Protein AF-0000000066309360 (afdb_homodimer)

InterPro domains:
  IPR001920 Asp/Glu racemase [SSF53681] (161-222)
  IPR015942 Asp/Glu/hydantoin racemase [PF01177] (4-215)
  IPR052186 Hydantoin racemase-like [PTHR28047] (1-234)
  IPR053714 Isomerization and Racemization Enzyme Superfamily [G3DSA:3.40.50.12500] (2-237)

Structure (mmCIF, N/CA/C/O backbone):
data_AF-0000000066309360-model_v1
#
loop_
_entity.id
_entity.type
_entity.pdbx_description
1 polymer 'Uncharacterized protein C1F7.10'
#
loop_
_atom_site.group_PDB
_atom_site.id
_atom_site.type_symbol
_atom_site.label_atom_id
_atom_site.label_alt_id
_atom_site.label_comp_id
_atom_site.label_asym_id
_atom_site.label_entity_id
_atom_site.label_seq_id
_atom_site.pdbx_PDB_ins_code
_atom_site.Cartn_x
_atom_site.Cartn_y
_atom_site.Cartn_z
_atom_site.occupancy
_atom_site.B_iso_or_equiv
_atom_site.auth_seq_id
_atom_site.auth_comp_id
_atom_site.auth_asym_id
_atom_site.auth_atom_id
_atom_site.pdbx_PDB_model_num
ATOM 1 N N . MET A 1 1 ? 11.336 -5.992 18.688 1 93.94 1 MET A N 1
ATOM 2 C CA . MET A 1 1 ? 10.383 -4.883 18.656 1 93.94 1 MET A CA 1
ATOM 3 C C . MET A 1 1 ? 10.742 -3.877 17.578 1 93.94 1 MET A C 1
ATOM 5 O O . MET A 1 1 ? 11.898 -3.473 17.453 1 93.94 1 MET A O 1
ATOM 9 N N . ILE A 1 2 ? 9.828 -3.574 16.734 1 97.81 2 ILE A N 1
ATOM 10 C CA . ILE A 1 2 ? 10.039 -2.641 15.633 1 97.81 2 ILE A CA 1
ATOM 11 C C . ILE A 1 2 ? 9.906 -1.206 16.141 1 97.81 2 ILE A C 1
ATOM 13 O O . ILE A 1 2 ? 8.93 -0.858 16.797 1 97.81 2 ILE A O 1
ATOM 17 N N . ARG A 1 3 ? 10.883 -0.362 15.938 1 98.56 3 ARG A N 1
ATOM 18 C CA . ARG A 1 3 ? 10.883 1.033 16.375 1 98.56 3 ARG A CA 1
ATOM 19 C C . ARG A 1 3 ? 10.664 1.97 15.18 1 98.56 3 ARG A C 1
ATOM 21 O O . ARG A 1 3 ? 11.453 1.968 14.234 1 98.56 3 ARG A O 1
ATOM 28 N N . ILE A 1 4 ? 9.609 2.75 15.188 1 98.81 4 ILE A N 1
ATOM 29 C CA . ILE A 1 4 ? 9.289 3.703 14.125 1 98.81 4 ILE A CA 1
ATOM 30 C C . ILE A 1 4 ? 9.383 5.129 14.672 1 98.81 4 ILE A C 1
ATOM 32 O O . ILE A 1 4 ? 8.812 5.438 15.719 1 98.81 4 ILE A O 1
ATOM 36 N N . LEU A 1 5 ? 10.141 5.957 14.023 1 98.81 5 LEU A N 1
ATOM 37 C CA . LEU A 1 5 ? 10.203 7.375 14.359 1 98.81 5 LEU A CA 1
ATOM 38 C C . LEU A 1 5 ? 9.156 8.164 13.586 1 98.81 5 LEU A C 1
ATOM 40 O O . LEU A 1 5 ? 9.219 8.25 12.352 1 98.81 5 LEU A O 1
ATOM 44 N N . VAL A 1 6 ? 8.195 8.648 14.289 1 98.69 6 VAL A N 1
ATOM 45 C CA . VAL A 1 6 ? 7.172 9.523 13.727 1 98.69 6 VAL A CA 1
ATOM 46 C C . VAL A 1 6 ? 7.633 10.977 13.812 1 98.69 6 VAL A C 1
ATOM 48 O O . VAL A 1 6 ? 7.801 11.516 14.906 1 98.69 6 VAL A O 1
ATOM 51 N N . ILE A 1 7 ? 7.781 11.602 12.664 1 98.81 7 ILE A N 1
ATOM 52 C CA . ILE A 1 7 ? 8.391 12.93 12.602 1 98.81 7 ILE A CA 1
ATOM 53 C C . ILE A 1 7 ? 7.324 13.969 12.25 1 98.81 7 ILE A C 1
ATOM 55 O O . ILE A 1 7 ? 6.723 13.914 11.18 1 98.81 7 ILE A O 1
ATOM 59 N N . ASN A 1 8 ? 7.059 14.828 13.133 1 98.44 8 ASN A N 1
ATOM 60 C CA . ASN A 1 8 ? 6.359 16.078 12.844 1 98.44 8 ASN A CA 1
ATOM 61 C C . ASN A 1 8 ? 7.297 17.125 12.25 1 98.44 8 ASN A C 1
ATOM 63 O O . ASN A 1 8 ? 8.117 17.703 12.961 1 98.44 8 ASN A O 1
ATOM 67 N N . PRO A 1 9 ? 7.133 17.344 10.922 1 98.25 9 PRO A N 1
ATOM 68 C CA . PRO A 1 9 ? 8.094 18.281 10.312 1 98.25 9 PRO A CA 1
ATOM 69 C C . PRO A 1 9 ? 7.773 19.734 10.617 1 98.25 9 PRO A C 1
ATOM 71 O O . PRO A 1 9 ? 8.484 20.641 10.164 1 98.25 9 PRO A O 1
ATOM 74 N N . ASN A 1 10 ? 6.637 20 11.258 1 96.44 10 ASN A N 1
ATOM 75 C CA . ASN A 1 10 ? 6.359 21.312 11.836 1 96.44 10 ASN A CA 1
ATOM 76 C C . ASN A 1 10 ? 7.078 21.5 13.172 1 96.44 10 ASN A C 1
ATOM 78 O O . ASN A 1 10 ? 7.273 20.547 13.914 1 96.44 10 ASN A O 1
ATOM 82 N N . SER A 1 11 ? 7.352 22.719 13.539 1 97.25 11 SER A N 1
ATOM 83 C CA . SER A 1 11 ? 8.008 22.953 14.82 1 97.25 11 SER A CA 1
ATOM 84 C C . SER A 1 11 ? 6.988 23.125 15.945 1 97.25 11 SER A C 1
ATOM 86 O O . SER A 1 11 ? 7.355 23.422 17.078 1 97.25 11 SER A O 1
ATOM 88 N N . THR A 1 12 ? 5.738 22.953 15.664 1 94.19 12 THR A N 1
ATOM 89 C CA . THR A 1 12 ? 4.688 23.047 16.672 1 94.19 12 THR A CA 1
ATOM 90 C C . THR A 1 12 ? 4.492 21.703 17.375 1 94.19 12 THR A C 1
ATOM 92 O O . THR A 1 12 ? 4.133 20.703 16.75 1 94.19 12 THR A O 1
ATOM 95 N N . VAL A 1 13 ? 4.57 21.703 18.672 1 95.25 13 VAL A N 1
ATOM 96 C CA . VAL A 1 13 ? 4.492 20.5 19.5 1 95.25 13 VAL A CA 1
ATOM 97 C C . VAL A 1 13 ? 3.062 19.969 19.5 1 95.25 13 VAL A C 1
ATOM 99 O O . VAL A 1 13 ? 2.848 18.75 19.547 1 95.25 13 VAL A O 1
ATOM 102 N N . GLN A 1 14 ? 2.107 20.875 19.344 1 91.19 14 GLN A N 1
ATOM 103 C CA . GLN A 1 14 ? 0.694 20.516 19.375 1 91.19 14 GLN A CA 1
ATOM 104 C C . GLN A 1 14 ? 0.37 19.484 18.281 1 91.19 14 GLN A C 1
ATOM 106 O O . GLN A 1 14 ? -0.448 18.594 18.5 1 91.19 14 GLN A O 1
ATOM 111 N N . MET A 1 15 ? 1.02 19.641 17.172 1 91.25 15 MET A N 1
ATOM 112 C CA . MET A 1 15 ? 0.802 18.703 16.078 1 91.25 15 MET A CA 1
ATOM 113 C C . MET A 1 15 ? 1.301 17.312 16.453 1 91.25 15 MET A C 1
ATOM 115 O O . MET A 1 15 ? 0.65 16.297 16.156 1 91.25 15 MET A O 1
ATOM 119 N N . THR A 1 16 ? 2.447 17.234 17.094 1 95.44 16 THR A N 1
ATOM 120 C CA . THR A 1 16 ? 2.994 15.961 17.562 1 95.44 16 THR A CA 1
ATOM 121 C C . THR A 1 16 ? 2.055 15.305 18.578 1 95.44 16 THR A C 1
ATOM 123 O O . THR A 1 16 ? 1.784 14.109 18.484 1 95.44 16 THR A O 1
ATOM 126 N N . GLU A 1 17 ? 1.562 16.078 19.453 1 93.44 17 GLU A N 1
ATOM 127 C CA . GLU A 1 17 ? 0.674 15.57 20.484 1 93.44 17 GLU A CA 1
ATOM 128 C C . GLU A 1 17 ? -0.626 15.039 19.891 1 93.44 17 GLU A C 1
ATOM 130 O O . GLU A 1 17 ? -1.164 14.031 20.359 1 93.44 17 GLU A O 1
ATOM 135 N N . SER A 1 18 ? -1.121 15.75 18.875 1 89.81 18 SER A N 1
ATOM 136 C CA . SER A 1 18 ? -2.334 15.305 18.188 1 89.81 18 SER A CA 1
ATOM 137 C C . SER A 1 18 ? -2.131 13.945 17.531 1 89.81 18 SER A C 1
ATOM 139 O O . SER A 1 18 ? -2.979 13.062 17.656 1 89.81 18 SER A O 1
ATOM 141 N N . VAL A 1 19 ? -1.02 13.758 16.875 1 94.19 19 VAL A N 1
ATOM 142 C CA . VAL A 1 19 ? -0.699 12.516 16.188 1 94.19 19 VAL A CA 1
ATOM 143 C C . VAL A 1 19 ? -0.478 11.406 17.219 1 94.19 19 VAL A C 1
ATOM 145 O O . VAL A 1 19 ? -0.997 10.297 17.062 1 94.19 19 VAL A O 1
ATOM 148 N N . LYS A 1 20 ? 0.21 11.742 18.281 1 95.75 20 LYS A N 1
ATOM 149 C CA . LYS A 1 20 ? 0.511 10.789 19.344 1 95.75 20 LYS A CA 1
ATOM 150 C C . LYS A 1 20 ? -0.767 10.273 20 1 95.75 20 LYS A C 1
ATOM 152 O O . LYS A 1 20 ? -0.889 9.078 20.281 1 95.75 20 LYS A O 1
ATOM 157 N N . SER A 1 21 ? -1.676 11.125 20.203 1 92.12 21 SER A N 1
ATOM 158 C CA . SER A 1 21 ? -2.912 10.758 20.891 1 92.12 21 SER A CA 1
ATOM 159 C C . SER A 1 21 ? -3.699 9.727 20.094 1 92.12 21 SER A C 1
ATOM 161 O O . SER A 1 21 ? -4.379 8.867 20.656 1 92.12 21 SER A O 1
ATOM 163 N N . VAL A 1 22 ? -3.596 9.805 18.812 1 91.12 22 VAL A N 1
ATOM 164 C CA . VAL A 1 22 ? -4.32 8.883 17.938 1 91.12 22 VAL A CA 1
ATOM 165 C C . VAL A 1 22 ? -3.545 7.578 17.797 1 91.12 22 VAL A C 1
ATOM 167 O O . VAL A 1 22 ? -4.117 6.492 17.922 1 91.12 22 VAL A O 1
ATOM 170 N N . LEU A 1 23 ? -2.246 7.648 17.625 1 94.88 23 LEU A N 1
ATOM 171 C CA . LEU A 1 23 ? -1.42 6.488 17.312 1 94.88 23 LEU A CA 1
ATOM 172 C C . LEU A 1 23 ? -1.196 5.625 18.547 1 94.88 23 LEU A C 1
ATOM 174 O O . LEU A 1 23 ? -1.003 4.414 18.438 1 94.88 23 LEU A O 1
ATOM 178 N N . ASP A 1 24 ? -1.259 6.215 19.719 1 88.44 24 ASP A N 1
ATOM 179 C CA . ASP A 1 24 ? -1.014 5.457 20.938 1 88.44 24 ASP A CA 1
ATOM 180 C C . ASP A 1 24 ? -2.057 4.359 21.125 1 88.44 24 ASP A C 1
ATOM 182 O O . ASP A 1 24 ? -1.745 3.281 21.641 1 88.44 24 ASP A O 1
ATOM 186 N N . ASP A 1 25 ? -3.232 4.57 20.609 1 86.56 25 ASP A N 1
ATOM 187 C CA . ASP A 1 25 ? -4.316 3.609 20.797 1 86.56 25 ASP A CA 1
ATOM 188 C C . ASP A 1 25 ? -4.383 2.633 19.625 1 86.56 25 ASP A C 1
ATOM 190 O O . ASP A 1 25 ? -5.141 1.66 19.656 1 86.56 25 ASP A O 1
ATOM 194 N N . CYS A 1 26 ? -3.559 2.809 18.672 1 90 26 CYS A N 1
ATOM 195 C CA . CYS A 1 26 ? -3.738 1.982 17.484 1 90 26 CYS A CA 1
ATOM 196 C C . CYS A 1 26 ? -2.402 1.454 16.969 1 90 26 CYS A C 1
ATOM 198 O O . CYS A 1 26 ? -2.281 1.068 15.812 1 90 26 CYS A O 1
ATOM 200 N N . THR A 1 27 ? -1.439 1.504 17.844 1 94.25 27 THR A N 1
ATOM 201 C CA . THR A 1 27 ? -0.132 0.981 17.453 1 94.25 27 THR A CA 1
ATOM 202 C C . THR A 1 27 ? -0.182 -0.535 17.297 1 94.25 27 THR A C 1
ATOM 204 O O . THR A 1 27 ? -0.716 -1.241 18.156 1 94.25 27 THR A O 1
ATOM 207 N N . PRO A 1 28 ? 0.277 -1.042 16.125 1 95.5 28 PRO A N 1
ATOM 208 C CA . PRO A 1 28 ? 0.243 -2.49 15.906 1 95.5 28 PRO A CA 1
ATOM 209 C C . PRO A 1 28 ? 1.08 -3.264 16.922 1 95.5 28 PRO A C 1
ATOM 211 O O . PRO A 1 28 ? 1.951 -2.686 17.578 1 95.5 28 PRO A O 1
ATOM 214 N N . PRO A 1 29 ? 0.832 -4.578 17.062 1 95 29 PRO A N 1
ATOM 215 C CA . PRO A 1 29 ? 1.588 -5.402 18.016 1 95 29 PRO A CA 1
ATOM 216 C C . PRO A 1 29 ? 3.088 -5.395 17.734 1 95 29 PRO A C 1
ATOM 218 O O . PRO A 1 29 ? 3.504 -5.406 16.578 1 95 29 PRO A O 1
ATOM 221 N N . ASN A 1 30 ? 3.926 -5.309 18.797 1 96.44 30 ASN A N 1
ATOM 222 C CA . ASN A 1 30 ? 5.383 -5.402 18.75 1 96.44 30 ASN A CA 1
ATOM 223 C C . ASN A 1 30 ? 5.992 -4.203 18.016 1 96.44 30 ASN A C 1
ATOM 225 O O . ASN A 1 30 ? 7.012 -4.336 17.344 1 96.44 30 ASN A O 1
ATOM 229 N N . VAL A 1 31 ? 5.297 -3.07 18.062 1 97.81 31 VAL A N 1
ATOM 230 C CA . VAL A 1 31 ? 5.789 -1.828 17.469 1 97.81 31 VAL A CA 1
ATOM 231 C C . VAL A 1 31 ? 5.883 -0.749 18.547 1 97.81 31 VAL A C 1
ATOM 233 O O . VAL A 1 31 ? 4.988 -0.622 19.391 1 97.81 31 VAL A O 1
ATOM 236 N N . GLN A 1 32 ? 6.93 -0.058 18.594 1 97.94 32 GLN A N 1
ATOM 237 C CA . GLN A 1 32 ? 7.129 1.114 19.438 1 97.94 32 GLN A CA 1
ATOM 238 C C . GLN A 1 32 ? 7.305 2.375 18.594 1 97.94 32 GLN A C 1
ATOM 240 O O . GLN A 1 32 ? 8.062 2.381 17.625 1 97.94 32 GLN A O 1
ATOM 245 N N . LEU A 1 33 ? 6.59 3.359 18.984 1 98.19 33 LEU A N 1
ATOM 246 C CA . LEU A 1 33 ? 6.664 4.625 18.266 1 98.19 33 LEU A CA 1
ATOM 247 C C . LEU A 1 33 ? 7.492 5.645 19.031 1 98.19 33 LEU A C 1
ATOM 249 O O . LEU A 1 33 ? 7.383 5.738 20.266 1 98.19 33 LEU A O 1
ATOM 253 N N . GLU A 1 34 ? 8.344 6.281 18.391 1 98 34 GLU A N 1
ATOM 254 C CA . GLU A 1 34 ? 9.039 7.473 18.875 1 98 34 GLU A CA 1
ATOM 255 C C . GLU A 1 34 ? 8.594 8.719 18.109 1 98 34 GLU A C 1
ATOM 257 O O . GLU A 1 34 ? 8.328 8.648 16.906 1 98 34 GLU A O 1
ATOM 262 N N . TYR A 1 35 ? 8.531 9.789 18.859 1 98.12 35 TYR A N 1
ATOM 263 C CA . TYR A 1 35 ? 8.031 11.008 18.234 1 98.12 35 TYR A CA 1
ATOM 264 C C . TYR A 1 35 ? 9.094 12.102 18.266 1 98.12 35 TYR A C 1
ATOM 266 O O . TYR A 1 35 ? 9.82 12.258 19.25 1 98.12 35 TYR A O 1
ATOM 274 N N . LEU A 1 36 ? 9.18 12.812 17.156 1 98.62 36 LEU A N 1
ATOM 275 C CA . LEU A 1 36 ? 10.086 13.945 17.047 1 98.62 36 LEU A CA 1
ATOM 276 C C . LEU A 1 36 ? 9.375 15.156 16.438 1 98.62 36 LEU A C 1
ATOM 278 O O . LEU A 1 36 ? 8.75 15.047 15.383 1 98.62 36 LEU A O 1
ATOM 282 N N . THR A 1 37 ? 9.445 16.25 17.125 1 98.44 37 THR A N 1
ATOM 283 C CA . THR A 1 37 ? 9.016 17.531 16.578 1 98.44 37 THR A CA 1
ATOM 284 C C . THR A 1 37 ? 10.188 18.281 15.969 1 98.44 37 THR A C 1
ATOM 286 O O . THR A 1 37 ? 11.266 18.344 16.562 1 98.44 37 THR A O 1
ATOM 289 N N . CYS A 1 38 ? 9.945 18.781 14.789 1 98.56 38 CYS A N 1
ATOM 290 C CA . CYS A 1 38 ? 10.984 19.594 14.156 1 98.56 38 CYS A CA 1
ATOM 291 C C . CYS A 1 38 ? 11.516 20.656 15.117 1 98.56 38 CYS A C 1
ATOM 293 O O . CYS A 1 38 ? 10.742 21.281 15.836 1 98.56 38 CYS A O 1
ATOM 295 N N . PRO A 1 39 ? 12.797 20.859 15.195 1 97.94 39 PRO A N 1
ATOM 296 C CA . PRO A 1 39 ? 13.375 21.891 16.047 1 97.94 39 PRO A CA 1
ATOM 297 C C . PRO A 1 39 ? 12.797 23.281 15.781 1 97.94 39 PRO A C 1
ATOM 299 O O . PRO A 1 39 ? 12.258 23.516 14.703 1 97.94 39 PRO A O 1
ATOM 302 N N . PRO A 1 40 ? 12.898 24.188 16.734 1 97.19 40 PRO A N 1
ATOM 303 C CA . PRO A 1 40 ? 12.25 25.5 16.656 1 97.19 40 PRO A CA 1
ATOM 304 C C . PRO A 1 40 ? 12.734 26.328 15.461 1 97.19 40 PRO A C 1
ATOM 306 O O . PRO A 1 40 ? 12.07 27.281 15.055 1 97.19 40 PRO A O 1
ATOM 309 N N . GLU A 1 41 ? 13.883 25.969 14.898 1 97 41 GLU A N 1
ATOM 310 C CA . GLU A 1 41 ? 14.406 26.656 13.727 1 97 41 GLU A CA 1
ATOM 311 C C . GLU A 1 41 ? 13.547 26.391 12.492 1 97 41 GLU A C 1
ATOM 313 O O . GLU A 1 41 ? 13.641 27.109 11.5 1 97 41 GLU A O 1
ATOM 318 N N . GLY A 1 42 ? 12.812 25.266 12.539 1 97.5 42 GLY A N 1
ATOM 319 C CA . GLY A 1 42 ? 11.914 24.938 11.438 1 97.5 42 GLY A CA 1
ATOM 320 C C . GLY A 1 42 ? 10.625 25.734 11.469 1 97.5 42 GLY A C 1
ATOM 321 O O . GLY A 1 42 ? 10.367 26.484 12.406 1 97.5 42 GLY A O 1
ATOM 322 N N . PRO A 1 43 ? 9.891 25.656 10.422 1 96.81 43 PRO A N 1
ATOM 323 C CA . PRO A 1 43 ? 8.625 26.391 10.367 1 96.81 43 PRO A CA 1
ATOM 324 C C . PRO A 1 43 ? 7.582 25.844 11.352 1 96.81 43 PRO A C 1
ATOM 326 O O . PRO A 1 43 ? 7.543 24.641 11.617 1 96.81 43 PRO A O 1
ATOM 329 N N . LYS A 1 44 ? 6.738 26.734 11.844 1 94.19 44 LYS A N 1
ATOM 330 C CA . LYS A 1 44 ? 5.668 26.344 12.75 1 94.19 44 LYS A CA 1
ATOM 331 C C . LYS A 1 44 ? 4.691 25.391 12.062 1 94.19 44 LYS A C 1
ATOM 333 O O . LYS A 1 44 ? 4.188 24.453 12.672 1 94.19 44 LYS A O 1
ATOM 338 N N . ALA A 1 45 ? 4.422 25.656 10.82 1 91.75 45 ALA A N 1
ATOM 339 C CA . ALA A 1 45 ? 3.57 24.859 9.961 1 91.75 45 ALA A CA 1
ATOM 340 C C . ALA A 1 45 ? 4.059 24.891 8.516 1 91.75 45 ALA A C 1
ATOM 342 O O . ALA A 1 45 ? 4.559 25.922 8.047 1 91.75 45 ALA A O 1
ATOM 343 N N . ILE A 1 46 ? 3.98 23.797 7.832 1 93.06 46 ILE A N 1
ATOM 344 C CA . ILE A 1 46 ? 4.32 23.734 6.414 1 93.06 46 ILE A CA 1
ATOM 345 C C . ILE A 1 46 ? 3.148 24.25 5.582 1 93.06 46 ILE A C 1
ATOM 347 O O . ILE A 1 46 ? 2.098 23.609 5.52 1 93.06 46 ILE A O 1
ATOM 351 N N . GLU A 1 47 ? 3.346 25.359 4.91 1 88.12 47 GLU A N 1
ATOM 352 C CA . GLU A 1 47 ? 2.24 25.938 4.156 1 88.12 47 GLU A CA 1
ATOM 353 C C . GLU A 1 47 ? 2.65 26.25 2.717 1 88.12 47 GLU A C 1
ATOM 355 O O . GLU A 1 47 ? 1.832 26.703 1.916 1 88.12 47 GLU A O 1
ATOM 360 N N . CYS A 1 48 ? 3.887 26.031 2.463 1 89.56 48 CYS A N 1
ATOM 361 C CA . CYS A 1 48 ? 4.391 26.203 1.106 1 89.56 48 CYS A CA 1
ATOM 362 C C . CYS A 1 48 ? 5.652 25.391 0.881 1 89.56 48 CYS A C 1
ATOM 364 O O . CYS A 1 48 ? 6.141 24.719 1.799 1 89.56 48 CYS A O 1
ATOM 366 N N . VAL A 1 49 ? 6.121 25.406 -0.321 1 92.56 49 VAL A N 1
ATOM 367 C CA . VAL A 1 49 ? 7.281 24.609 -0.719 1 92.56 49 VAL A CA 1
ATOM 368 C C . VAL A 1 49 ? 8.5 25.031 0.089 1 92.56 49 VAL A C 1
ATOM 370 O O . VAL A 1 49 ? 9.266 24.188 0.566 1 92.56 49 VAL A O 1
ATOM 373 N N . SER A 1 50 ? 8.648 26.344 0.254 1 95.5 50 SER A N 1
ATOM 374 C CA . SER A 1 50 ? 9.781 26.875 1.006 1 95.5 50 SER A CA 1
ATOM 375 C C . SER A 1 50 ? 9.773 26.375 2.445 1 95.5 50 SER A C 1
ATOM 377 O O . SER A 1 50 ? 10.828 26.078 3.01 1 95.5 50 SER A O 1
ATOM 379 N N . ASP A 1 51 ? 8.633 26.25 3.041 1 95.5 51 ASP A N 1
ATOM 380 C CA . ASP A 1 51 ? 8.508 25.703 4.391 1 95.5 51 ASP A CA 1
ATOM 381 C C . ASP A 1 51 ? 9.008 24.266 4.445 1 95.5 51 ASP A C 1
ATOM 383 O O . ASP A 1 51 ? 9.727 23.891 5.375 1 95.5 51 ASP A O 1
ATOM 387 N N . GLY A 1 52 ? 8.656 23.484 3.434 1 96.75 52 GLY A N 1
ATOM 388 C CA . GLY A 1 52 ? 9.094 22.094 3.375 1 96.75 52 GLY A CA 1
ATOM 389 C C . GLY A 1 52 ? 10.594 21.938 3.266 1 96.75 52 GLY A C 1
ATOM 390 O O . GLY A 1 52 ? 11.195 21.109 3.941 1 96.75 52 GLY A O 1
ATOM 391 N N . VAL A 1 53 ? 11.141 22.781 2.453 1 97.56 53 VAL A N 1
ATOM 392 C CA . VAL A 1 53 ? 12.586 22.734 2.234 1 97.56 53 VAL A CA 1
ATOM 393 C C . VAL A 1 53 ? 13.312 23.109 3.523 1 97.56 53 VAL A C 1
ATOM 395 O O . VAL A 1 53 ? 14.242 22.422 3.939 1 97.56 53 VAL A O 1
ATOM 398 N N . ARG A 1 54 ? 12.836 24.156 4.156 1 97.81 54 ARG A N 1
ATOM 399 C CA . ARG A 1 54 ? 13.438 24.594 5.406 1 97.81 54 ARG A CA 1
ATOM 400 C C . ARG A 1 54 ? 13.305 23.516 6.484 1 97.81 54 ARG A C 1
ATOM 402 O O . ARG A 1 54 ? 14.273 23.219 7.188 1 97.81 54 ARG A O 1
ATOM 409 N N . SER A 1 55 ? 12.164 22.984 6.582 1 98.31 55 SER A N 1
ATOM 410 C CA . SER A 1 55 ? 11.891 21.922 7.551 1 98.31 55 SER A CA 1
ATOM 411 C C . SER A 1 55 ? 12.82 20.734 7.348 1 98.31 55 SER A C 1
ATOM 413 O O . SER A 1 55 ? 13.445 20.266 8.297 1 98.31 55 SER A O 1
ATOM 415 N N . ALA A 1 56 ? 12.961 20.266 6.109 1 98.5 56 ALA A N 1
ATOM 416 C CA . ALA A 1 56 ? 13.812 19.125 5.785 1 98.5 56 ALA A CA 1
ATOM 417 C C . ALA A 1 56 ? 15.266 19.406 6.145 1 98.5 56 ALA A C 1
ATOM 419 O O . ALA A 1 56 ? 15.945 18.547 6.711 1 98.5 56 ALA A O 1
ATOM 420 N N . ALA A 1 57 ? 15.695 20.609 5.824 1 98.19 57 ALA A N 1
ATOM 421 C CA . ALA A 1 57 ? 17.078 20.984 6.098 1 98.19 57 ALA A CA 1
ATOM 422 C C . ALA A 1 57 ? 17.375 20.969 7.598 1 98.19 57 ALA A C 1
ATOM 424 O O . ALA A 1 57 ? 18.391 20.453 8.031 1 98.19 57 ALA A O 1
ATOM 425 N N . VAL A 1 58 ? 16.484 21.5 8.352 1 98.56 58 VAL A N 1
ATOM 426 C CA . VAL A 1 58 ? 16.641 21.594 9.797 1 98.56 58 VAL A CA 1
ATOM 427 C C . VAL A 1 58 ? 16.672 20.188 10.398 1 98.56 58 VAL A C 1
ATOM 429 O O . VAL A 1 58 ? 17.531 19.875 11.234 1 98.56 58 VAL A O 1
ATOM 432 N N . LEU A 1 59 ? 15.812 19.328 9.953 1 98.69 59 LEU A N 1
ATOM 433 C CA . LEU A 1 59 ? 15.703 17.984 10.492 1 98.69 59 LEU A CA 1
ATOM 434 C C . LEU A 1 59 ? 16.906 17.141 10.094 1 98.69 59 LEU A C 1
ATOM 436 O O . LEU A 1 59 ? 17.422 16.359 10.906 1 98.69 59 LEU A O 1
ATOM 440 N N . MET A 1 60 ? 17.391 17.266 8.859 1 98 60 MET A N 1
ATOM 441 C CA . MET A 1 60 ? 18.547 16.484 8.43 1 98 60 MET A CA 1
ATOM 442 C C . MET A 1 60 ? 19.797 16.922 9.195 1 98 60 MET A C 1
ATOM 444 O O . MET A 1 60 ? 20.625 16.078 9.547 1 98 60 MET A O 1
ATOM 448 N N . LYS A 1 61 ? 19.906 18.234 9.453 1 97.81 61 LYS A N 1
ATOM 449 C CA . LYS A 1 61 ? 21 18.703 10.297 1 97.81 61 LYS A CA 1
ATOM 450 C C . LYS A 1 61 ? 20.906 18.125 11.703 1 97.81 61 LYS A C 1
ATOM 452 O O . LYS A 1 61 ? 21.906 17.703 12.281 1 97.81 61 LYS A O 1
ATOM 457 N N . TYR A 1 62 ? 19.719 18.125 12.266 1 98.31 62 TYR A N 1
ATOM 458 C CA . TYR A 1 62 ? 19.469 17.547 13.578 1 98.31 62 TYR A CA 1
ATOM 459 C C . TYR A 1 62 ? 19.922 16.094 13.617 1 98.31 62 TYR A C 1
ATOM 461 O O . TYR A 1 62 ? 20.531 15.648 14.594 1 98.31 62 TYR A O 1
ATOM 469 N N . PHE A 1 63 ? 19.656 15.281 12.555 1 97.75 63 PHE A N 1
ATOM 470 C CA . PHE A 1 63 ? 19.953 13.859 12.508 1 97.75 63 PHE A CA 1
ATOM 471 C C . PHE A 1 63 ? 21.453 13.625 12.383 1 97.75 63 PHE A C 1
ATOM 473 O O . PHE A 1 63 ? 21.969 12.578 12.781 1 97.75 63 PHE A O 1
ATOM 480 N N . GLU A 1 64 ? 22.188 14.562 11.797 1 96.44 64 GLU A N 1
ATOM 481 C CA . GLU A 1 64 ? 23.641 14.469 11.781 1 96.44 64 GLU A CA 1
ATOM 482 C C . GLU A 1 64 ? 24.203 14.43 13.203 1 96.44 64 GLU A C 1
ATOM 484 O O . GLU A 1 64 ? 25.125 13.656 13.484 1 96.44 64 GLU A O 1
ATOM 489 N N . ASP A 1 65 ? 23.609 15.266 14.031 1 96.19 65 ASP A N 1
ATOM 490 C CA . ASP A 1 65 ? 24.062 15.383 15.406 1 96.19 65 ASP A CA 1
ATOM 491 C C . ASP A 1 65 ? 23.422 14.32 16.297 1 96.19 65 ASP A C 1
ATOM 493 O O . ASP A 1 65 ? 23.969 13.977 17.344 1 96.19 65 ASP A O 1
ATOM 497 N N . HIS A 1 66 ? 22.25 13.859 15.906 1 97.38 66 HIS A N 1
ATOM 498 C CA . HIS A 1 66 ? 21.484 12.867 16.656 1 97.38 66 HIS A CA 1
ATOM 499 C C . HIS A 1 66 ? 21.047 11.719 15.742 1 97.38 66 HIS A C 1
ATOM 501 O O . HIS A 1 66 ? 19.875 11.578 15.422 1 97.38 66 HIS A O 1
ATOM 507 N N . PRO A 1 67 ? 21.922 10.852 15.367 1 96.25 67 PRO A N 1
ATOM 508 C CA . PRO A 1 67 ? 21.578 9.766 14.445 1 96.25 67 PRO A CA 1
ATOM 509 C C . PRO A 1 67 ? 20.453 8.883 14.977 1 96.25 67 PRO A C 1
ATOM 511 O O . PRO A 1 67 ? 20.531 8.383 16.094 1 96.25 67 PRO A O 1
ATOM 514 N N . PRO A 1 68 ? 19.453 8.766 14.156 1 95.88 68 PRO A N 1
ATOM 515 C CA . PRO A 1 68 ? 18.312 7.992 14.656 1 95.88 68 PRO A CA 1
ATOM 516 C C . PRO A 1 68 ? 18.609 6.496 14.758 1 95.88 68 PRO A C 1
ATOM 518 O O . PRO A 1 68 ? 19.234 5.926 13.859 1 95.88 68 PRO A O 1
ATOM 521 N N . GLN A 1 69 ? 18.219 5.875 15.789 1 96.88 69 GLN A N 1
ATOM 522 C CA . GLN A 1 69 ? 18.328 4.434 15.992 1 96.88 69 GLN A CA 1
ATOM 523 C C . GLN A 1 69 ? 16.953 3.766 15.922 1 96.88 69 GLN A C 1
ATOM 525 O O . GLN A 1 69 ? 16.453 3.262 16.938 1 96.88 69 GLN A O 1
ATOM 530 N N . VAL A 1 70 ? 16.391 3.768 14.797 1 98.44 70 VAL A N 1
ATOM 531 C CA . VAL A 1 70 ? 15.047 3.248 14.586 1 98.44 70 VAL A CA 1
ATOM 532 C C . VAL A 1 70 ? 15.031 2.324 13.367 1 98.44 70 VAL A C 1
ATOM 534 O O . VAL A 1 70 ? 16.047 2.199 12.664 1 98.44 70 VAL A O 1
ATOM 537 N N . ASP A 1 71 ? 13.938 1.649 13.203 1 98.81 71 ASP A N 1
ATOM 538 C CA . ASP A 1 71 ? 13.82 0.679 12.117 1 98.81 71 ASP A CA 1
ATOM 539 C C . ASP A 1 71 ? 13.125 1.291 10.906 1 98.81 71 ASP A C 1
ATOM 541 O O . ASP A 1 71 ? 13.164 0.731 9.805 1 98.81 71 ASP A O 1
ATOM 545 N N . ALA A 1 72 ? 12.438 2.418 11.062 1 98.88 72 ALA A N 1
ATOM 546 C CA . ALA A 1 72 ? 11.695 3.059 9.984 1 98.88 72 ALA A CA 1
ATOM 547 C C . ALA A 1 72 ? 11.336 4.5 10.336 1 98.88 72 ALA A C 1
ATOM 549 O O . ALA A 1 72 ? 11.391 4.891 11.508 1 98.88 72 ALA A O 1
ATOM 550 N N . PHE A 1 73 ? 10.977 5.32 9.289 1 98.88 73 PHE A N 1
ATOM 551 C CA . PHE A 1 73 ? 10.641 6.73 9.453 1 98.88 73 PHE A CA 1
ATOM 552 C C . PHE A 1 73 ? 9.258 7.031 8.891 1 98.88 73 PHE A C 1
ATOM 554 O O . PHE A 1 73 ? 8.938 6.625 7.773 1 98.88 73 PHE A O 1
ATOM 561 N N . LEU A 1 74 ? 8.492 7.703 9.633 1 98.88 74 LEU A N 1
ATOM 562 C CA . LEU A 1 74 ? 7.227 8.25 9.156 1 98.88 74 LEU A CA 1
ATOM 563 C C . LEU A 1 74 ? 7.246 9.773 9.195 1 98.88 74 LEU A C 1
ATOM 565 O O . LEU A 1 74 ? 7.406 10.367 10.258 1 98.88 74 LEU A O 1
ATOM 569 N N . VAL A 1 75 ? 7.125 10.398 8.07 1 98.81 75 VAL A N 1
ATOM 570 C CA . VAL A 1 75 ? 7.012 11.859 8.016 1 98.81 75 VAL A CA 1
ATOM 571 C C . VAL A 1 75 ? 5.543 12.266 8.07 1 98.81 75 VAL A C 1
ATOM 573 O O . VAL A 1 75 ? 4.777 11.977 7.145 1 98.81 75 VAL A O 1
ATOM 576 N N . SER A 1 76 ? 5.16 12.969 9.109 1 97.88 76 SER A N 1
ATOM 577 C CA . SER A 1 76 ? 3.76 13.25 9.398 1 97.88 76 SER A CA 1
ATOM 578 C C . SER A 1 76 ? 3.342 14.609 8.844 1 97.88 76 SER A C 1
ATOM 580 O O . SER A 1 76 ? 2.896 15.484 9.594 1 97.88 76 SER A O 1
ATOM 582 N N . CYS A 1 77 ? 3.506 14.844 7.637 1 96.5 77 CYS A N 1
ATOM 583 C CA . CYS A 1 77 ? 3.004 15.961 6.836 1 96.5 77 CYS A CA 1
ATOM 584 C C . CYS A 1 77 ? 2.277 15.453 5.594 1 96.5 77 CYS A C 1
ATOM 586 O O . CYS A 1 77 ? 2.805 14.617 4.859 1 96.5 77 CYS A O 1
ATOM 588 N N . TYR A 1 78 ? 1.113 15.93 5.438 1 96.5 78 TYR A N 1
ATOM 589 C CA . TYR A 1 78 ? 0.38 15.469 4.266 1 96.5 78 TYR A CA 1
ATOM 590 C C . TYR A 1 78 ? 0.795 16.25 3.021 1 96.5 78 TYR A C 1
ATOM 592 O O . TYR A 1 78 ? 0.114 17.188 2.617 1 96.5 78 TYR A O 1
ATOM 600 N N . SER A 1 79 ? 1.831 15.883 2.416 1 95.94 79 SER A N 1
ATOM 601 C CA . SER A 1 79 ? 2.422 16.469 1.217 1 95.94 79 SER A CA 1
ATOM 602 C C . SER A 1 79 ? 3.527 15.586 0.655 1 95.94 79 SER A C 1
ATOM 604 O O . SER A 1 79 ? 3.887 14.57 1.263 1 95.94 79 SER A O 1
ATOM 606 N N . ASP A 1 80 ? 3.914 15.875 -0.552 1 96.06 80 ASP A N 1
ATOM 607 C CA . ASP A 1 80 ? 5.18 15.328 -1.037 1 96.06 80 ASP A CA 1
ATOM 608 C C . ASP A 1 80 ? 6.367 16.047 -0.393 1 96.06 80 ASP A C 1
ATOM 610 O O . ASP A 1 80 ? 7.105 16.766 -1.067 1 96.06 80 ASP A O 1
ATOM 614 N N . HIS A 1 81 ? 6.512 15.859 0.858 1 97.38 81 HIS A N 1
ATOM 615 C CA . HIS A 1 81 ? 7.508 16.562 1.663 1 97.38 81 HIS A CA 1
ATOM 616 C C . HIS A 1 81 ? 8.922 16.125 1.294 1 97.38 81 HIS A C 1
ATOM 618 O O . HIS A 1 81 ? 9.211 14.93 1.223 1 97.38 81 HIS A O 1
ATOM 624 N N . PRO A 1 82 ? 9.812 17.016 1.111 1 97.62 82 PRO A N 1
ATOM 625 C CA . PRO A 1 82 ? 11.164 16.656 0.676 1 97.62 82 PRO A CA 1
ATOM 626 C C . PRO A 1 82 ? 11.898 15.797 1.696 1 97.62 82 PRO A C 1
ATOM 628 O O . PRO A 1 82 ? 12.836 15.07 1.338 1 97.62 82 PRO A O 1
ATOM 631 N N . LEU A 1 83 ? 11.484 15.812 2.961 1 98.44 83 LEU A N 1
ATOM 632 C CA . LEU A 1 83 ? 12.125 15.008 3.992 1 98.44 83 LEU A CA 1
ATOM 633 C C . LEU A 1 83 ? 12.008 13.523 3.666 1 98.44 83 LEU A C 1
ATOM 635 O O . LEU A 1 83 ? 12.914 12.742 3.967 1 98.44 83 LEU A O 1
ATOM 639 N N . VAL A 1 84 ? 10.938 13.094 3.049 1 98.19 84 VAL A N 1
ATOM 640 C CA . VAL A 1 84 ? 10.734 11.688 2.721 1 98.19 84 VAL A CA 1
ATOM 641 C C . VAL A 1 84 ? 11.828 11.219 1.763 1 98.19 84 VAL A C 1
ATOM 643 O O . VAL A 1 84 ? 12.531 10.242 2.043 1 98.19 84 VAL A O 1
ATOM 646 N N . THR A 1 85 ? 11.984 11.984 0.674 1 96.62 85 THR A N 1
ATOM 647 C CA . THR A 1 85 ? 12.984 11.633 -0.324 1 96.62 85 THR A CA 1
ATOM 648 C C . THR A 1 85 ? 14.391 11.695 0.271 1 96.62 85 THR A C 1
ATOM 650 O O . THR A 1 85 ? 15.211 10.812 0.029 1 96.62 85 THR A O 1
ATOM 653 N N . THR A 1 86 ? 14.625 12.688 1.099 1 96.94 86 THR A N 1
ATOM 654 C CA . THR A 1 86 ? 15.945 12.867 1.692 1 96.94 86 THR A CA 1
ATOM 655 C C . THR A 1 86 ? 16.281 11.711 2.629 1 96.94 86 THR A C 1
ATOM 657 O O . THR A 1 86 ? 17.391 11.172 2.594 1 96.94 86 THR A O 1
ATOM 660 N N . LEU A 1 87 ? 15.336 11.305 3.438 1 97.81 87 LEU A N 1
ATOM 661 C CA . LEU A 1 87 ? 15.547 10.18 4.348 1 97.81 87 LEU A CA 1
ATOM 662 C C . LEU A 1 87 ? 15.758 8.883 3.57 1 97.81 87 LEU A C 1
ATOM 664 O O . LEU A 1 87 ? 16.609 8.07 3.932 1 97.81 87 LEU A O 1
ATOM 668 N N . ARG A 1 88 ? 15 8.672 2.49 1 97.56 88 ARG A N 1
ATOM 669 C CA . ARG A 1 88 ? 15.133 7.477 1.658 1 97.56 88 ARG A CA 1
ATOM 670 C C . ARG A 1 88 ? 16.5 7.43 0.979 1 97.56 88 ARG A C 1
ATOM 672 O O . ARG A 1 88 ? 17.062 6.352 0.775 1 97.56 88 ARG A O 1
ATOM 679 N N . GLU A 1 89 ? 17.016 8.594 0.639 1 96 89 GLU A N 1
ATOM 680 C CA . GLU A 1 89 ? 18.359 8.664 0.066 1 96 89 GLU A CA 1
ATOM 681 C C . GLU A 1 89 ? 19.422 8.328 1.108 1 96 89 GLU A C 1
ATOM 683 O O . GLU A 1 89 ? 20.406 7.652 0.804 1 96 89 GLU A O 1
ATOM 688 N N . THR A 1 90 ? 19.172 8.773 2.314 1 95.88 90 THR A N 1
ATOM 689 C CA . THR A 1 90 ? 20.188 8.75 3.363 1 95.88 90 THR A CA 1
ATOM 690 C C . THR A 1 90 ? 20.219 7.391 4.062 1 95.88 90 THR A C 1
ATOM 692 O O . THR A 1 90 ? 21.281 6.891 4.422 1 95.88 90 THR A O 1
ATOM 695 N N . TYR A 1 91 ? 19.047 6.84 4.273 1 96.12 91 TYR A N 1
ATOM 696 C CA . TYR A 1 91 ? 18.953 5.625 5.074 1 96.12 91 TYR A CA 1
ATOM 697 C C . TYR A 1 91 ? 18.375 4.477 4.262 1 96.12 91 TYR A C 1
ATOM 699 O O . TYR A 1 91 ? 17.5 4.688 3.408 1 96.12 91 TYR A O 1
ATOM 707 N N . ARG A 1 92 ? 18.812 3.262 4.559 1 96.75 92 ARG A N 1
ATOM 708 C CA . ARG A 1 92 ? 18.297 2.037 3.953 1 96.75 92 ARG A CA 1
ATOM 709 C C . ARG A 1 92 ? 16.953 1.639 4.57 1 96.75 92 ARG A C 1
ATOM 711 O O . ARG A 1 92 ? 16.172 0.911 3.955 1 96.75 92 ARG A O 1
ATOM 718 N N . LYS A 1 93 ? 16.688 2.146 5.727 1 97.81 93 LYS A N 1
ATOM 719 C CA . LYS A 1 93 ? 15.453 1.852 6.461 1 97.81 93 LYS A CA 1
ATOM 720 C C . LYS A 1 93 ? 14.227 2.352 5.707 1 97.81 93 LYS A C 1
ATOM 722 O O . LYS A 1 93 ? 14.273 3.398 5.055 1 97.81 93 LYS A O 1
ATOM 727 N N . PRO A 1 94 ? 13.078 1.606 5.812 1 98.81 94 PRO A N 1
ATOM 728 C CA . PRO A 1 94 ? 11.852 2.094 5.176 1 98.81 94 PRO A CA 1
ATOM 729 C C . PRO A 1 94 ? 11.445 3.479 5.668 1 98.81 94 PRO A C 1
ATOM 731 O O . PRO A 1 94 ? 11.586 3.783 6.855 1 98.81 94 PRO A O 1
ATOM 734 N N . CYS A 1 95 ? 10.992 4.301 4.738 1 98.75 95 CYS A N 1
ATOM 735 C CA . CYS A 1 95 ? 10.508 5.648 5.027 1 98.75 95 CYS A CA 1
ATOM 736 C C . CYS A 1 95 ? 9.32 5.996 4.145 1 98.75 95 CYS A C 1
ATOM 738 O O . CYS A 1 95 ? 9.336 5.73 2.939 1 98.75 95 CYS A O 1
ATOM 740 N N . THR A 1 96 ? 8.266 6.496 4.727 1 98.69 96 THR A N 1
ATOM 741 C CA . THR A 1 96 ? 7.133 6.98 3.941 1 98.69 96 THR A CA 1
ATOM 742 C C . THR A 1 96 ? 6.523 8.227 4.578 1 98.69 96 THR A C 1
ATOM 744 O O . THR A 1 96 ? 6.773 8.516 5.75 1 98.69 96 THR A O 1
ATOM 747 N N . GLY A 1 97 ? 5.898 9.031 3.814 1 98.62 97 GLY A N 1
ATOM 748 C CA . GLY A 1 97 ? 5.023 10.086 4.312 1 98.62 97 GLY A CA 1
ATOM 749 C C . GLY A 1 97 ? 3.594 9.617 4.523 1 98.62 97 GLY A C 1
ATOM 750 O O . GLY A 1 97 ? 3.186 8.586 3.986 1 98.62 97 GLY A O 1
ATOM 751 N N . ILE A 1 98 ? 2.848 10.406 5.273 1 98.44 98 ILE A N 1
ATOM 752 C CA . ILE A 1 98 ? 1.478 10.008 5.574 1 98.44 98 ILE A CA 1
ATOM 753 C C . ILE A 1 98 ? 0.61 10.156 4.328 1 98.44 98 ILE A C 1
ATOM 755 O O . ILE A 1 98 ? -0.371 9.43 4.152 1 98.44 98 ILE A O 1
ATOM 759 N N . MET A 1 99 ? 0.943 11.078 3.406 1 98.25 99 MET A N 1
ATOM 760 C CA . MET A 1 99 ? 0.213 11.172 2.145 1 98.25 99 MET A CA 1
ATOM 761 C C . MET A 1 99 ? 0.365 9.883 1.335 1 98.25 99 MET A C 1
ATOM 763 O O . MET A 1 99 ? -0.63 9.273 0.946 1 98.25 99 MET A O 1
ATOM 767 N N . GLN A 1 100 ? 1.643 9.461 1.133 1 98.56 100 GLN A N 1
ATOM 768 C CA . GLN A 1 100 ? 1.921 8.258 0.358 1 98.56 100 GLN A CA 1
ATOM 769 C C . GLN A 1 100 ? 1.236 7.035 0.971 1 98.56 100 GLN A C 1
ATOM 771 O O . GLN A 1 100 ? 0.584 6.266 0.265 1 98.56 100 GLN A O 1
ATOM 776 N N . ALA A 1 101 ? 1.364 6.918 2.281 1 98.69 101 ALA A N 1
ATOM 777 C CA . ALA A 1 101 ? 0.793 5.77 2.979 1 98.69 101 ALA A CA 1
ATOM 778 C C . ALA A 1 101 ? -0.725 5.738 2.828 1 98.69 101 ALA A C 1
ATOM 780 O O . ALA A 1 101 ? -1.31 4.676 2.602 1 98.69 101 ALA A O 1
ATOM 781 N N . SER A 1 102 ? -1.358 6.906 3.016 1 98.56 102 SER A N 1
ATOM 782 C CA . SER A 1 102 ? -2.814 6.969 2.934 1 98.56 102 SER A CA 1
ATOM 783 C C . SER A 1 102 ? -3.305 6.602 1.537 1 98.56 102 SER A C 1
ATOM 785 O O . SER A 1 102 ? -4.277 5.859 1.392 1 98.56 102 SER A O 1
ATOM 787 N N . ILE A 1 103 ? -2.643 7.102 0.497 1 98.69 103 ILE A N 1
ATOM 788 C CA . ILE A 1 103 ? -3.053 6.867 -0.883 1 98.69 103 ILE A CA 1
ATOM 789 C C . ILE A 1 103 ? -2.9 5.387 -1.222 1 98.69 103 ILE A C 1
ATOM 791 O O . ILE A 1 103 ? -3.814 4.773 -1.78 1 98.69 103 ILE A O 1
ATOM 795 N N . LEU A 1 104 ? -1.771 4.809 -0.884 1 98.5 104 LEU A N 1
ATOM 796 C CA . LEU A 1 104 ? -1.535 3.396 -1.166 1 98.5 104 LEU A CA 1
ATOM 797 C C . LEU A 1 104 ? -2.547 2.52 -0.436 1 98.5 104 LEU A C 1
ATOM 799 O O . LEU A 1 104 ? -3.021 1.523 -0.985 1 98.5 104 LEU A O 1
ATOM 803 N N . THR A 1 105 ? -2.855 2.896 0.792 1 98.56 105 THR A N 1
ATOM 804 C CA . THR A 1 105 ? -3.877 2.182 1.547 1 98.56 105 THR A CA 1
ATOM 805 C C . THR A 1 105 ? -5.242 2.324 0.879 1 98.56 105 THR A C 1
ATOM 807 O O . THR A 1 105 ? -5.965 1.339 0.716 1 98.56 105 THR A O 1
ATOM 810 N N . ALA A 1 106 ? -5.566 3.516 0.46 1 98.62 106 ALA A N 1
ATOM 811 C CA . ALA A 1 106 ? -6.867 3.809 -0.133 1 98.62 106 ALA A CA 1
ATOM 812 C C . ALA A 1 106 ? -7.09 2.988 -1.399 1 98.62 106 ALA A C 1
ATOM 814 O O . ALA A 1 106 ? -8.203 2.512 -1.65 1 98.62 106 ALA A O 1
ATOM 815 N N . LEU A 1 107 ? -6.031 2.783 -2.174 1 97.69 107 LEU A N 1
ATOM 816 C CA . LEU A 1 107 ? -6.117 2.062 -3.438 1 97.69 107 LEU A CA 1
ATOM 817 C C . LEU A 1 107 ? -6.465 0.596 -3.207 1 97.69 107 LEU A C 1
ATOM 819 O O . LEU A 1 107 ? -6.867 -0.106 -4.137 1 97.69 107 LEU A O 1
ATOM 823 N N . SER A 1 108 ? -6.359 0.139 -2.021 1 97.62 108 SER A N 1
ATOM 824 C CA . SER A 1 108 ? -6.664 -1.252 -1.698 1 97.62 108 SER A CA 1
ATOM 825 C C . SER A 1 108 ? -8.133 -1.424 -1.317 1 97.62 108 SER A C 1
ATOM 827 O O . SER A 1 108 ? -8.594 -2.545 -1.104 1 97.62 108 SER A O 1
ATOM 829 N N . LEU A 1 109 ? -8.898 -0.328 -1.222 1 98.12 109 LEU A N 1
ATOM 830 C CA . LEU A 1 109 ? -10.219 -0.407 -0.603 1 98.12 109 LEU A CA 1
ATOM 831 C C . LEU A 1 109 ? -11.305 -0.004 -1.59 1 98.12 109 LEU A C 1
ATOM 833 O O . LEU A 1 109 ? -12.461 -0.396 -1.437 1 98.12 109 LEU A O 1
ATOM 837 N N . GLY A 1 110 ? -11 0.794 -2.506 1 96.5 110 GLY A N 1
ATOM 838 C CA . GLY A 1 110 ? -11.938 1.305 -3.488 1 96.5 110 GLY A CA 1
ATOM 839 C C . GLY A 1 110 ? -11.289 1.65 -4.816 1 96.5 110 GLY A C 1
ATOM 840 O O . GLY A 1 110 ? -10.219 1.138 -5.141 1 96.5 110 GLY A O 1
ATOM 841 N N . ARG A 1 111 ? -11.969 2.416 -5.629 1 94.88 111 ARG A N 1
ATOM 842 C CA . ARG A 1 111 ? -11.477 2.695 -6.977 1 94.88 111 ARG A CA 1
ATOM 843 C C . ARG A 1 111 ? -11.109 4.168 -7.129 1 94.88 111 ARG A C 1
ATOM 845 O O . ARG A 1 111 ? -10.07 4.496 -7.711 1 94.88 111 ARG A O 1
ATOM 852 N N . LYS A 1 112 ? -11.883 5.051 -6.578 1 97.62 112 LYS A N 1
ATOM 853 C CA . LYS A 1 112 ? -11.672 6.484 -6.738 1 97.62 112 LYS A CA 1
ATOM 854 C C . LYS A 1 112 ? -11.352 7.148 -5.406 1 97.62 112 LYS A C 1
ATOM 856 O O . LYS A 1 112 ? -12.258 7.484 -4.637 1 97.62 112 LYS A O 1
ATOM 861 N N . VAL A 1 113 ? -10.156 7.559 -5.258 1 98.44 113 VAL A N 1
ATOM 862 C CA . VAL A 1 113 ? -9.664 8.109 -4 1 98.44 113 VAL A CA 1
ATOM 863 C C . VAL A 1 113 ? -9.711 9.633 -4.055 1 98.44 113 VAL A C 1
ATOM 865 O O . VAL A 1 113 ? -9.32 10.242 -5.059 1 98.44 113 VAL A O 1
ATOM 868 N N . SER A 1 114 ? -10.211 10.273 -3.049 1 98.69 114 SER A N 1
ATOM 869 C CA . SER A 1 114 ? -10.102 11.719 -2.877 1 98.69 114 SER A CA 1
ATOM 870 C C . SER A 1 114 ? -9.414 12.07 -1.561 1 98.69 114 SER A C 1
ATOM 872 O O . SER A 1 114 ? -9.383 11.258 -0.636 1 98.69 114 SER A O 1
ATOM 874 N N . VAL A 1 115 ? -8.875 13.211 -1.521 1 98.5 115 VAL A N 1
ATOM 875 C CA . VAL A 1 115 ? -8.273 13.773 -0.314 1 98.5 115 VAL A CA 1
ATOM 876 C C . VAL A 1 115 ? -9.094 14.961 0.169 1 98.5 115 VAL A C 1
ATOM 878 O O . VAL A 1 115 ? -9.422 15.859 -0.613 1 98.5 115 VAL A O 1
ATOM 881 N N . VAL A 1 116 ? -9.508 14.914 1.388 1 97.94 116 VAL A N 1
ATOM 882 C CA . VAL A 1 116 ? -10.117 16.078 2.033 1 97.94 116 VAL A CA 1
ATOM 883 C C . VAL A 1 116 ? -9.086 16.781 2.904 1 97.94 116 VAL A C 1
ATOM 885 O O . VAL A 1 116 ? -8.547 16.203 3.848 1 97.94 116 VAL A O 1
ATOM 888 N N . THR A 1 117 ? -8.852 17.984 2.574 1 95.31 117 THR A N 1
ATOM 889 C CA . THR A 1 117 ? -7.734 18.656 3.227 1 95.31 117 THR A CA 1
ATOM 890 C C . THR A 1 117 ? -8.148 20.047 3.711 1 95.31 117 THR A C 1
ATOM 892 O O . THR A 1 117 ? -9.328 20.406 3.672 1 95.31 117 THR A O 1
ATOM 895 N N . THR A 1 118 ? -7.184 20.781 4.324 1 90.56 118 THR A N 1
ATOM 896 C CA . THR A 1 118 ? -7.414 22.094 4.922 1 90.56 118 THR A CA 1
ATOM 897 C C . THR A 1 118 ? -7.289 23.188 3.875 1 90.56 118 THR A C 1
ATOM 899 O O . THR A 1 118 ? -8.289 23.625 3.299 1 90.56 118 THR A O 1
ATOM 902 N N . THR A 1 119 ? -6.09 23.531 3.42 1 87.12 119 THR A N 1
ATOM 903 C CA . THR A 1 119 ? -5.789 24.734 2.648 1 87.12 119 THR A CA 1
ATOM 904 C C . THR A 1 119 ? -5.992 24.484 1.157 1 87.12 119 THR A C 1
ATOM 906 O O . THR A 1 119 ? -5.43 23.547 0.598 1 87.12 119 THR A O 1
ATOM 909 N N . LYS A 1 120 ? -6.699 25.406 0.496 1 87.94 120 LYS A N 1
ATOM 910 C CA . LYS A 1 120 ? -6.996 25.297 -0.929 1 87.94 120 LYS A CA 1
ATOM 911 C C . LYS A 1 120 ? -5.738 25.5 -1.771 1 87.94 120 LYS A C 1
ATOM 913 O O . LYS A 1 120 ? -5.555 24.828 -2.789 1 87.94 120 LYS A O 1
ATOM 918 N N . ARG A 1 121 ? -4.953 26.359 -1.363 1 86.12 121 ARG A N 1
ATOM 919 C CA . ARG A 1 121 ? -3.773 26.719 -2.141 1 86.12 121 ARG A CA 1
ATOM 920 C C . ARG A 1 121 ? -2.885 25.516 -2.391 1 86.12 121 ARG A C 1
ATOM 922 O O . ARG A 1 121 ? -2.098 25.5 -3.338 1 86.12 121 ARG A O 1
ATOM 929 N N . TYR A 1 122 ? -3.074 24.391 -1.615 1 87.38 122 TYR A N 1
ATOM 930 C CA . TYR A 1 122 ? -2.184 23.25 -1.667 1 87.38 122 TYR A CA 1
ATOM 931 C C . TYR A 1 122 ? -2.703 22.203 -2.645 1 87.38 122 TYR A C 1
ATOM 933 O O . TYR A 1 122 ? -2.021 21.203 -2.928 1 87.38 122 TYR A O 1
ATOM 941 N N . GLU A 1 123 ? -3.842 22.391 -3.193 1 93.31 123 GLU A N 1
ATOM 942 C CA . GLU A 1 123 ? -4.48 21.375 -4.016 1 93.31 123 GLU A CA 1
ATOM 943 C C . GLU A 1 123 ? -3.598 20.984 -5.195 1 93.31 123 GLU A C 1
ATOM 945 O O . GLU A 1 123 ? -3.367 19.797 -5.438 1 93.31 123 GLU A O 1
ATOM 950 N N . PRO A 1 124 ? -3.023 22.016 -5.918 1 93.75 124 PRO A N 1
ATOM 951 C CA . PRO A 1 124 ? -2.195 21.609 -7.055 1 93.75 124 PRO A CA 1
ATOM 952 C C . PRO A 1 124 ? -0.944 20.844 -6.637 1 93.75 124 PRO A C 1
ATOM 954 O O . PRO A 1 124 ? -0.542 19.891 -7.312 1 93.75 124 PRO A O 1
ATOM 957 N N . LEU A 1 125 ? -0.372 21.234 -5.559 1 93.19 125 LEU A N 1
ATOM 958 C CA . LEU A 1 125 ? 0.842 20.578 -5.082 1 93.19 125 LEU A CA 1
ATOM 959 C C . LEU A 1 125 ? 0.549 19.141 -4.637 1 93.19 125 LEU A C 1
ATOM 961 O O . LEU A 1 125 ? 1.344 18.234 -4.887 1 93.19 125 LEU A O 1
ATOM 965 N N . LEU A 1 126 ? -0.562 18.969 -3.961 1 95.94 126 LEU A N 1
ATOM 966 C CA . LEU A 1 126 ? -0.958 17.625 -3.551 1 95.94 126 LEU A CA 1
ATOM 967 C C . LEU A 1 126 ? -1.229 16.75 -4.766 1 95.94 126 LEU A C 1
ATOM 969 O O . LEU A 1 126 ? -0.811 15.594 -4.801 1 95.94 126 LEU A O 1
ATOM 973 N N . THR A 1 127 ? -1.889 17.328 -5.762 1 97.38 127 THR A N 1
ATOM 974 C CA . THR A 1 127 ? -2.164 16.594 -6.992 1 97.38 127 THR A CA 1
ATOM 975 C C . THR A 1 127 ? -0.867 16.172 -7.672 1 97.38 127 THR A C 1
ATOM 977 O O . THR A 1 127 ? -0.714 15 -8.055 1 97.38 127 THR A O 1
ATOM 980 N N . ASP A 1 128 ? 0.056 17.094 -7.758 1 96.44 128 ASP A N 1
ATOM 981 C CA . ASP A 1 128 ? 1.351 16.797 -8.359 1 96.44 128 ASP A CA 1
ATOM 982 C C . ASP A 1 128 ? 2.059 15.68 -7.594 1 96.44 128 ASP A C 1
ATOM 984 O O . ASP A 1 128 ? 2.652 14.781 -8.195 1 96.44 128 ASP A O 1
ATOM 988 N N . GLY A 1 129 ? 2.016 15.742 -6.285 1 96.88 129 GLY A N 1
ATOM 989 C CA . GLY A 1 129 ? 2.641 14.727 -5.457 1 96.88 129 GLY A CA 1
ATOM 990 C C . GLY A 1 129 ? 2.051 13.344 -5.664 1 96.88 129 GLY A C 1
ATOM 991 O O . GLY A 1 129 ? 2.785 12.352 -5.75 1 96.88 129 GLY A O 1
ATOM 992 N N . ILE A 1 130 ? 0.757 13.258 -5.758 1 98.06 130 ILE A N 1
ATOM 993 C CA . ILE A 1 130 ? 0.069 11.984 -5.938 1 98.06 130 ILE A CA 1
ATOM 994 C C . ILE A 1 130 ? 0.362 11.438 -7.332 1 98.06 130 ILE A C 1
ATOM 996 O O . ILE A 1 130 ? 0.607 10.242 -7.496 1 98.06 130 ILE A O 1
ATOM 1000 N N . HIS A 1 131 ? 0.417 12.32 -8.328 1 98 131 HIS A N 1
ATOM 1001 C CA . HIS A 1 131 ? 0.799 11.898 -9.672 1 98 131 HIS A CA 1
ATOM 1002 C C . HIS A 1 131 ? 2.236 11.391 -9.703 1 98 131 HIS A C 1
ATOM 1004 O O . HIS A 1 131 ? 2.551 10.438 -10.422 1 98 131 HIS A O 1
ATOM 1010 N N . ALA A 1 132 ? 3.076 11.992 -8.922 1 96.81 132 ALA A N 1
ATOM 1011 C CA . ALA A 1 132 ? 4.48 11.602 -8.875 1 96.81 132 ALA A CA 1
ATOM 1012 C C . ALA A 1 132 ? 4.637 10.203 -8.273 1 96.81 132 ALA A C 1
ATOM 1014 O O . ALA A 1 132 ? 5.637 9.523 -8.516 1 96.81 132 ALA A O 1
ATOM 1015 N N . MET A 1 133 ? 3.658 9.766 -7.512 1 97.5 133 MET A N 1
ATOM 1016 C CA . MET A 1 133 ? 3.641 8.406 -6.984 1 97.5 133 MET A CA 1
ATOM 1017 C C . MET A 1 133 ? 3.299 7.402 -8.086 1 97.5 133 MET A C 1
ATOM 1019 O O . MET A 1 133 ? 3.34 6.191 -7.859 1 97.5 133 MET A O 1
ATOM 1023 N N . GLY A 1 134 ? 2.941 7.93 -9.25 1 98 134 GLY A N 1
ATOM 1024 C CA . GLY A 1 134 ? 2.541 7.074 -10.359 1 98 134 GLY A CA 1
ATOM 1025 C C . GLY A 1 134 ? 1.05 6.797 -10.391 1 98 134 GLY A C 1
ATOM 1026 O O . GLY A 1 134 ? 0.594 5.898 -11.094 1 98 134 GLY A O 1
ATOM 1027 N N . ILE A 1 135 ? 0.271 7.504 -9.602 1 98.5 135 ILE A N 1
ATOM 1028 C CA . ILE A 1 135 ? -1.168 7.285 -9.508 1 98.5 135 ILE A CA 1
ATOM 1029 C C . ILE A 1 135 ? -1.887 8.117 -10.57 1 98.5 135 ILE A C 1
ATOM 1031 O O . ILE A 1 135 ? -1.75 9.344 -10.602 1 98.5 135 ILE A O 1
ATOM 1035 N N . SER A 1 136 ? -2.637 7.504 -11.398 1 98 136 SER A N 1
ATOM 1036 C CA . SER A 1 136 ? -3.293 8.188 -12.508 1 98 136 SER A CA 1
ATOM 1037 C C . SER A 1 136 ? -4.66 8.719 -12.094 1 98 136 SER A C 1
ATOM 1039 O O . SER A 1 136 ? -5.195 8.336 -11.055 1 98 136 SER A O 1
ATOM 1041 N N . ASP A 1 137 ? -5.215 9.531 -12.969 1 97.44 137 ASP A N 1
ATOM 1042 C CA . ASP A 1 137 ? -6.523 10.125 -12.727 1 97.44 137 ASP A CA 1
ATOM 1043 C C . ASP A 1 137 ? -7.633 9.086 -12.836 1 97.44 137 ASP A C 1
ATOM 1045 O O . ASP A 1 137 ? -8.773 9.336 -12.438 1 97.44 137 ASP A O 1
ATOM 1049 N N . SER A 1 138 ? -7.277 7.957 -13.352 1 97.06 138 SER A N 1
ATOM 1050 C CA . SER A 1 138 ? -8.281 6.906 -13.453 1 97.06 138 SER A CA 1
ATOM 1051 C C . SER A 1 138 ? -8.719 6.426 -12.07 1 97.06 138 SER A C 1
ATOM 1053 O O . SER A 1 138 ? -9.82 5.898 -11.906 1 97.06 138 SER A O 1
ATOM 1055 N N . VAL A 1 139 ? -7.828 6.68 -11.078 1 98.06 139 VAL A N 1
ATOM 1056 C CA . VAL A 1 139 ? -8.172 6.195 -9.742 1 98.06 139 VAL A CA 1
ATOM 1057 C C . VAL A 1 139 ? -8.047 7.332 -8.734 1 98.06 139 VAL A C 1
ATOM 1059 O O . VAL A 1 139 ? -8.078 7.098 -7.523 1 98.06 139 VAL A O 1
ATOM 1062 N N . PHE A 1 140 ? -7.809 8.477 -9.141 1 98.5 140 PHE A N 1
ATOM 1063 C CA . PHE A 1 140 ? -7.688 9.656 -8.297 1 98.5 140 PHE A CA 1
ATOM 1064 C C . PHE A 1 140 ? -8.766 10.688 -8.641 1 98.5 140 PHE A C 1
ATOM 1066 O O . PHE A 1 140 ? -8.75 11.258 -9.727 1 98.5 140 PHE A O 1
ATOM 1073 N N . ALA A 1 141 ? -9.648 10.891 -7.695 1 97.88 141 ALA A N 1
ATOM 1074 C CA . ALA A 1 141 ? -10.812 11.75 -7.941 1 97.88 141 ALA A CA 1
ATOM 1075 C C . ALA A 1 141 ? -10.469 13.211 -7.688 1 97.88 141 ALA A C 1
ATOM 1077 O O . ALA A 1 141 ? -11.211 14.109 -8.102 1 97.88 141 ALA A O 1
ATOM 1078 N N . GLY A 1 142 ? -9.359 13.453 -6.938 1 97.56 142 GLY A N 1
ATOM 1079 C CA . GLY A 1 142 ? -8.93 14.828 -6.73 1 97.56 142 GLY A CA 1
ATOM 1080 C C . GLY A 1 142 ? -8.922 15.234 -5.27 1 97.56 142 GLY A C 1
ATOM 1081 O O . GLY A 1 142 ? -9.039 14.391 -4.383 1 97.56 142 GLY A O 1
ATOM 1082 N N . ILE A 1 143 ? -8.664 16.516 -5.047 1 97.94 143 ILE A N 1
ATOM 1083 C CA . ILE A 1 143 ? -8.523 17.094 -3.717 1 97.94 143 ILE A CA 1
ATOM 1084 C C . ILE A 1 143 ? -9.703 18.031 -3.436 1 97.94 143 ILE A C 1
ATOM 1086 O O . ILE A 1 143 ? -10.07 18.844 -4.285 1 97.94 143 ILE A O 1
ATOM 1090 N N . ALA A 1 144 ? -10.305 17.844 -2.309 1 97.44 144 ALA A N 1
ATOM 1091 C CA . ALA A 1 144 ? -11.32 18.75 -1.795 1 97.44 144 ALA A CA 1
ATOM 1092 C C . ALA A 1 144 ? -10.812 19.484 -0.557 1 97.44 144 ALA A C 1
ATOM 1094 O O . ALA A 1 144 ? -10.484 18.859 0.455 1 97.44 144 ALA A O 1
ATOM 1095 N N . SER A 1 145 ? -10.828 20.812 -0.594 1 96.06 145 SER A N 1
ATOM 1096 C CA . SER A 1 145 ? -10.289 21.594 0.518 1 96.06 145 SER A CA 1
ATOM 1097 C C . SER A 1 145 ? -11.398 22.312 1.287 1 96.06 145 SER A C 1
ATOM 1099 O O . SER A 1 145 ? -12.406 22.719 0.703 1 96.06 145 SER A O 1
ATOM 1101 N N . THR A 1 146 ? -11.141 22.484 2.545 1 94.69 146 THR A N 1
ATOM 1102 C CA . THR A 1 146 ? -12.062 23.234 3.393 1 94.69 146 THR A CA 1
ATOM 1103 C C . THR A 1 146 ? -11.781 24.734 3.309 1 94.69 146 THR A C 1
ATOM 1105 O O . THR A 1 146 ? -12.648 25.547 3.633 1 94.69 146 THR A O 1
ATOM 1108 N N . GLY A 1 147 ? -10.578 25.047 3.035 1 91.81 147 GLY A N 1
ATOM 1109 C CA . GLY A 1 147 ? -10.141 26.438 3.051 1 91.81 147 GLY A CA 1
ATOM 1110 C C . GLY A 1 147 ? -9.562 26.859 4.387 1 91.81 147 GLY A C 1
ATOM 1111 O O . GLY A 1 147 ? -9.07 27.984 4.523 1 91.81 147 GLY A O 1
ATOM 1112 N N . LEU A 1 148 ? -9.523 26.031 5.34 1 91 148 LEU A N 1
ATOM 1113 C CA . LEU A 1 148 ? -8.922 26.297 6.637 1 91 148 LEU A CA 1
ATOM 1114 C C . LEU A 1 148 ? -7.41 26.094 6.586 1 91 148 LEU A C 1
ATOM 1116 O O . LEU A 1 148 ? -6.918 25.281 5.816 1 91 148 LEU A O 1
ATOM 1120 N N . ALA A 1 149 ? -6.707 26.859 7.371 1 88.12 149 ALA A N 1
ATOM 1121 C CA . ALA A 1 149 ? -5.309 26.531 7.625 1 88.12 149 ALA A CA 1
ATOM 1122 C C . ALA A 1 149 ? -5.195 25.375 8.617 1 88.12 149 ALA A C 1
ATOM 1124 O O . ALA A 1 149 ? -6.102 25.141 9.422 1 88.12 149 ALA A O 1
ATOM 1125 N N . PRO A 1 150 ? -4.047 24.703 8.547 1 88.38 150 PRO A N 1
ATOM 1126 C CA . PRO A 1 150 ? -3.871 23.547 9.445 1 88.38 150 PRO A CA 1
ATOM 1127 C C . PRO A 1 150 ? -4.082 23.922 10.914 1 88.38 150 PRO A C 1
ATOM 1129 O O . PRO A 1 150 ? -4.773 23.188 11.633 1 88.38 150 PRO A O 1
ATOM 1132 N N . LEU A 1 151 ? -3.611 25 11.367 1 88.06 151 LEU A N 1
ATOM 1133 C CA . LEU A 1 151 ? -3.67 25.375 12.773 1 88.06 151 LEU A CA 1
ATOM 1134 C C . LEU A 1 151 ? -5.07 25.844 13.148 1 88.06 151 LEU A C 1
ATOM 1136 O O . LEU A 1 151 ? -5.406 25.922 14.336 1 88.06 151 LEU A O 1
ATOM 1140 N N . GLU A 1 152 ? -5.891 26.141 12.148 1 90.5 152 GLU A N 1
ATOM 1141 C CA . GLU A 1 152 ? -7.25 26.609 12.391 1 90.5 152 GLU A CA 1
ATOM 1142 C C . GLU A 1 152 ? -8.18 25.453 12.742 1 90.5 152 GLU A C 1
ATOM 1144 O O . GLU A 1 152 ? -9.273 25.672 13.266 1 90.5 152 GLU A O 1
ATOM 1149 N N . LEU A 1 153 ? -7.719 24.234 12.461 1 89.5 153 LEU A N 1
ATOM 1150 C CA . LEU A 1 153 ? -8.508 23.062 12.797 1 89.5 153 LEU A CA 1
ATOM 1151 C C . LEU A 1 153 ? -8.805 23.016 14.289 1 89.5 153 LEU A C 1
ATOM 1153 O O . LEU A 1 153 ? -9.867 22.547 14.703 1 89.5 153 LEU A O 1
ATOM 1157 N N . ASP A 1 154 ? -7.84 23.547 15.078 1 89.12 154 ASP A N 1
ATOM 1158 C CA . ASP A 1 154 ? -7.98 23.453 16.531 1 89.12 154 ASP A CA 1
ATOM 1159 C C . ASP A 1 154 ? -8.305 24.812 17.141 1 89.12 154 ASP A C 1
ATOM 1161 O O . ASP A 1 154 ? -8.773 24.891 18.281 1 89.12 154 ASP A O 1
ATOM 1165 N N . SER A 1 155 ? -8.047 25.891 16.359 1 90.88 155 SER A N 1
ATOM 1166 C CA . SER A 1 155 ? -8.219 27.219 16.953 1 90.88 155 SER A CA 1
ATOM 1167 C C . SER A 1 155 ? -9.617 27.766 16.672 1 90.88 155 SER A C 1
ATOM 1169 O O . SER A 1 155 ? -10.109 28.625 17.406 1 90.88 155 SER A O 1
ATOM 1171 N N . LYS A 1 156 ? -10.297 27.328 15.609 1 93.44 156 LYS A N 1
ATOM 1172 C CA . LYS A 1 156 ? -11.656 27.766 15.281 1 93.44 156 LYS A CA 1
ATOM 1173 C C . LYS A 1 156 ? -12.688 26.938 16.047 1 93.44 156 LYS A C 1
ATOM 1175 O O . LYS A 1 156 ? -12.383 25.844 16.531 1 93.44 156 LYS A O 1
ATOM 1180 N N . PRO A 1 157 ? -13.945 27.531 16.172 1 96 157 PRO A N 1
ATOM 1181 C CA . PRO A 1 157 ? -14.992 26.781 16.859 1 96 157 PRO A CA 1
ATOM 1182 C C . PRO A 1 157 ? -15.227 25.406 16.234 1 96 157 PRO A C 1
ATOM 1184 O O . PRO A 1 157 ? -15.328 25.281 15.016 1 96 157 PRO A O 1
ATOM 1187 N N . ARG A 1 158 ? -15.352 24.406 17.109 1 95.19 158 ARG A N 1
ATOM 1188 C CA . ARG A 1 158 ? -15.453 23.016 16.688 1 95.19 158 ARG A CA 1
ATOM 1189 C C . ARG A 1 158 ? -16.641 22.812 15.742 1 95.19 158 ARG A C 1
ATOM 1191 O O . ARG A 1 158 ? -16.516 22.125 14.727 1 95.19 158 ARG A O 1
ATOM 1198 N N . ALA A 1 159 ? -17.719 23.406 16.047 1 96.19 159 ALA A N 1
ATOM 1199 C CA . ALA A 1 159 ? -18.922 23.25 15.234 1 96.19 159 ALA A CA 1
ATOM 1200 C C . ALA A 1 159 ? -18.688 23.766 13.812 1 96.19 159 ALA A C 1
ATOM 1202 O O . ALA A 1 159 ? -19.172 23.172 12.852 1 96.19 159 ALA A O 1
ATOM 1203 N N . GLU A 1 160 ? -18.016 24.781 13.734 1 96.56 160 GLU A N 1
ATOM 1204 C CA . GLU A 1 160 ? -17.703 25.375 12.43 1 96.56 160 GLU A CA 1
ATOM 1205 C C . GLU A 1 160 ? -16.766 24.469 11.633 1 96.56 160 GLU A C 1
ATOM 1207 O O . GLU A 1 160 ? -17 24.203 10.453 1 96.56 160 GLU A O 1
ATOM 1212 N N . VAL A 1 161 ? -15.742 24.016 12.25 1 96.44 161 VAL A N 1
ATOM 1213 C CA . VAL A 1 161 ? -14.766 23.141 11.617 1 96.44 161 VAL A CA 1
ATOM 1214 C C . VAL A 1 161 ? -15.438 21.844 11.172 1 96.44 161 VAL A C 1
ATOM 1216 O O . VAL A 1 161 ? -15.273 21.406 10.023 1 96.44 161 VAL A O 1
ATOM 1219 N N . ASP A 1 162 ? -16.281 21.266 12.031 1 97.19 162 ASP A N 1
ATOM 1220 C CA . ASP A 1 162 ? -16.969 20.016 11.727 1 97.19 162 ASP A CA 1
ATOM 1221 C C . ASP A 1 162 ? -17.875 20.172 10.516 1 97.19 162 ASP A C 1
ATOM 1223 O O . ASP A 1 162 ? -17.922 19.297 9.648 1 97.19 162 ASP A O 1
ATOM 1227 N N . ALA A 1 163 ? -18.547 21.297 10.484 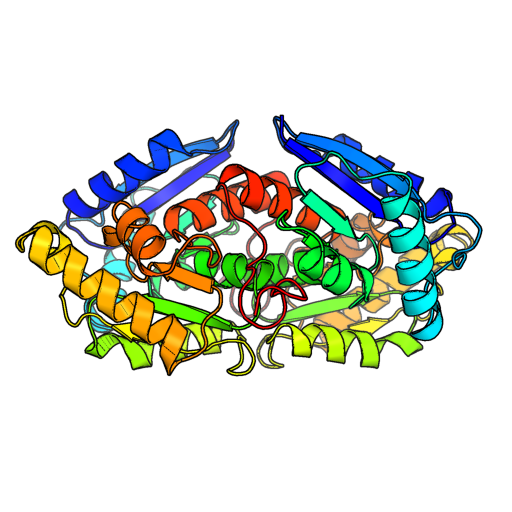1 97.38 163 ALA A N 1
ATOM 1228 C CA . ALA A 1 163 ? -19.484 21.547 9.383 1 97.38 163 ALA A CA 1
ATOM 1229 C C . ALA A 1 163 ? -18.734 21.672 8.062 1 97.38 163 ALA A C 1
ATOM 1231 O O . ALA A 1 163 ? -19.172 21.156 7.035 1 97.38 163 ALA A O 1
ATOM 1232 N N . LEU A 1 164 ? -17.703 22.359 8.109 1 96.94 164 LEU A N 1
ATOM 1233 C CA . LEU A 1 164 ? -16.891 22.547 6.902 1 96.94 164 LEU A CA 1
ATOM 1234 C C . LEU A 1 164 ? -16.312 21.219 6.418 1 96.94 164 LEU A C 1
ATOM 1236 O O . LEU A 1 164 ? -16.344 20.922 5.219 1 96.94 164 LEU A O 1
ATOM 1240 N N . LEU A 1 165 ? -15.812 20.438 7.328 1 97.44 165 LEU A N 1
ATOM 1241 C CA . LEU A 1 165 ? -15.266 19.125 6.996 1 97.44 165 LEU A CA 1
ATOM 1242 C C . LEU A 1 165 ? -16.344 18.219 6.395 1 97.44 165 LEU A C 1
ATOM 1244 O O . LEU A 1 165 ? -16.109 17.562 5.375 1 97.44 165 LEU A O 1
ATOM 1248 N N . ALA A 1 166 ? -17.5 18.234 7.02 1 98.06 166 ALA A N 1
ATOM 1249 C CA . ALA A 1 166 ? -18.609 17.422 6.539 1 98.06 166 ALA A CA 1
ATOM 1250 C C . ALA A 1 166 ? -19.016 17.812 5.121 1 98.06 166 ALA A C 1
ATOM 1252 O O . ALA A 1 166 ? -19.156 16.953 4.25 1 98.06 166 ALA A O 1
ATOM 1253 N N . ARG A 1 167 ? -19.125 19.078 4.906 1 98.19 167 ARG A N 1
ATOM 1254 C CA . ARG A 1 167 ? -19.5 19.578 3.588 1 98.19 167 ARG A CA 1
ATOM 1255 C C . ARG A 1 167 ? -18.453 19.219 2.543 1 98.19 167 ARG A C 1
ATOM 1257 O O . ARG A 1 167 ? -18.797 18.859 1.414 1 98.19 167 ARG A O 1
ATOM 1264 N N . THR A 1 168 ? -17.25 19.359 2.9 1 98.19 168 THR A N 1
ATOM 1265 C CA . THR A 1 168 ? -16.141 19.078 1.983 1 98.19 168 THR A CA 1
ATOM 1266 C C . THR A 1 168 ? -16.109 17.578 1.645 1 98.19 168 THR A C 1
ATOM 1268 O O . THR A 1 168 ? -15.898 17.219 0.488 1 98.19 168 THR A O 1
ATOM 1271 N N . ALA A 1 169 ? -16.297 16.75 2.625 1 98.31 169 ALA A N 1
ATOM 1272 C CA . ALA A 1 169 ? -16.344 15.305 2.404 1 98.31 169 ALA A CA 1
ATOM 1273 C C . ALA A 1 169 ? -17.484 14.93 1.47 1 98.31 169 ALA A C 1
ATOM 1275 O O . ALA A 1 169 ? -17.312 14.102 0.571 1 98.31 169 ALA A O 1
ATOM 1276 N N . LEU A 1 170 ? -18.609 15.547 1.666 1 98.44 170 LEU A N 1
ATOM 1277 C CA . LEU A 1 170 ? -19.766 15.266 0.825 1 98.44 170 LEU A CA 1
ATOM 1278 C C . LEU A 1 170 ? -19.516 15.711 -0.61 1 98.44 170 LEU A C 1
ATOM 1280 O O . LEU A 1 170 ? -19.953 15.055 -1.558 1 98.44 170 LEU A O 1
ATOM 1284 N N . ARG A 1 171 ? -18.859 16.828 -0.769 1 98.19 171 ARG A N 1
ATOM 1285 C CA . ARG A 1 171 ? -18.469 17.281 -2.104 1 98.19 171 ARG A CA 1
ATOM 1286 C C . ARG A 1 171 ? -17.578 16.25 -2.789 1 98.19 171 ARG A C 1
ATOM 1288 O O . ARG A 1 171 ? -17.766 15.945 -3.967 1 98.19 171 ARG A O 1
ATOM 1295 N N . ALA A 1 172 ? -16.594 15.719 -2.061 1 98.19 172 ALA A N 1
ATOM 1296 C CA . ALA A 1 172 ? -15.695 14.703 -2.602 1 98.19 172 ALA A CA 1
ATOM 1297 C C . ALA A 1 172 ? -16.484 13.492 -3.115 1 98.19 172 ALA A C 1
ATOM 1299 O O . ALA A 1 172 ? -16.172 12.953 -4.176 1 98.19 172 ALA A O 1
ATOM 1300 N N . VAL A 1 173 ? -17.516 13.125 -2.393 1 97.75 173 VAL A N 1
ATOM 1301 C CA . VAL A 1 173 ? -18.281 11.922 -2.723 1 97.75 173 VAL A CA 1
ATOM 1302 C C . VAL A 1 173 ? -19.281 12.242 -3.836 1 97.75 173 VAL A C 1
ATOM 1304 O O . VAL A 1 173 ? -19.281 11.578 -4.875 1 97.75 173 VAL A O 1
ATOM 1307 N N . ASN A 1 174 ? -20.016 13.312 -3.719 1 97.56 174 ASN A N 1
ATOM 1308 C CA . ASN A 1 174 ? -21.156 13.586 -4.57 1 97.56 174 ASN A CA 1
ATOM 1309 C C . ASN A 1 174 ? -20.75 14.25 -5.883 1 97.56 174 ASN A C 1
ATOM 1311 O O . ASN A 1 174 ? -21.359 14.008 -6.922 1 97.56 174 ASN A O 1
ATOM 1315 N N . GLU A 1 175 ? -19.766 15.031 -5.812 1 97.75 175 GLU A N 1
ATOM 1316 C CA . GLU A 1 175 ? -19.391 15.812 -6.988 1 97.75 175 GLU A CA 1
ATOM 1317 C C . GLU A 1 175 ? -18.172 15.203 -7.684 1 97.75 175 GLU A C 1
ATOM 1319 O O . GLU A 1 175 ? -18.078 15.211 -8.914 1 97.75 175 GLU A O 1
ATOM 1324 N N . MET A 1 176 ? -17.297 14.625 -6.91 1 97.19 176 MET A N 1
ATOM 1325 C CA . MET A 1 176 ? -16.047 14.148 -7.488 1 97.19 176 MET A CA 1
ATOM 1326 C C . MET A 1 176 ? -16.094 12.641 -7.715 1 97.19 176 MET A C 1
ATOM 1328 O O . MET A 1 176 ? -15.227 12.078 -8.398 1 97.19 176 MET A O 1
ATOM 1332 N N . GLY A 1 177 ? -17.047 11.93 -7.078 1 97.19 177 GLY A N 1
ATOM 1333 C CA . GLY A 1 177 ? -17.234 10.508 -7.297 1 97.19 177 GLY A CA 1
ATOM 1334 C C . GLY A 1 177 ? -16.328 9.648 -6.43 1 97.19 177 GLY A C 1
ATOM 1335 O O . GLY A 1 177 ? -16.078 8.484 -6.754 1 97.19 177 GLY A O 1
ATOM 1336 N N . ALA A 1 178 ? -15.867 10.195 -5.359 1 98.06 178 ALA A N 1
ATOM 1337 C CA . ALA A 1 178 ? -14.961 9.461 -4.48 1 98.06 178 ALA A CA 1
ATOM 1338 C C . ALA A 1 178 ? -15.688 8.305 -3.791 1 98.06 178 ALA A C 1
ATOM 1340 O O . ALA A 1 178 ? -16.828 8.461 -3.352 1 98.06 178 ALA A O 1
ATOM 1341 N N . ASP A 1 179 ? -15.031 7.145 -3.705 1 98.19 179 ASP A N 1
ATOM 1342 C CA . ASP A 1 179 ? -15.562 6.031 -2.924 1 98.19 179 ASP A CA 1
ATOM 1343 C C . ASP A 1 179 ? -14.617 5.668 -1.778 1 98.19 179 ASP A C 1
ATOM 1345 O O . ASP A 1 179 ? -14.891 4.738 -1.017 1 98.19 179 ASP A O 1
ATOM 1349 N N . VAL A 1 180 ? -13.531 6.309 -1.619 1 98.62 180 VAL A N 1
ATOM 1350 C CA . VAL A 1 180 ? -12.602 6.289 -0.494 1 98.62 180 VAL A CA 1
ATOM 1351 C C . VAL A 1 180 ? -12.086 7.699 -0.228 1 98.62 180 VAL A C 1
ATOM 1353 O O . VAL A 1 180 ? -11.789 8.445 -1.164 1 98.62 180 VAL A O 1
ATOM 1356 N N . ILE A 1 181 ? -11.938 8.125 1.021 1 98.75 181 ILE A N 1
ATOM 1357 C CA . ILE A 1 181 ? -11.469 9.469 1.346 1 98.75 181 ILE A CA 1
ATOM 1358 C C . ILE A 1 181 ? -10.258 9.383 2.275 1 98.75 181 ILE A C 1
ATOM 1360 O O . ILE A 1 181 ? -10.273 8.633 3.254 1 98.75 181 ILE A O 1
ATOM 1364 N N . CYS A 1 182 ? -9.211 10.07 1.962 1 98.69 182 CYS A N 1
ATOM 1365 C CA . CYS A 1 182 ? -8.047 10.242 2.826 1 98.69 182 CYS A CA 1
ATOM 1366 C C . CYS A 1 182 ? -8.117 11.578 3.564 1 98.69 182 CYS A C 1
ATOM 1368 O O . CYS A 1 182 ? -8.445 12.609 2.969 1 98.69 182 CYS A O 1
ATOM 1370 N N . LEU A 1 183 ? -7.832 11.516 4.879 1 97.62 183 LEU A N 1
ATOM 1371 C CA . LEU A 1 183 ? -7.625 12.758 5.609 1 97.62 183 LEU A CA 1
ATOM 1372 C C . LEU A 1 183 ? -6.352 13.453 5.145 1 97.62 183 LEU A C 1
ATOM 1374 O O . LEU A 1 183 ? -5.258 12.883 5.234 1 97.62 183 LEU A O 1
ATOM 1378 N N . GLY A 1 184 ? -6.488 14.688 4.738 1 96.12 184 GLY A N 1
ATOM 1379 C CA . GLY A 1 184 ? -5.41 15.367 4.043 1 96.12 184 GLY A CA 1
ATOM 1380 C C . GLY A 1 184 ? -4.605 16.281 4.945 1 96.12 184 GLY A C 1
ATOM 1381 O O . GLY A 1 184 ? -4.141 17.344 4.516 1 96.12 184 GLY A O 1
ATOM 1382 N N . CYS A 1 185 ? -4.547 15.984 6.094 1 93.19 185 CYS A N 1
ATOM 1383 C CA . CYS A 1 185 ? -3.748 16.719 7.07 1 93.19 185 CYS A CA 1
ATOM 1384 C C . CYS A 1 185 ? -3.52 15.883 8.328 1 93.19 185 CYS A C 1
ATOM 1386 O O . CYS A 1 185 ? -4.426 15.188 8.789 1 93.19 185 CYS A O 1
ATOM 1388 N N . ALA A 1 186 ? -2.24 15.961 8.828 1 92.75 186 ALA A N 1
ATOM 1389 C CA . ALA A 1 186 ? -1.938 15.234 10.062 1 92.75 186 ALA A CA 1
ATOM 1390 C C . ALA A 1 186 ? -2.826 15.703 11.211 1 92.75 186 ALA A C 1
ATOM 1392 O O . ALA A 1 186 ? -3.184 14.914 12.086 1 92.75 186 ALA A O 1
ATOM 1393 N N . GLY A 1 187 ? -3.193 16.922 11.203 1 89.12 187 GLY A N 1
ATOM 1394 C CA . GLY A 1 187 ? -4.004 17.5 12.258 1 89.12 187 GLY A CA 1
ATOM 1395 C C . GLY A 1 187 ? -5.449 17.047 12.227 1 89.12 187 GLY A C 1
ATOM 1396 O O . GLY A 1 187 ? -6.219 17.328 13.148 1 89.12 187 GLY A O 1
ATOM 1397 N N . MET A 1 188 ? -5.836 16.297 11.227 1 91.44 188 MET A N 1
ATOM 1398 C CA . MET A 1 188 ? -7.223 15.875 11.062 1 91.44 188 MET A CA 1
ATOM 1399 C C . MET A 1 188 ? -7.418 14.453 11.578 1 91.44 188 MET A C 1
ATOM 1401 O O . MET A 1 188 ? -8.531 13.922 11.531 1 91.44 188 MET A O 1
ATOM 1405 N N . THR A 1 189 ? -6.332 13.867 12.055 1 91.12 189 THR A N 1
ATOM 1406 C CA . THR A 1 189 ? -6.375 12.461 12.445 1 91.12 189 THR A CA 1
ATOM 1407 C C . THR A 1 189 ? -7.434 12.227 13.523 1 91.12 189 THR A C 1
ATOM 1409 O O . THR A 1 189 ? -8.07 11.172 13.555 1 91.12 189 THR A O 1
ATOM 1412 N N . HIS A 1 190 ? -7.664 13.188 14.375 1 89.56 190 HIS A N 1
ATOM 1413 C CA . HIS A 1 190 ? -8.633 13.031 15.453 1 89.56 190 HIS A CA 1
ATOM 1414 C C . HIS A 1 190 ? -10.039 13.422 14.992 1 89.56 190 HIS A C 1
ATOM 1416 O O . HIS A 1 190 ? -10.977 13.406 15.781 1 89.56 190 HIS A O 1
ATOM 1422 N N . MET A 1 191 ? -10.188 13.734 13.711 1 92.56 191 MET A N 1
ATOM 1423 C CA . MET A 1 191 ? -11.461 14.234 13.203 1 92.56 191 MET A CA 1
ATOM 1424 C C . MET A 1 191 ? -12.086 13.258 12.219 1 92.56 191 MET A C 1
ATOM 1426 O O . MET A 1 191 ? -13.047 13.586 11.523 1 92.56 191 MET A O 1
ATOM 1430 N N . ALA A 1 192 ? -11.547 12.086 12.07 1 94.31 192 ALA A N 1
ATOM 1431 C CA . ALA A 1 192 ? -12.023 11.07 11.133 1 94.31 192 ALA A CA 1
ATOM 1432 C C . ALA A 1 192 ? -13.523 10.828 11.312 1 94.31 192 ALA A C 1
ATOM 1434 O O . ALA A 1 192 ? -14.25 10.664 10.328 1 94.31 192 ALA A O 1
ATOM 1435 N N . HIS A 1 193 ? -13.984 10.836 12.539 1 95.62 193 HIS A N 1
ATOM 1436 C CA . HIS A 1 193 ? -15.375 10.531 12.859 1 95.62 193 HIS A CA 1
ATOM 1437 C C . HIS A 1 193 ? -16.328 11.539 12.219 1 95.62 193 HIS A C 1
ATOM 1439 O O . HIS A 1 193 ? -17.453 11.203 11.867 1 95.62 193 HIS A O 1
ATOM 1445 N N . VAL A 1 194 ? -15.898 12.773 12.078 1 97.19 194 VAL A N 1
ATOM 1446 C CA . VAL A 1 194 ? -16.719 13.812 11.469 1 97.19 194 VAL A CA 1
ATOM 1447 C C . VAL A 1 194 ? -17.016 13.461 10.016 1 97.19 194 VAL A C 1
ATOM 1449 O O . VAL A 1 194 ? -18.156 13.57 9.57 1 97.19 194 VAL A O 1
ATOM 1452 N N . LEU A 1 195 ? -15.977 13.023 9.281 1 97.94 195 LEU A N 1
ATOM 1453 C CA . LEU A 1 195 ? -16.156 12.633 7.887 1 97.94 195 LEU A CA 1
ATOM 1454 C C . LEU A 1 195 ? -16.984 11.359 7.781 1 97.94 195 LEU A C 1
ATOM 1456 O O . LEU A 1 195 ? -17.859 11.25 6.922 1 97.94 195 LEU A O 1
ATOM 1460 N N . GLU A 1 196 ? -16.672 10.398 8.641 1 97.62 196 GLU A N 1
ATOM 1461 C CA . GLU A 1 196 ? -17.406 9.133 8.648 1 97.62 196 GLU A CA 1
ATOM 1462 C C . GLU A 1 196 ? -18.906 9.367 8.805 1 97.62 196 GLU A C 1
ATOM 1464 O O . GLU A 1 196 ? -19.719 8.766 8.094 1 97.62 196 GLU A O 1
ATOM 1469 N N . LYS A 1 197 ? -19.234 10.211 9.719 1 97.75 197 LYS A N 1
ATOM 1470 C CA . LYS A 1 197 ? -20.641 10.531 9.961 1 97.75 197 LYS A CA 1
ATOM 1471 C C . LYS A 1 197 ? -21.266 11.211 8.742 1 97.75 197 LYS A C 1
ATOM 1473 O O . LYS A 1 197 ? -22.406 10.93 8.391 1 97.75 197 LYS A O 1
ATOM 1478 N N . ALA A 1 198 ? -20.547 12.039 8.164 1 98 198 ALA A N 1
ATOM 1479 C CA . ALA A 1 198 ? -21.047 12.844 7.047 1 98 198 ALA A CA 1
ATOM 1480 C C . ALA A 1 198 ? -21.328 11.969 5.824 1 98 198 ALA A C 1
ATOM 1482 O O . ALA A 1 198 ? -22.375 12.086 5.195 1 98 198 ALA A O 1
ATOM 1483 N N . VAL A 1 199 ? -20.375 11.102 5.477 1 97.81 199 VAL A N 1
ATOM 1484 C CA . VAL A 1 199 ? -20.453 10.414 4.191 1 97.81 199 VAL A CA 1
ATOM 1485 C C . VAL A 1 199 ? -21.188 9.086 4.352 1 97.81 199 VAL A C 1
ATOM 1487 O O . VAL A 1 199 ? -21.578 8.461 3.363 1 97.81 199 VAL A O 1
ATOM 1490 N N . GLY A 1 200 ? -21.328 8.57 5.57 1 96.38 200 GLY A N 1
ATOM 1491 C CA . GLY A 1 200 ? -22.031 7.324 5.812 1 96.38 200 GLY A CA 1
ATOM 1492 C C . GLY A 1 200 ? -21.125 6.117 5.902 1 96.38 200 GLY A C 1
ATOM 1493 O O . GLY A 1 200 ? -19.891 6.254 5.805 1 96.38 200 GLY A O 1
ATOM 1494 N N . PRO A 1 201 ? -21.656 4.992 6.133 1 95.75 201 PRO A N 1
ATOM 1495 C CA . PRO A 1 201 ? -20.891 3.799 6.508 1 95.75 201 PRO A CA 1
ATOM 1496 C C . PRO A 1 201 ? -20.234 3.117 5.309 1 95.75 201 PRO A C 1
ATOM 1498 O O . PRO A 1 201 ? -19.438 2.193 5.48 1 95.75 201 PRO A O 1
ATOM 1501 N N . ASN A 1 202 ? -20.5 3.629 4.129 1 96.5 202 ASN A N 1
ATOM 1502 C CA . ASN A 1 202 ? -20.109 2.871 2.949 1 96.5 202 ASN A CA 1
ATOM 1503 C C . ASN A 1 202 ? -18.781 3.385 2.371 1 96.5 202 ASN A C 1
ATOM 1505 O O . ASN A 1 202 ? -18.266 2.822 1.408 1 96.5 202 ASN A O 1
ATOM 1509 N N . ILE A 1 203 ? -18.281 4.438 2.924 1 97.75 203 ILE A N 1
ATOM 1510 C CA . ILE A 1 203 ? -17.047 5.043 2.416 1 97.75 203 ILE A CA 1
ATOM 1511 C C . ILE A 1 203 ? -15.969 5.008 3.498 1 97.75 203 ILE A C 1
ATOM 1513 O O . ILE A 1 203 ? -16.109 5.645 4.543 1 97.75 203 ILE A O 1
ATOM 1517 N N . PRO A 1 204 ? -14.922 4.254 3.246 1 98.44 204 PRO A N 1
ATOM 1518 C CA . PRO A 1 204 ? -13.844 4.262 4.234 1 98.44 204 PRO A CA 1
ATOM 1519 C C . PRO A 1 204 ? -13.109 5.598 4.297 1 98.44 204 PRO A C 1
ATOM 1521 O O . PRO A 1 204 ? -12.906 6.242 3.266 1 98.44 204 PRO A O 1
ATOM 1524 N N . ILE A 1 205 ? -12.766 6.027 5.492 1 98.56 205 ILE A N 1
ATOM 1525 C CA . ILE A 1 205 ? -11.938 7.195 5.766 1 98.56 205 ILE A CA 1
ATOM 1526 C C . ILE A 1 205 ? -10.555 6.75 6.242 1 98.56 205 ILE A C 1
ATOM 1528 O O . ILE A 1 205 ? -10.445 5.988 7.207 1 98.56 205 ILE A O 1
ATOM 1532 N N . ILE A 1 206 ? -9.531 7.215 5.605 1 98.31 206 ILE A N 1
ATOM 1533 C CA . ILE A 1 206 ? -8.188 6.73 5.898 1 98.31 206 ILE A CA 1
ATOM 1534 C C . ILE A 1 206 ? -7.398 7.812 6.633 1 98.31 206 ILE A C 1
ATOM 1536 O O . ILE A 1 206 ? -7.258 8.93 6.133 1 98.31 206 ILE A O 1
ATOM 1540 N N . ASP A 1 207 ? -6.957 7.461 7.789 1 97.44 207 ASP A N 1
ATOM 1541 C CA . ASP A 1 207 ? -5.977 8.258 8.523 1 97.44 207 ASP A CA 1
ATOM 1542 C C . ASP A 1 207 ? -4.555 7.91 8.094 1 97.44 207 ASP A C 1
ATOM 1544 O O . ASP A 1 207 ? -4.074 6.805 8.352 1 97.44 207 ASP A O 1
ATOM 1548 N N . GLY A 1 208 ? -3.904 8.875 7.52 1 97.94 208 GLY A N 1
ATOM 1549 C CA . GLY A 1 208 ? -2.576 8.648 6.973 1 97.94 208 GLY A CA 1
ATOM 1550 C C . GLY A 1 208 ? -1.549 8.281 8.023 1 97.94 208 GLY A C 1
ATOM 1551 O O . GLY A 1 208 ? -0.585 7.57 7.734 1 97.94 208 GLY A O 1
ATOM 1552 N N . THR A 1 209 ? -1.662 8.773 9.227 1 97.94 209 THR A N 1
ATOM 1553 C CA . THR A 1 209 ? -0.717 8.445 10.289 1 97.94 209 THR A CA 1
ATOM 1554 C C . THR A 1 209 ? -0.846 6.977 10.688 1 97.94 209 THR A C 1
ATOM 1556 O O . THR A 1 209 ? 0.159 6.273 10.828 1 97.94 209 THR A O 1
ATOM 1559 N N . LYS A 1 210 ? -2.074 6.469 10.805 1 97.94 210 LYS A N 1
ATOM 1560 C CA . LYS A 1 210 ? -2.309 5.055 11.094 1 97.94 210 LYS A CA 1
ATOM 1561 C C . LYS A 1 210 ? -1.82 4.172 9.953 1 97.94 210 LYS A C 1
ATOM 1563 O O . LYS A 1 210 ? -1.129 3.178 10.18 1 97.94 210 LYS A O 1
ATOM 1568 N N . ALA A 1 211 ? -2.176 4.609 8.773 1 98.44 211 ALA A N 1
ATOM 1569 C CA . ALA A 1 211 ? -1.772 3.865 7.582 1 98.44 211 ALA A CA 1
ATOM 1570 C C . ALA A 1 211 ? -0.252 3.783 7.477 1 98.44 211 ALA A C 1
ATOM 1572 O O . ALA A 1 211 ? 0.297 2.738 7.117 1 98.44 211 ALA A O 1
ATOM 1573 N N . GLY A 1 212 ? 0.38 4.91 7.762 1 98.62 212 GLY A N 1
ATOM 1574 C CA . GLY A 1 212 ? 1.832 4.953 7.699 1 98.62 212 GLY A CA 1
ATOM 1575 C C . GLY A 1 212 ? 2.5 4.008 8.68 1 98.62 212 GLY A C 1
ATOM 1576 O O . GLY A 1 212 ? 3.42 3.275 8.312 1 98.62 212 GLY A O 1
ATOM 1577 N N . VAL A 1 213 ? 2.066 4.023 9.898 1 98.62 213 VAL A N 1
ATOM 1578 C CA . VAL A 1 213 ? 2.633 3.152 10.922 1 98.62 213 VAL A CA 1
ATOM 1579 C C . VAL A 1 213 ? 2.434 1.69 10.531 1 98.62 213 VAL A C 1
ATOM 1581 O O . VAL A 1 213 ? 3.363 0.886 10.617 1 98.62 213 VAL A O 1
ATOM 1584 N N . GLU A 1 214 ? 1.239 1.349 10.078 1 98.56 214 GLU A N 1
ATOM 1585 C CA . GLU A 1 214 ? 0.941 -0.018 9.656 1 98.56 214 GLU A CA 1
ATOM 1586 C C . GLU A 1 214 ? 1.816 -0.439 8.484 1 98.56 214 GLU A C 1
ATOM 1588 O O . GLU A 1 214 ? 2.381 -1.535 8.477 1 98.56 214 GLU A O 1
ATOM 1593 N N . LEU A 1 215 ? 1.925 0.438 7.496 1 98.62 215 LEU A N 1
ATOM 1594 C CA . LEU A 1 215 ? 2.732 0.141 6.32 1 98.62 215 LEU A CA 1
ATOM 1595 C C . LEU A 1 215 ? 4.191 -0.087 6.703 1 98.62 215 LEU A C 1
ATOM 1597 O O . LEU A 1 215 ? 4.785 -1.098 6.32 1 98.62 215 LEU A O 1
ATOM 1601 N N . LEU A 1 216 ? 4.715 0.803 7.484 1 98.81 216 LEU A N 1
ATOM 1602 C CA . LEU A 1 216 ? 6.121 0.714 7.859 1 98.81 216 LEU A CA 1
ATOM 1603 C C . LEU A 1 216 ? 6.379 -0.522 8.711 1 98.81 216 LEU A C 1
ATOM 1605 O O . LEU A 1 216 ? 7.391 -1.203 8.539 1 98.81 216 LEU A O 1
ATOM 1609 N N . ALA A 1 217 ? 5.5 -0.802 9.648 1 98.56 217 ALA A N 1
ATOM 1610 C CA . ALA A 1 217 ? 5.633 -2.02 10.438 1 98.56 217 ALA A CA 1
ATOM 1611 C C . ALA A 1 217 ? 5.668 -3.258 9.547 1 98.56 217 ALA A C 1
ATOM 1613 O O . ALA A 1 217 ? 6.48 -4.16 9.766 1 98.56 217 ALA A O 1
ATOM 1614 N N . SER A 1 218 ? 4.828 -3.293 8.578 1 98.31 218 SER A N 1
ATOM 1615 C CA . SER A 1 218 ? 4.766 -4.402 7.633 1 98.31 218 SER A CA 1
ATOM 1616 C C . SER A 1 218 ? 6.07 -4.547 6.859 1 98.31 218 SER A C 1
ATOM 1618 O O . SER A 1 218 ? 6.594 -5.652 6.711 1 98.31 218 SER A O 1
ATOM 1620 N N . LEU A 1 219 ? 6.559 -3.406 6.344 1 98.69 219 LEU A N 1
ATOM 1621 C CA . LEU A 1 219 ? 7.789 -3.43 5.559 1 98.69 219 LEU A CA 1
ATOM 1622 C C . LEU A 1 219 ? 8.953 -3.967 6.387 1 98.69 219 LEU A C 1
ATOM 1624 O O . LEU A 1 219 ? 9.734 -4.785 5.902 1 98.69 219 LEU A O 1
ATOM 1628 N N . VAL A 1 220 ? 9.031 -3.531 7.637 1 98.5 220 VAL A N 1
ATOM 1629 C CA . VAL A 1 220 ? 10.109 -3.979 8.516 1 98.5 220 VAL A CA 1
ATOM 1630 C C . VAL A 1 220 ? 9.945 -5.465 8.812 1 98.5 220 VAL A C 1
ATOM 1632 O O . VAL A 1 220 ? 10.922 -6.223 8.781 1 98.5 220 VAL A O 1
ATOM 1635 N N . ARG A 1 221 ? 8.758 -5.961 9.078 1 97.38 221 ARG A N 1
ATOM 1636 C CA . ARG A 1 221 ? 8.516 -7.371 9.367 1 97.38 221 ARG A CA 1
ATOM 1637 C C . ARG A 1 221 ? 8.906 -8.25 8.18 1 97.38 221 ARG A C 1
ATOM 1639 O O . ARG A 1 221 ? 9.367 -9.375 8.359 1 97.38 221 ARG A O 1
ATOM 1646 N N . MET A 1 222 ? 8.734 -7.715 7.02 1 97.12 222 MET A N 1
ATOM 1647 C CA . MET A 1 222 ? 9.039 -8.461 5.801 1 97.12 222 MET A CA 1
ATOM 1648 C C . MET A 1 222 ? 10.516 -8.336 5.445 1 97.12 222 MET A C 1
ATOM 1650 O O . MET A 1 222 ? 10.953 -8.828 4.406 1 97.12 222 MET A O 1
ATOM 1654 N N . ASN A 1 223 ? 11.305 -7.625 6.285 1 96.94 223 ASN A N 1
ATOM 1655 C CA . ASN A 1 223 ? 12.727 -7.387 6.078 1 96.94 223 ASN A CA 1
ATOM 1656 C C . ASN A 1 223 ? 12.992 -6.641 4.773 1 96.94 223 ASN A C 1
ATOM 1658 O O . ASN A 1 223 ? 13.945 -6.949 4.059 1 96.94 223 ASN A O 1
ATOM 1662 N N . LEU A 1 224 ? 12.062 -5.75 4.445 1 98.19 224 LEU A N 1
ATOM 1663 C CA . LEU A 1 224 ? 12.227 -4.914 3.264 1 98.19 224 LEU A CA 1
ATOM 1664 C C . LEU A 1 224 ? 12.93 -3.607 3.617 1 98.19 224 LEU A C 1
ATOM 1666 O O . LEU A 1 224 ? 13.078 -3.275 4.797 1 98.19 224 LEU A O 1
ATOM 1670 N N . PHE A 1 225 ? 13.398 -2.912 2.605 1 98.25 225 PHE A N 1
ATOM 1671 C CA . PHE A 1 225 ? 14.203 -1.711 2.785 1 98.25 225 PHE A CA 1
ATOM 1672 C C . PHE A 1 225 ? 14.047 -0.772 1.594 1 98.25 225 PHE A C 1
ATOM 1674 O O . PHE A 1 225 ? 13.547 -1.173 0.542 1 98.25 225 PHE A O 1
ATOM 1681 N N . THR A 1 226 ? 14.383 0.496 1.833 1 98.06 226 THR A N 1
ATOM 1682 C CA . THR A 1 226 ? 14.438 1.439 0.722 1 98.06 226 THR A CA 1
ATOM 1683 C C . THR A 1 226 ? 15.5 1.026 -0.29 1 98.06 226 THR A C 1
ATOM 1685 O O . THR A 1 226 ? 16.656 0.803 0.075 1 98.06 226 THR A O 1
ATOM 1688 N N . SER A 1 227 ? 15.07 0.879 -1.532 1 98.12 227 SER A N 1
ATOM 1689 C CA . SER A 1 227 ? 16.016 0.528 -2.586 1 98.12 227 SER A CA 1
ATOM 1690 C C . SER A 1 227 ? 17.219 1.465 -2.584 1 98.12 227 SER A C 1
ATOM 1692 O O . SER A 1 227 ? 17.078 2.668 -2.354 1 98.12 227 SER A O 1
ATOM 1694 N N . LYS A 1 228 ? 18.344 0.936 -2.824 1 96.5 228 LYS A N 1
ATOM 1695 C CA . LYS A 1 228 ? 19.547 1.757 -2.969 1 96.5 228 LYS A CA 1
ATOM 1696 C C . LYS A 1 228 ? 20.094 1.684 -4.391 1 96.5 228 LYS A C 1
ATOM 1698 O O . LYS A 1 228 ? 21.297 1.788 -4.598 1 96.5 228 LYS A O 1
ATOM 1703 N N . GLN A 1 229 ? 19.172 1.483 -5.293 1 92.81 229 GLN A N 1
ATOM 1704 C CA . GLN A 1 229 ? 19.391 1.581 -6.73 1 92.81 229 GLN A CA 1
ATOM 1705 C C . GLN A 1 229 ? 18.516 2.66 -7.352 1 92.81 229 GLN A C 1
ATOM 1707 O O . GLN A 1 229 ? 17.406 2.936 -6.855 1 92.81 229 GLN A O 1
ATOM 1712 N N . GLY A 1 230 ? 19 3.285 -8.398 1 91.31 230 GLY A N 1
ATOM 1713 C CA . GLY A 1 230 ? 18.219 4.324 -9.047 1 91.31 230 GLY A CA 1
ATOM 1714 C C . GLY A 1 230 ? 18.219 5.633 -8.281 1 91.31 230 GLY A C 1
ATOM 1715 O O . GLY A 1 230 ? 19.281 6.156 -7.934 1 91.31 230 GLY A O 1
ATOM 1716 N N . VAL A 1 231 ? 17.016 6.121 -7.969 1 88.06 231 VAL A N 1
ATOM 1717 C CA . VAL A 1 231 ? 16.859 7.48 -7.465 1 88.06 231 VAL A CA 1
ATOM 1718 C C . VAL A 1 231 ? 17.406 7.574 -6.043 1 88.06 231 VAL A C 1
ATOM 1720 O O . VAL A 1 231 ? 17.828 8.648 -5.605 1 88.06 231 VAL A O 1
ATOM 1723 N N . TYR A 1 232 ? 17.438 6.402 -5.34 1 91.69 232 TYR A N 1
ATOM 1724 C CA . TYR A 1 232 ? 17.844 6.465 -3.939 1 91.69 232 TYR A CA 1
ATOM 1725 C C . TYR A 1 232 ? 19.219 5.855 -3.742 1 91.69 232 TYR A C 1
ATOM 1727 O O . TYR A 1 232 ? 19.562 5.438 -2.635 1 91.69 232 TYR A O 1
ATOM 1735 N N . GLN A 1 233 ? 19.859 5.695 -4.781 1 87.06 233 GLN A N 1
ATOM 1736 C CA . GLN A 1 233 ? 21.234 5.203 -4.688 1 87.06 233 GLN A CA 1
ATOM 1737 C C . GLN A 1 233 ? 22.078 6.125 -3.818 1 87.06 233 GLN A C 1
ATOM 1739 O O . GLN A 1 233 ? 21.953 7.348 -3.891 1 87.06 233 GLN A O 1
ATOM 1744 N N . ALA A 1 234 ? 22.875 5.508 -2.941 1 75.06 234 ALA A N 1
ATOM 1745 C CA . ALA A 1 234 ? 23.734 6.293 -2.068 1 75.06 234 ALA A CA 1
ATOM 1746 C C . ALA A 1 234 ? 24.703 7.156 -2.883 1 75.06 234 ALA A C 1
ATOM 1748 O O . ALA A 1 234 ? 25.172 6.734 -3.939 1 75.06 234 ALA A O 1
ATOM 1749 N N . VAL A 1 235 ? 24.75 8.352 -2.379 1 67.12 235 VAL A N 1
ATOM 1750 C CA . VAL A 1 235 ? 25.703 9.234 -3.031 1 67.12 235 VAL A CA 1
ATOM 1751 C C . VAL A 1 235 ? 27.125 8.688 -2.836 1 67.12 235 VAL A C 1
ATOM 1753 O O . VAL A 1 235 ? 27.5 8.289 -1.729 1 67.12 235 VAL A O 1
ATOM 1756 N N . GLY A 1 236 ? 27.891 8.523 -3.795 1 57.16 236 GLY A N 1
ATOM 1757 C CA . GLY A 1 236 ? 29.281 8.094 -3.793 1 57.16 236 GLY A CA 1
ATOM 1758 C C . GLY A 1 236 ? 29.453 6.629 -4.156 1 57.16 236 GLY A C 1
ATOM 1759 O O . GLY A 1 236 ? 30.562 6.098 -4.102 1 57.16 236 GLY A O 1
ATOM 1760 N N . SER A 1 237 ? 28.344 5.871 -4.207 1 50 237 SER A N 1
ATOM 1761 C CA . SER A 1 237 ? 28.453 4.449 -4.527 1 50 237 SER A CA 1
ATOM 1762 C C . SER A 1 237 ? 28.75 4.234 -6.008 1 50 237 SER A C 1
ATOM 1764 O O . SER A 1 237 ? 29.016 3.111 -6.434 1 50 237 SER A O 1
ATOM 1766 N N . ASP A 1 238 ? 28.641 5.129 -6.828 1 42.75 238 ASP A N 1
ATOM 1767 C CA . ASP A 1 238 ? 29.203 4.828 -8.141 1 42.75 238 ASP A CA 1
ATOM 1768 C C . ASP A 1 238 ? 30.719 4.676 -8.07 1 42.75 238 ASP A C 1
ATOM 1770 O O . ASP A 1 238 ? 31.391 5.418 -7.34 1 42.75 238 ASP A O 1
ATOM 1774 N N . MET B 1 1 ? -8.117 -11.797 17.406 1 93.88 1 MET B N 1
ATOM 1775 C CA . MET B 1 1 ? -7.254 -12.406 16.406 1 93.88 1 MET B CA 1
ATOM 1776 C C . MET B 1 1 ? -7.812 -12.195 15.008 1 93.88 1 MET B C 1
ATOM 1778 O O . MET B 1 1 ? -9 -12.422 14.766 1 93.88 1 MET B O 1
ATOM 1782 N N . ILE B 1 2 ? -7.039 -11.672 14.133 1 97.81 2 ILE B N 1
ATOM 1783 C CA . ILE B 1 2 ? -7.449 -11.406 12.758 1 97.81 2 ILE B CA 1
ATOM 1784 C C . ILE B 1 2 ? -7.348 -12.68 11.93 1 97.81 2 ILE B C 1
ATOM 1786 O O . ILE B 1 2 ? -6.312 -13.352 11.93 1 97.81 2 ILE B O 1
ATOM 1790 N N . ARG B 1 3 ? -8.391 -13.094 11.273 1 98.5 3 ARG B N 1
ATOM 1791 C CA . ARG B 1 3 ? -8.422 -14.297 10.438 1 98.5 3 ARG B CA 1
ATOM 1792 C C . ARG B 1 3 ? -8.414 -13.938 8.961 1 98.5 3 ARG B C 1
ATOM 1794 O O . ARG B 1 3 ? -9.312 -13.234 8.484 1 98.5 3 ARG B O 1
ATOM 1801 N N . ILE B 1 4 ? -7.418 -14.359 8.219 1 98.81 4 ILE B N 1
ATOM 1802 C CA . ILE B 1 4 ? -7.293 -14.102 6.789 1 98.81 4 ILE B CA 1
ATOM 1803 C C . ILE B 1 4 ? -7.406 -15.414 6.016 1 98.81 4 ILE B C 1
ATOM 1805 O O . ILE B 1 4 ? -6.723 -16.391 6.332 1 98.81 4 ILE B O 1
ATOM 1809 N N . LEU B 1 5 ? -8.289 -15.469 5.07 1 98.81 5 LEU B N 1
ATOM 1810 C CA . LEU B 1 5 ? -8.391 -16.609 4.168 1 98.81 5 LEU B CA 1
ATOM 1811 C C . LEU B 1 5 ? -7.5 -16.422 2.945 1 98.81 5 LEU B C 1
ATOM 1813 O O . LEU B 1 5 ? -7.727 -15.523 2.139 1 98.81 5 LEU B O 1
ATOM 1817 N N . VAL B 1 6 ? -6.496 -17.234 2.875 1 98.69 6 VAL B N 1
ATOM 1818 C CA . VAL B 1 6 ? -5.609 -17.266 1.715 1 98.69 6 VAL B CA 1
ATOM 1819 C C . VAL B 1 6 ? -6.152 -18.266 0.688 1 98.69 6 VAL B C 1
ATOM 1821 O O . VAL B 1 6 ? -6.211 -19.469 0.952 1 98.69 6 VAL B O 1
ATOM 1824 N N . ILE B 1 7 ? -6.48 -17.766 -0.481 1 98.81 7 ILE B N 1
ATOM 1825 C CA . ILE B 1 7 ? -7.176 -18.562 -1.479 1 98.81 7 ILE B CA 1
ATOM 1826 C C . ILE B 1 7 ? -6.234 -18.875 -2.641 1 98.81 7 ILE B C 1
ATOM 1828 O O . ILE B 1 7 ? -5.77 -17.969 -3.33 1 98.81 7 ILE B O 1
ATOM 1832 N N . ASN B 1 8 ? -5.902 -20.078 -2.82 1 98.38 8 ASN B N 1
ATOM 1833 C CA . ASN B 1 8 ? -5.328 -20.578 -4.066 1 98.38 8 ASN B CA 1
ATOM 1834 C C . ASN B 1 8 ? -6.398 -20.828 -5.125 1 98.38 8 ASN B C 1
ATOM 1836 O O . ASN B 1 8 ? -7.152 -21.797 -5.039 1 98.38 8 ASN B O 1
ATOM 1840 N N . PRO B 1 9 ? -6.426 -19.922 -6.117 1 98.19 9 PRO B N 1
ATOM 1841 C CA . PRO B 1 9 ? -7.516 -20.062 -7.086 1 98.19 9 PRO B CA 1
ATOM 1842 C C . PRO B 1 9 ? -7.254 -21.188 -8.094 1 98.19 9 PRO B C 1
ATOM 1844 O O . PRO B 1 9 ? -8.078 -21.438 -8.977 1 98.19 9 PRO B O 1
ATOM 1847 N N . ASN B 1 10 ? -6.059 -21.797 -8.07 1 96.31 10 ASN B N 1
ATOM 1848 C CA . ASN B 1 10 ? -5.797 -23.031 -8.781 1 96.31 10 ASN B CA 1
ATOM 1849 C C . ASN B 1 10 ? -6.352 -24.234 -8.023 1 96.31 10 ASN B C 1
ATOM 1851 O O . ASN B 1 10 ? -6.395 -24.234 -6.793 1 96.31 10 ASN B O 1
ATOM 1855 N N . SER B 1 11 ? -6.645 -25.297 -8.711 1 97.06 11 SER B N 1
ATOM 1856 C CA . SER B 1 11 ? -7.152 -26.484 -8.023 1 97.06 11 SER B CA 1
ATOM 1857 C C . SER B 1 11 ? -6.012 -27.422 -7.609 1 97.06 11 SER B C 1
ATOM 1859 O O . SER B 1 11 ? -6.25 -28.516 -7.102 1 97.06 11 SER B O 1
ATOM 1861 N N . THR B 1 12 ? -4.797 -27.016 -7.805 1 93.88 12 THR B N 1
ATOM 1862 C CA . THR B 1 12 ? -3.639 -27.797 -7.395 1 93.88 12 THR B CA 1
ATOM 1863 C C . THR B 1 12 ? -3.27 -27.5 -5.945 1 93.88 12 THR B C 1
ATOM 1865 O O . THR B 1 12 ? -2.945 -26.375 -5.602 1 93.88 12 THR B O 1
ATOM 1868 N N . VAL B 1 13 ? -3.178 -28.531 -5.137 1 95 13 VAL B N 1
ATOM 1869 C CA . VAL B 1 13 ? -2.922 -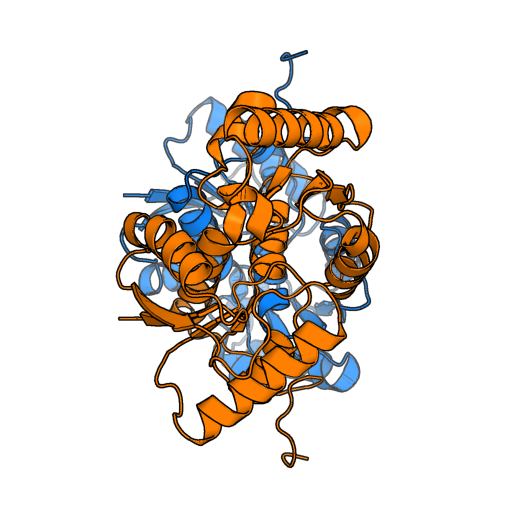28.422 -3.705 1 95 13 VAL B CA 1
ATOM 1870 C C . VAL B 1 13 ? -1.473 -28 -3.471 1 95 13 VAL B C 1
ATOM 1872 O O . VAL B 1 13 ? -1.176 -27.266 -2.52 1 95 13 VAL B O 1
ATOM 1875 N N . GLN B 1 14 ? -0.608 -28.391 -4.391 1 90.88 14 GLN B N 1
ATOM 1876 C CA . GLN B 1 14 ? 0.818 -28.094 -4.273 1 90.88 14 GLN B CA 1
ATOM 1877 C C . GLN B 1 14 ? 1.071 -26.594 -4.172 1 90.88 14 GLN B C 1
ATOM 1879 O O . GLN B 1 14 ? 1.965 -26.156 -3.445 1 90.88 14 GLN B O 1
ATOM 1884 N N . MET B 1 15 ? 0.28 -25.875 -4.891 1 90.81 15 MET B N 1
ATOM 1885 C CA . MET B 1 15 ? 0.421 -24.422 -4.848 1 90.81 15 MET B CA 1
ATOM 1886 C C . MET B 1 15 ? 0.059 -23.875 -3.467 1 90.81 15 MET B C 1
ATOM 1888 O O . MET B 1 15 ? 0.728 -22.969 -2.953 1 90.81 15 MET B O 1
ATOM 1892 N N . THR B 1 16 ? -0.986 -24.391 -2.875 1 95.25 16 THR B N 1
ATOM 1893 C CA . THR B 1 16 ? -1.39 -24 -1.528 1 95.25 16 THR B CA 1
ATOM 1894 C C . THR B 1 16 ? -0.295 -24.328 -0.518 1 95.25 16 THR B C 1
ATOM 1896 O O . THR B 1 16 ? 0.039 -23.5 0.334 1 95.25 16 THR B O 1
ATOM 1899 N N . GLU B 1 17 ? 0.253 -25.469 -0.65 1 93.19 17 GLU B N 1
ATOM 1900 C CA . GLU B 1 17 ? 1.294 -25.906 0.272 1 93.19 17 GLU B CA 1
ATOM 1901 C C . GLU B 1 17 ? 2.539 -25.031 0.162 1 93.19 17 GLU B C 1
ATOM 1903 O O . GLU B 1 17 ? 3.191 -24.75 1.167 1 93.19 17 GLU B O 1
ATOM 1908 N N . SER B 1 18 ? 2.859 -24.672 -1.07 1 89.38 18 SER B N 1
ATOM 1909 C CA . SER B 1 18 ? 4.004 -23.781 -1.294 1 89.38 18 SER B CA 1
ATOM 1910 C C . SER B 1 18 ? 3.809 -22.438 -0.605 1 89.38 18 SER B C 1
ATOM 1912 O O . SER B 1 18 ? 4.719 -21.938 0.058 1 89.38 18 SER B O 1
ATOM 1914 N N . VAL B 1 19 ? 2.635 -21.875 -0.724 1 94 19 VAL B N 1
ATOM 1915 C CA . VAL B 1 19 ? 2.311 -20.578 -0.126 1 94 19 VAL B CA 1
ATOM 1916 C C . VAL B 1 19 ? 2.285 -20.703 1.396 1 94 19 VAL B C 1
ATOM 1918 O O . VAL B 1 19 ? 2.846 -19.859 2.104 1 94 19 VAL B O 1
ATOM 1921 N N . LYS B 1 20 ? 1.719 -21.781 1.859 1 95.69 20 LYS B N 1
ATOM 1922 C CA . LYS B 1 20 ? 1.608 -22.031 3.293 1 95.69 20 LYS B CA 1
ATOM 1923 C C . LYS B 1 20 ? 2.986 -22.156 3.938 1 95.69 20 LYS B C 1
ATOM 1925 O O . LYS B 1 20 ? 3.215 -21.625 5.027 1 95.69 20 LYS B O 1
ATOM 1930 N N . SER B 1 21 ? 3.859 -22.797 3.295 1 92.06 21 SER B N 1
ATOM 1931 C CA . SER B 1 21 ? 5.191 -23.031 3.844 1 92.06 21 SER B CA 1
ATOM 1932 C C . SER B 1 21 ? 5.934 -21.719 4.066 1 92.06 21 SER B C 1
ATOM 1934 O O . SER B 1 21 ? 6.727 -21.594 5.004 1 92.06 21 SER B O 1
ATOM 1936 N N . VAL B 1 22 ? 5.672 -20.766 3.238 1 90.88 22 VAL B N 1
ATOM 1937 C CA . VAL B 1 22 ?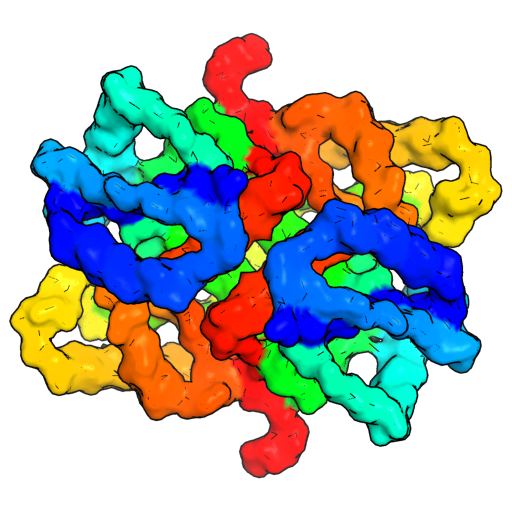 6.34 -19.469 3.332 1 90.88 22 VAL B CA 1
ATOM 1938 C C . VAL B 1 22 ? 5.633 -18.594 4.363 1 90.88 22 VAL B C 1
ATOM 1940 O O . VAL B 1 22 ? 6.281 -17.984 5.215 1 90.88 22 VAL B O 1
ATOM 1943 N N . LEU B 1 23 ? 4.328 -18.594 4.363 1 94.75 23 LEU B N 1
ATOM 1944 C CA . LEU B 1 23 ? 3.539 -17.672 5.176 1 94.75 23 LEU B CA 1
ATOM 1945 C C . LEU B 1 23 ? 3.525 -18.109 6.637 1 94.75 23 LEU B C 1
ATOM 1947 O O . LEU B 1 23 ? 3.402 -17.281 7.539 1 94.75 23 LEU B O 1
ATOM 1951 N N . ASP B 1 24 ? 3.682 -19.391 6.879 1 88.44 24 ASP B N 1
ATOM 1952 C CA . ASP B 1 24 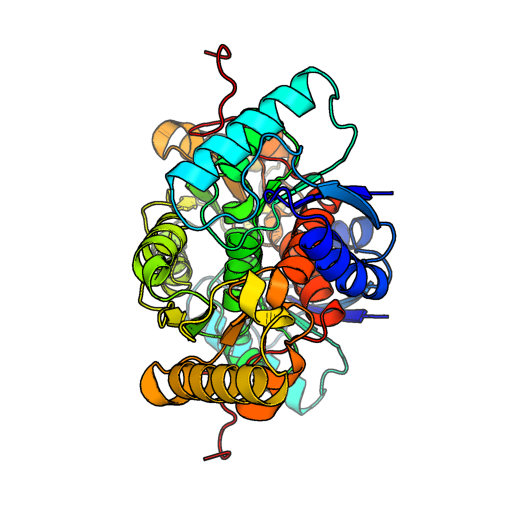? 3.637 -19.875 8.25 1 88.44 24 ASP B CA 1
ATOM 1953 C C . ASP B 1 24 ? 4.762 -19.281 9.094 1 88.44 24 ASP B C 1
ATOM 1955 O O . ASP B 1 24 ? 4.582 -19.016 10.281 1 88.44 24 ASP B O 1
ATOM 1959 N N . ASP B 1 25 ? 5.859 -18.969 8.461 1 86.56 25 ASP B N 1
ATOM 1960 C CA . ASP B 1 25 ? 7.02 -18.453 9.18 1 86.56 25 ASP B CA 1
ATOM 1961 C C . ASP B 1 25 ? 7 -16.922 9.227 1 86.56 25 ASP B C 1
ATOM 1963 O O . ASP B 1 25 ? 7.809 -16.312 9.922 1 86.56 25 ASP B O 1
ATOM 1967 N N . CYS B 1 26 ? 6.051 -16.328 8.609 1 89.88 26 CYS B N 1
ATOM 1968 C CA . CYS B 1 26 ? 6.129 -14.875 8.523 1 89.88 26 CYS B CA 1
ATOM 1969 C C . CYS B 1 26 ? 4.773 -14.234 8.789 1 89.88 26 CYS B C 1
ATOM 1971 O O . CYS B 1 26 ? 4.527 -13.102 8.383 1 89.88 26 CYS B O 1
ATOM 1973 N N . THR B 1 27 ? 3.928 -15 9.406 1 94.31 27 THR B N 1
ATOM 1974 C CA . THR B 1 27 ? 2.617 -14.461 9.742 1 94.31 27 THR B CA 1
ATOM 1975 C C . THR B 1 27 ? 2.74 -13.383 10.82 1 94.31 27 THR B C 1
ATOM 1977 O O . THR B 1 27 ? 3.42 -13.586 11.828 1 94.31 27 THR B O 1
ATOM 1980 N N . PRO B 1 28 ? 2.17 -12.18 10.562 1 95.5 28 PRO B N 1
ATOM 1981 C CA . PRO B 1 28 ? 2.264 -11.109 11.547 1 95.5 28 PRO B CA 1
ATOM 1982 C C . PRO B 1 28 ? 1.613 -11.469 12.883 1 95.5 28 PRO B C 1
ATOM 1984 O O . PRO B 1 28 ? 0.798 -12.398 12.945 1 95.5 28 PRO B O 1
ATOM 1987 N N . PRO B 1 29 ? 1.964 -10.75 13.961 1 95.06 29 PRO B N 1
ATOM 1988 C CA . PRO B 1 29 ? 1.386 -11.023 15.281 1 95.06 29 PRO B CA 1
ATOM 1989 C C . PRO B 1 29 ? -0.136 -10.906 15.297 1 95.06 29 PRO B C 1
ATOM 1991 O O . PRO B 1 29 ? -0.693 -10.016 14.648 1 95.06 29 PRO B O 1
ATOM 1994 N N . ASN B 1 30 ? -0.83 -11.844 15.992 1 96.44 30 ASN B N 1
ATOM 1995 C CA . ASN B 1 30 ? -2.271 -11.836 16.219 1 96.44 30 ASN B CA 1
ATOM 1996 C C . ASN B 1 30 ? -3.043 -12.047 14.922 1 96.44 30 ASN B C 1
ATOM 1998 O O . ASN B 1 30 ? -4.125 -11.492 14.734 1 96.44 30 ASN B O 1
ATOM 2002 N N . VAL B 1 31 ? -2.428 -12.742 13.969 1 97.88 31 VAL B N 1
ATOM 2003 C CA . VAL B 1 31 ? -3.064 -13.086 12.703 1 97.88 31 VAL B CA 1
ATOM 2004 C C . VAL B 1 31 ? -3.09 -14.602 12.523 1 97.88 31 VAL B C 1
ATOM 2006 O O . VAL B 1 31 ? -2.107 -15.281 12.828 1 97.88 31 VAL B O 1
ATOM 2009 N N . GLN B 1 32 ? -4.164 -15.125 12.148 1 97.94 32 GLN B N 1
ATOM 2010 C CA . GLN B 1 32 ? -4.328 -16.531 11.781 1 97.94 32 GLN B CA 1
ATOM 2011 C C . GLN B 1 32 ? -4.688 -16.672 10.297 1 97.94 32 GLN B C 1
ATOM 2013 O O . GLN B 1 32 ? -5.578 -15.969 9.805 1 97.94 32 GLN B O 1
ATOM 2018 N N . LEU B 1 33 ? -3.986 -17.531 9.672 1 98.19 33 LEU B N 1
ATOM 2019 C CA . LEU B 1 33 ? -4.227 -17.75 8.25 1 98.19 33 LEU B CA 1
ATOM 2020 C C . LEU B 1 33 ? -5.016 -19.047 8.031 1 98.19 33 LEU B C 1
ATOM 2022 O O . LEU B 1 33 ? -4.762 -20.047 8.695 1 98.19 33 LEU B O 1
ATOM 2026 N N . GLU B 1 34 ? -5.98 -18.969 7.246 1 97.94 34 GLU B N 1
ATOM 2027 C CA . GLU B 1 34 ? -6.684 -20.125 6.699 1 97.94 34 GLU B CA 1
ATOM 2028 C C . GLU B 1 34 ? -6.418 -20.281 5.203 1 97.94 34 GLU B C 1
ATOM 2030 O O . GLU B 1 34 ? -6.301 -19.281 4.488 1 97.94 34 GLU B O 1
ATOM 2035 N N . TYR B 1 35 ? -6.328 -21.531 4.812 1 98.12 35 TYR B N 1
ATOM 2036 C CA . TYR B 1 35 ? -5.988 -21.781 3.414 1 98.12 35 TYR B CA 1
ATOM 2037 C C . TYR B 1 35 ? -7.102 -22.531 2.705 1 98.12 35 TYR B C 1
ATOM 2039 O O . TYR B 1 35 ? -7.711 -23.438 3.281 1 98.12 35 TYR B O 1
ATOM 2047 N N . LEU B 1 36 ? -7.371 -22.109 1.482 1 98.56 36 LEU B N 1
ATOM 2048 C CA . LEU B 1 36 ? -8.359 -22.781 0.642 1 98.56 36 LEU B CA 1
ATOM 2049 C C . LEU B 1 36 ? -7.809 -23.016 -0.762 1 98.56 36 LEU B C 1
ATOM 2051 O O . LEU B 1 36 ? -7.316 -22.078 -1.4 1 98.56 36 LEU B O 1
ATOM 2055 N N . THR B 1 37 ? -7.852 -24.234 -1.193 1 98.38 37 THR B N 1
ATOM 2056 C CA . THR B 1 37 ? -7.574 -24.562 -2.584 1 98.38 37 THR B CA 1
ATOM 2057 C C . THR B 1 37 ? -8.867 -24.625 -3.395 1 98.38 37 THR B C 1
ATOM 2059 O O . THR B 1 37 ? -9.859 -25.203 -2.945 1 98.38 37 THR B O 1
ATOM 2062 N N . CYS B 1 38 ? -8.805 -23.984 -4.535 1 98.56 38 CYS B N 1
ATOM 2063 C CA . CYS B 1 38 ? -9.961 -24.062 -5.418 1 98.56 38 CYS B CA 1
ATOM 2064 C C . CYS B 1 38 ? -10.438 -25.5 -5.582 1 98.56 38 CYS B C 1
ATOM 2066 O O . CYS B 1 38 ? -9.625 -26.406 -5.746 1 98.56 38 CYS B O 1
ATOM 2068 N N . PRO B 1 39 ? -11.719 -25.766 -5.535 1 97.94 39 PRO B N 1
ATOM 2069 C CA . PRO B 1 39 ? -12.25 -27.109 -5.742 1 97.94 39 PRO B CA 1
ATOM 2070 C C . PRO B 1 39 ? -11.805 -27.719 -7.07 1 97.94 39 PRO B C 1
ATOM 2072 O O . PRO B 1 39 ? -11.414 -26.984 -7.988 1 97.94 39 PRO B O 1
ATOM 2075 N N . PRO B 1 40 ? -11.828 -29.047 -7.199 1 97.12 40 PRO B N 1
ATOM 2076 C CA . PRO B 1 40 ? -11.289 -29.766 -8.359 1 97.12 40 PRO B CA 1
ATOM 2077 C C . PRO B 1 40 ? -11.969 -29.375 -9.664 1 97.12 40 PRO B C 1
ATOM 2079 O O . PRO B 1 40 ? -11.422 -29.609 -10.75 1 97.12 40 PRO B O 1
ATOM 2082 N N . GLU B 1 41 ? -13.156 -28.781 -9.594 1 96.94 41 GLU B N 1
ATOM 2083 C CA . GLU B 1 41 ? -13.867 -28.312 -10.781 1 96.94 41 GLU B CA 1
ATOM 2084 C C . GLU B 1 41 ? -13.156 -27.141 -11.43 1 96.94 41 GLU B C 1
ATOM 2086 O O . GLU B 1 41 ? -13.414 -26.812 -12.586 1 96.94 41 GLU B O 1
ATOM 2091 N N . GLY B 1 42 ? -12.352 -26.422 -10.609 1 97.44 42 GLY B N 1
ATOM 2092 C CA . GLY B 1 42 ? -11.586 -25.312 -11.141 1 97.44 42 GLY B CA 1
ATOM 2093 C C . GLY B 1 42 ? -10.352 -25.75 -11.906 1 97.44 42 GLY B C 1
ATOM 2094 O O . GLY B 1 42 ? -10.016 -26.938 -11.938 1 97.44 42 GLY B O 1
ATOM 2095 N N . PRO B 1 43 ? -9.758 -24.844 -12.578 1 96.62 43 PRO B N 1
ATOM 2096 C CA . PRO B 1 43 ? -8.555 -25.172 -13.352 1 96.62 43 PRO B CA 1
ATOM 2097 C C . PRO B 1 43 ? -7.371 -25.547 -12.469 1 96.62 43 PRO B C 1
ATOM 2099 O O . PRO B 1 43 ? -7.219 -25.016 -11.367 1 96.62 43 PRO B O 1
ATOM 2102 N N . LYS B 1 44 ? -6.531 -26.438 -12.977 1 93.88 44 LYS B N 1
ATOM 2103 C CA . LYS B 1 44 ? -5.328 -26.844 -12.242 1 93.88 44 LYS B CA 1
ATOM 2104 C C . LYS B 1 44 ? -4.391 -25.656 -12.047 1 93.88 44 LYS B C 1
ATOM 2106 O O . LYS B 1 44 ? -3.762 -25.516 -11 1 93.88 44 LYS B O 1
ATOM 2111 N N . ALA B 1 45 ? -4.289 -24.844 -13.047 1 91.62 45 ALA B N 1
ATOM 2112 C CA . ALA B 1 45 ? -3.502 -23.609 -13.047 1 91.62 45 ALA B CA 1
ATOM 2113 C C . ALA B 1 45 ? -4.164 -22.531 -13.898 1 91.62 45 ALA B C 1
ATOM 2115 O O . ALA B 1 45 ? -4.766 -22.844 -14.938 1 91.62 45 ALA B O 1
ATOM 2116 N N . ILE B 1 46 ? -4.125 -21.312 -13.461 1 92.94 46 ILE B N 1
ATOM 2117 C CA . ILE B 1 46 ? -4.633 -20.188 -14.242 1 92.94 46 ILE B CA 1
ATOM 2118 C C . ILE B 1 46 ? -3.609 -19.797 -15.297 1 92.94 46 ILE B C 1
ATOM 2120 O O . ILE B 1 46 ? -2.529 -19.297 -14.969 1 92.94 46 ILE B O 1
ATOM 2124 N N . GLU B 1 47 ? -3.953 -19.969 -16.547 1 87.75 47 GLU B N 1
ATOM 2125 C CA . GLU B 1 47 ? -2.992 -19.672 -17.609 1 87.75 47 GLU B CA 1
ATOM 2126 C C . GLU B 1 47 ? -3.594 -18.75 -18.656 1 87.75 47 GLU B C 1
ATOM 2128 O O . GLU B 1 47 ? -2.914 -18.359 -19.609 1 87.75 47 GLU B O 1
ATOM 2133 N N . CYS B 1 48 ? -4.836 -18.484 -18.5 1 89.25 48 CYS B N 1
ATOM 2134 C CA . CYS B 1 48 ? -5.516 -17.562 -19.391 1 89.25 48 CYS B CA 1
ATOM 2135 C C . CYS B 1 48 ? -6.738 -16.953 -18.719 1 89.25 48 CYS B C 1
ATOM 2137 O O . CYS B 1 48 ? -7.062 -17.281 -17.578 1 89.25 48 CYS B O 1
ATOM 2139 N N . VAL B 1 49 ? -7.348 -16.047 -19.406 1 92.38 49 VAL B N 1
ATOM 2140 C CA . VAL B 1 49 ? -8.492 -15.312 -18.875 1 92.38 49 VAL B CA 1
ATOM 2141 C C . VAL B 1 49 ? -9.633 -16.281 -18.562 1 92.38 49 VAL B C 1
ATOM 2143 O O . VAL B 1 49 ? -10.273 -16.172 -17.516 1 92.38 49 VAL B O 1
ATOM 2146 N N . SER B 1 50 ? -9.836 -17.234 -19.484 1 95.38 50 SER B N 1
ATOM 2147 C CA . SER B 1 50 ? -10.898 -18.203 -19.297 1 95.38 50 SER B CA 1
ATOM 2148 C C . SER B 1 50 ? -10.68 -19.016 -18.016 1 95.38 50 SER B C 1
ATOM 2150 O O . SER B 1 50 ? -11.641 -19.344 -17.312 1 95.38 50 SER B O 1
ATOM 2152 N N . ASP B 1 51 ? -9.477 -19.359 -17.719 1 95.38 51 ASP B N 1
ATOM 2153 C CA . ASP B 1 51 ? -9.148 -20.078 -16.484 1 95.38 51 ASP B CA 1
ATOM 2154 C C . ASP B 1 51 ? -9.539 -19.25 -15.258 1 95.38 51 ASP B C 1
ATOM 2156 O O . ASP B 1 51 ? -10.109 -19.797 -14.305 1 95.38 51 ASP B O 1
ATOM 2160 N N . GLY B 1 52 ? -9.266 -17.953 -15.297 1 96.69 52 GLY B N 1
ATOM 2161 C CA . GLY B 1 52 ? -9.609 -17.062 -14.188 1 96.69 52 GLY B CA 1
ATOM 2162 C C . GLY B 1 52 ? -11.102 -16.969 -13.945 1 96.69 52 GLY B C 1
ATOM 2163 O O . GLY B 1 52 ? -11.555 -17.016 -12.797 1 96.69 52 GLY B O 1
ATOM 2164 N N . VAL B 1 53 ? -11.805 -16.906 -15.023 1 97.5 53 VAL B N 1
ATOM 2165 C CA . VAL B 1 53 ? -13.258 -16.781 -14.938 1 97.5 53 VAL B CA 1
ATOM 2166 C C . VAL B 1 53 ? -13.844 -18.078 -14.352 1 97.5 53 VAL B C 1
ATOM 2168 O O . VAL B 1 53 ? -14.664 -18.016 -13.43 1 97.5 53 VAL B O 1
ATOM 2171 N N . ARG B 1 54 ? -13.359 -19.172 -14.844 1 97.81 54 ARG B N 1
ATOM 2172 C CA . ARG B 1 54 ? -13.828 -20.469 -14.352 1 97.81 54 ARG B CA 1
ATOM 2173 C C . ARG B 1 54 ? -13.492 -20.641 -12.867 1 97.81 54 ARG B C 1
ATOM 2175 O O . ARG B 1 54 ? -14.344 -21.062 -12.086 1 97.81 54 ARG B O 1
ATOM 2182 N N . SER B 1 55 ? -12.312 -20.312 -12.539 1 98.31 55 SER B N 1
ATOM 2183 C CA . SER B 1 55 ? -11.852 -20.391 -11.156 1 98.31 55 SER B CA 1
ATOM 2184 C C . SER B 1 55 ? -12.727 -19.547 -10.227 1 98.31 55 SER B C 1
ATOM 2186 O O . SER B 1 55 ? -13.188 -20.047 -9.195 1 98.31 55 SER B O 1
ATOM 2188 N N . ALA B 1 56 ? -12.992 -18.312 -10.594 1 98.5 56 ALA B N 1
ATOM 2189 C CA . ALA B 1 56 ? -13.805 -17.391 -9.789 1 98.5 56 ALA B CA 1
ATOM 2190 C C . ALA B 1 56 ? -15.219 -17.938 -9.609 1 98.5 56 ALA B C 1
ATOM 2192 O O . ALA B 1 56 ? -15.766 -17.891 -8.508 1 98.5 56 ALA B O 1
ATOM 2193 N N . ALA B 1 57 ? -15.758 -18.453 -10.688 1 98.19 57 ALA B N 1
ATOM 2194 C CA . ALA B 1 57 ? -17.125 -18.984 -10.641 1 98.19 57 ALA B CA 1
ATOM 2195 C C . ALA B 1 57 ? -17.219 -20.172 -9.68 1 98.19 57 ALA B C 1
ATOM 2197 O O . ALA B 1 57 ? -18.141 -20.25 -8.867 1 98.19 57 ALA B O 1
ATOM 2198 N N . VAL B 1 58 ? -16.281 -21.047 -9.758 1 98.56 58 VAL B N 1
ATOM 2199 C CA . VAL B 1 58 ? -16.25 -22.234 -8.922 1 98.56 58 VAL B CA 1
ATOM 2200 C C . VAL B 1 58 ? -16.125 -21.844 -7.453 1 98.56 58 VAL B C 1
ATOM 2202 O O . VAL B 1 58 ? -16.844 -22.359 -6.594 1 98.56 58 VAL B O 1
ATOM 2205 N N . LEU B 1 59 ? -15.273 -20.906 -7.168 1 98.69 59 LEU B N 1
ATOM 2206 C CA . LEU B 1 59 ? -15.008 -20.5 -5.793 1 98.69 59 LEU B CA 1
ATOM 2207 C C . LEU B 1 59 ? -16.203 -19.734 -5.219 1 98.69 59 LEU B C 1
ATOM 2209 O O . LEU B 1 59 ? -16.547 -19.922 -4.051 1 98.69 59 LEU B O 1
ATOM 2213 N N . MET B 1 60 ? -16.828 -18.859 -6.008 1 98 60 MET B N 1
ATOM 2214 C CA . MET B 1 60 ? -17.984 -18.125 -5.516 1 98 60 MET B CA 1
ATOM 2215 C C . MET B 1 60 ? -19.156 -19.062 -5.223 1 98 60 MET B C 1
ATOM 2217 O O . MET B 1 60 ? -19.875 -18.859 -4.246 1 98 60 MET B O 1
ATOM 2221 N N . LYS B 1 61 ? -19.312 -20.078 -6.082 1 97.75 61 LYS B N 1
ATOM 2222 C CA . LYS B 1 61 ? -20.328 -21.094 -5.805 1 97.75 61 LYS B CA 1
ATOM 2223 C C . LYS B 1 61 ? -20.016 -21.844 -4.508 1 97.75 61 LYS B C 1
ATOM 2225 O O . LYS B 1 61 ? -20.906 -22.094 -3.695 1 97.75 61 LYS B O 1
ATOM 2230 N N . TYR B 1 62 ? -18.766 -22.203 -4.32 1 98.25 62 TYR B N 1
ATOM 2231 C CA . TYR B 1 62 ? -18.328 -22.859 -3.096 1 98.25 62 TYR B CA 1
ATOM 2232 C C . TYR B 1 62 ? -18.672 -22.031 -1.87 1 98.25 62 TYR B C 1
ATOM 2234 O O . TYR B 1 62 ? -19.125 -22.562 -0.853 1 98.25 62 TYR B O 1
ATOM 2242 N N . PHE B 1 63 ? -18.484 -20.672 -1.916 1 97.75 63 PHE B N 1
ATOM 2243 C CA . PHE B 1 63 ? -18.719 -19.766 -0.792 1 97.75 63 PHE B CA 1
ATOM 2244 C C . PHE B 1 63 ? -20.203 -19.625 -0.499 1 97.75 63 PHE B C 1
ATOM 2246 O O . PHE B 1 63 ? -20.594 -19.312 0.629 1 97.75 63 PHE B O 1
ATOM 2253 N N . GLU B 1 64 ? -21.047 -19.797 -1.494 1 96.38 64 GLU B N 1
ATOM 2254 C CA . GLU B 1 64 ? -22.484 -19.812 -1.24 1 96.38 64 GLU B CA 1
ATOM 2255 C C . GLU B 1 64 ? -22.859 -20.922 -0.274 1 96.38 64 GLU B C 1
ATOM 2257 O O . GLU B 1 64 ? -23.688 -20.734 0.621 1 96.38 64 GLU B O 1
ATOM 2262 N N . ASP B 1 65 ? -22.219 -22.047 -0.503 1 96.12 65 ASP B N 1
ATOM 2263 C CA . ASP B 1 65 ? -22.5 -23.234 0.302 1 96.12 65 ASP B CA 1
ATOM 2264 C C . ASP B 1 65 ? -21.688 -23.234 1.591 1 96.12 65 ASP B C 1
ATOM 2266 O O . ASP B 1 65 ? -22.062 -23.875 2.572 1 96.12 65 ASP B O 1
ATOM 2270 N N . HIS B 1 66 ? -20.547 -22.578 1.574 1 97.38 66 HIS B N 1
ATOM 2271 C CA . HIS B 1 66 ? -19.625 -22.5 2.705 1 97.38 66 HIS B CA 1
ATOM 2272 C C . HIS B 1 66 ? -19.234 -21.047 2.996 1 97.38 66 HIS B C 1
ATOM 2274 O O . HIS B 1 66 ? -18.094 -20.656 2.756 1 97.38 66 HIS B O 1
ATOM 2280 N N . PRO B 1 67 ? -20.094 -20.266 3.549 1 96.19 67 PRO B N 1
ATOM 2281 C CA . PRO B 1 67 ? -19.797 -18.859 3.791 1 96.19 67 PRO B CA 1
ATOM 2282 C C . PRO B 1 67 ? -18.562 -18.656 4.66 1 96.19 67 PRO B C 1
ATOM 2284 O O . PRO B 1 67 ? -18.469 -19.219 5.75 1 96.19 67 PRO B O 1
ATOM 2287 N N . PRO B 1 68 ? -17.656 -17.891 4.125 1 95.81 68 PRO B N 1
ATOM 2288 C CA . PRO B 1 68 ? -16.422 -17.734 4.887 1 95.81 68 PRO B CA 1
ATOM 2289 C C . PRO B 1 68 ? -16.609 -16.906 6.152 1 95.81 68 PRO B C 1
ATOM 2291 O O . PRO B 1 68 ? -17.312 -15.883 6.133 1 95.81 68 PRO B O 1
ATOM 2294 N N . GLN B 1 69 ? -16.062 -17.297 7.223 1 96.81 69 GLN B N 1
ATOM 2295 C CA . GLN B 1 69 ? -16.047 -16.562 8.484 1 96.81 69 GLN B CA 1
ATOM 2296 C C . GLN B 1 69 ? -14.664 -16.016 8.789 1 96.81 69 GLN B C 1
ATOM 2298 O O . GLN B 1 69 ? -14.008 -16.453 9.742 1 96.81 69 GLN B O 1
ATOM 2303 N N . VAL B 1 70 ? -14.242 -15.102 8.031 1 98.44 70 VAL B N 1
ATOM 2304 C CA . VAL B 1 70 ? -12.906 -14.523 8.141 1 98.44 70 VAL B CA 1
ATOM 2305 C C . VAL B 1 70 ? -12.992 -13 8.117 1 98.44 70 VAL B C 1
ATOM 2307 O O . VAL B 1 70 ? -14.07 -12.438 7.914 1 98.44 70 VAL B O 1
ATOM 2310 N N . ASP B 1 71 ? -11.883 -12.383 8.422 1 98.81 71 ASP B N 1
ATOM 2311 C CA . ASP B 1 71 ? -11.844 -10.93 8.5 1 98.81 71 ASP B CA 1
ATOM 2312 C C . ASP B 1 71 ? -11.344 -10.312 7.195 1 98.81 71 ASP B C 1
ATOM 2314 O O . ASP B 1 71 ? -11.492 -9.109 6.969 1 98.81 71 ASP B O 1
ATOM 2318 N N . ALA B 1 72 ? -10.719 -11.102 6.32 1 98.88 72 ALA B N 1
ATOM 2319 C CA . ALA B 1 72 ? -10.164 -10.602 5.066 1 98.88 72 ALA B CA 1
ATOM 2320 C C . ALA B 1 72 ? -9.852 -11.75 4.109 1 98.88 72 ALA B C 1
ATOM 2322 O O . ALA B 1 72 ? -9.789 -12.914 4.523 1 98.88 72 ALA B O 1
ATOM 2323 N N . PHE B 1 73 ? -9.664 -11.422 2.789 1 98.88 73 PHE B N 1
ATOM 2324 C CA . PHE B 1 73 ? -9.406 -12.406 1.744 1 98.88 73 PHE B CA 1
ATOM 2325 C C . PHE B 1 73 ? -8.125 -12.07 0.99 1 98.88 73 PHE B C 1
ATOM 2327 O O . PHE B 1 73 ? -7.922 -10.922 0.583 1 98.88 73 PHE B O 1
ATOM 2334 N N . LEU B 1 74 ? -7.312 -13.023 0.812 1 98.81 74 LEU B N 1
ATOM 2335 C CA . LEU B 1 74 ? -6.16 -12.914 -0.073 1 98.81 74 LEU B CA 1
ATOM 2336 C C . LEU B 1 74 ? -6.27 -13.891 -1.237 1 98.81 74 LEU B C 1
ATOM 2338 O O . LEU B 1 74 ? -6.332 -15.102 -1.03 1 98.81 74 LEU B O 1
ATOM 2342 N N . VAL B 1 75 ? -6.332 -13.391 -2.424 1 98.81 75 VAL B N 1
ATOM 2343 C CA . VAL B 1 75 ? -6.32 -14.234 -3.611 1 98.81 75 VAL B CA 1
ATOM 2344 C C . VAL B 1 75 ? -4.883 -14.445 -4.086 1 98.81 75 VAL B C 1
ATOM 2346 O O . VAL B 1 75 ? -4.227 -13.492 -4.52 1 98.81 75 VAL B O 1
ATOM 2349 N N . SER B 1 76 ? -4.414 -15.672 -4.047 1 97.81 76 SER B N 1
ATOM 2350 C CA . SER B 1 76 ? -3.01 -15.992 -4.273 1 97.81 76 SER B CA 1
ATOM 2351 C C . SER B 1 76 ? -2.754 -16.375 -5.727 1 97.81 76 SER B C 1
ATOM 2353 O O . SER B 1 76 ? -2.279 -17.469 -6.012 1 97.81 76 SER B O 1
ATOM 2355 N N . CYS B 1 77 ? -3.072 -15.578 -6.621 1 96.44 77 CYS B N 1
ATOM 2356 C CA . CYS B 1 77 ? -2.748 -15.609 -8.047 1 96.44 77 CYS B CA 1
ATOM 2357 C C . CYS B 1 77 ? -2.15 -14.281 -8.492 1 96.44 77 CYS B C 1
ATOM 2359 O O . CYS B 1 77 ? -2.709 -13.219 -8.219 1 96.44 77 CYS B O 1
ATOM 2361 N N . TYR B 1 78 ? -1.051 -14.398 -9.125 1 96.5 78 TYR B N 1
ATOM 2362 C CA . TYR B 1 78 ? -0.444 -13.148 -9.57 1 96.5 78 TYR B CA 1
ATOM 2363 C C . TYR B 1 78 ? -1.06 -12.688 -10.883 1 96.5 78 TYR B C 1
ATOM 2365 O O . TYR B 1 78 ? -0.488 -12.906 -11.961 1 96.5 78 TYR B O 1
ATOM 2373 N N . SER B 1 79 ? -2.141 -12.055 -10.844 1 95.88 79 SER B N 1
ATOM 2374 C CA . SER B 1 79 ? -2.914 -11.516 -11.953 1 95.88 79 SER B CA 1
ATOM 2375 C C . SER B 1 79 ? -4.023 -10.594 -11.469 1 95.88 79 SER B C 1
ATOM 2377 O O . SER B 1 79 ? -4.246 -10.469 -10.258 1 95.88 79 SER B O 1
ATOM 2379 N N . ASP B 1 80 ? -4.57 -9.852 -12.383 1 96 80 ASP B N 1
ATOM 2380 C CA . ASP B 1 80 ? -5.852 -9.211 -12.094 1 96 80 ASP B CA 1
ATOM 2381 C C . ASP B 1 80 ? -6.992 -10.227 -12.109 1 96 80 ASP B C 1
ATOM 2383 O O . ASP B 1 80 ? -7.848 -10.188 -12.992 1 96 80 ASP B O 1
ATOM 2387 N N . HIS B 1 81 ? -6.977 -11.086 -11.172 1 97.31 81 HIS B N 1
ATOM 2388 C CA . HIS B 1 81 ? -7.906 -12.211 -11.109 1 97.31 81 HIS B CA 1
ATOM 2389 C C . HIS B 1 81 ? -9.328 -11.734 -10.812 1 97.31 81 HIS B C 1
ATOM 2391 O O . HIS B 1 81 ? -9.539 -10.953 -9.883 1 97.31 81 HIS B O 1
ATOM 2397 N N . PRO B 1 82 ? -10.289 -12.203 -11.5 1 97.56 82 PRO B N 1
ATOM 2398 C CA . PRO B 1 82 ? -11.656 -11.719 -11.312 1 97.56 82 PRO B CA 1
ATOM 2399 C C . PRO B 1 82 ? -12.203 -12.023 -9.922 1 97.56 82 PRO B C 1
ATOM 2401 O O . PRO B 1 82 ? -13.133 -11.352 -9.461 1 97.56 82 PRO B O 1
ATOM 2404 N N . LEU B 1 83 ? -11.633 -13 -9.227 1 98.44 83 LEU B N 1
ATOM 2405 C CA . LEU B 1 83 ? -12.086 -13.344 -7.883 1 98.44 83 LEU B CA 1
ATOM 2406 C C . LEU B 1 83 ? -11.922 -12.164 -6.934 1 98.44 83 LEU B C 1
ATOM 2408 O O . LEU B 1 83 ? -12.727 -11.969 -6.023 1 98.44 83 LEU B O 1
ATOM 2412 N N . VAL B 1 84 ? -10.914 -11.344 -7.117 1 98.19 84 VAL B N 1
ATOM 2413 C CA . VAL B 1 84 ? -10.664 -10.203 -6.242 1 98.19 84 VAL B CA 1
ATOM 2414 C C . VAL B 1 84 ? -11.844 -9.234 -6.316 1 98.19 84 VAL B C 1
ATOM 2416 O O . VAL B 1 84 ? -12.438 -8.891 -5.297 1 98.19 84 VAL B O 1
ATOM 2419 N N . THR B 1 85 ? -12.18 -8.867 -7.559 1 96.56 85 THR B N 1
ATOM 2420 C CA . THR B 1 85 ? -13.273 -7.926 -7.758 1 96.56 85 THR B CA 1
ATOM 2421 C C . THR B 1 85 ? -14.594 -8.516 -7.27 1 96.56 85 THR B C 1
ATOM 2423 O O . THR B 1 85 ? -15.391 -7.832 -6.617 1 96.56 85 THR B O 1
ATOM 2426 N N . THR B 1 86 ? -14.789 -9.789 -7.512 1 96.94 86 THR B N 1
ATOM 2427 C CA . THR B 1 86 ? -16.031 -10.445 -7.121 1 96.94 86 THR B CA 1
ATOM 2428 C C . THR B 1 86 ? -16.172 -10.484 -5.602 1 96.94 86 THR B C 1
ATOM 2430 O O . THR B 1 86 ? -17.234 -10.195 -5.062 1 96.94 86 THR B O 1
ATOM 2433 N N . LEU B 1 87 ? -15.102 -10.805 -4.91 1 97.81 87 LEU B N 1
ATOM 2434 C CA . LEU B 1 87 ? -15.125 -10.836 -3.453 1 97.81 87 LEU B CA 1
ATOM 2435 C C . LEU B 1 87 ? -15.352 -9.438 -2.885 1 97.81 87 LEU B C 1
ATOM 2437 O O . LEU B 1 87 ? -16.094 -9.266 -1.919 1 97.81 87 LEU B O 1
ATOM 2441 N N . ARG B 1 88 ? -14.727 -8.414 -3.479 1 97.56 88 ARG B N 1
ATOM 2442 C CA . ARG B 1 88 ? -14.883 -7.031 -3.037 1 97.56 88 ARG B CA 1
ATOM 2443 C C . ARG B 1 88 ? -16.312 -6.555 -3.236 1 97.56 88 ARG B C 1
ATOM 2445 O O . ARG B 1 88 ? -16.828 -5.762 -2.441 1 97.56 88 ARG B O 1
ATOM 2452 N N . GLU B 1 89 ? -16.953 -7.047 -4.281 1 95.94 89 GLU B N 1
ATOM 2453 C CA . GLU B 1 89 ? -18.359 -6.719 -4.508 1 95.94 89 GLU B CA 1
ATOM 2454 C C . GLU B 1 89 ? -19.25 -7.395 -3.479 1 95.94 89 GLU B C 1
ATOM 2456 O O . GLU B 1 89 ? -20.234 -6.797 -3.014 1 95.94 89 GLU B O 1
ATOM 2461 N N . THR B 1 90 ? -18.891 -8.586 -3.125 1 95.75 90 THR B N 1
ATOM 2462 C CA . THR B 1 90 ? -19.766 -9.461 -2.34 1 95.75 90 THR B CA 1
ATOM 2463 C C . THR B 1 90 ? -19.609 -9.172 -0.849 1 95.75 90 THR B C 1
ATOM 2465 O O . THR B 1 90 ? -20.594 -9.203 -0.103 1 95.75 90 THR B O 1
ATOM 2468 N N . TYR B 1 91 ? -18.391 -8.938 -0.442 1 96 91 TYR B N 1
ATOM 2469 C CA . TYR B 1 91 ? -18.125 -8.812 0.986 1 96 91 TYR B CA 1
ATOM 2470 C C . TYR B 1 91 ? -17.578 -7.426 1.318 1 96 91 TYR B C 1
ATOM 2472 O O . TYR B 1 91 ? -16.844 -6.832 0.524 1 96 91 TYR B O 1
ATOM 2480 N N . ARG B 1 92 ? -17.906 -6.93 2.502 1 96.69 92 ARG B N 1
ATOM 2481 C CA . ARG B 1 92 ? -17.391 -5.668 3.029 1 96.69 92 ARG B CA 1
ATOM 2482 C C . ARG B 1 92 ? -15.961 -5.82 3.545 1 96.69 92 ARG B C 1
ATOM 2484 O O . ARG B 1 92 ? -15.219 -4.84 3.637 1 96.69 92 ARG B O 1
ATOM 2491 N N . LYS B 1 93 ? -15.578 -7.027 3.824 1 97.81 93 LYS B N 1
ATOM 2492 C CA . LYS B 1 93 ? -14.25 -7.348 4.344 1 97.81 93 LYS B CA 1
ATOM 2493 C C . LYS B 1 93 ? -13.164 -6.988 3.332 1 97.81 93 LYS B C 1
ATOM 2495 O O . LYS B 1 93 ? -13.359 -7.133 2.123 1 97.81 93 LYS B O 1
ATOM 2500 N N . PRO B 1 94 ? -11.969 -6.531 3.834 1 98.81 94 PRO B N 1
ATOM 2501 C CA . PRO B 1 94 ? -10.875 -6.258 2.906 1 98.81 94 PRO B CA 1
ATOM 2502 C C . PRO B 1 94 ? -10.484 -7.477 2.072 1 98.81 94 PRO B C 1
ATOM 2504 O O . PRO B 1 94 ? -10.492 -8.602 2.578 1 98.81 94 PRO B O 1
ATOM 2507 N N . CYS B 1 95 ? -10.211 -7.234 0.809 1 98.75 95 CYS B N 1
ATOM 2508 C CA . CYS B 1 95 ? -9.773 -8.266 -0.128 1 98.75 95 CYS B CA 1
ATOM 2509 C C . CYS B 1 95 ? -8.727 -7.719 -1.091 1 98.75 95 CYS B C 1
ATOM 2511 O O . CYS B 1 95 ? -8.875 -6.613 -1.613 1 98.75 95 CYS B O 1
ATOM 2513 N N . THR B 1 96 ? -7.645 -8.422 -1.272 1 98.69 96 THR B N 1
ATOM 2514 C CA . THR B 1 96 ? -6.652 -8.039 -2.27 1 98.69 96 THR B CA 1
ATOM 2515 C C . THR B 1 96 ? -6.051 -9.281 -2.934 1 98.69 96 THR B C 1
ATOM 2517 O O . THR B 1 96 ? -6.16 -10.391 -2.408 1 98.69 96 THR B O 1
ATOM 2520 N N . GLY B 1 97 ? -5.574 -9.141 -4.113 1 98.62 97 GLY B N 1
ATOM 2521 C CA . GLY B 1 97 ? -4.707 -10.133 -4.738 1 98.62 97 GLY B CA 1
ATOM 2522 C C . GLY B 1 97 ? -3.24 -9.914 -4.426 1 98.62 97 GLY B C 1
ATOM 2523 O O . GLY B 1 97 ? -2.842 -8.836 -3.992 1 98.62 97 GLY B O 1
ATOM 2524 N N . ILE B 1 98 ? -2.457 -10.945 -4.676 1 98.44 98 ILE B N 1
ATOM 2525 C CA . ILE B 1 98 ? -1.038 -10.852 -4.355 1 98.44 98 ILE B CA 1
ATOM 2526 C C . ILE B 1 98 ? -0.348 -9.914 -5.344 1 98.44 98 ILE B C 1
ATOM 2528 O O . ILE B 1 98 ? 0.645 -9.266 -5.004 1 98.44 98 ILE B O 1
ATOM 2532 N N . MET B 1 99 ? -0.855 -9.781 -6.582 1 98.19 99 MET B N 1
ATOM 2533 C CA . MET B 1 99 ? -0.296 -8.805 -7.516 1 98.19 99 MET B CA 1
ATOM 2534 C C . MET B 1 99 ? -0.474 -7.383 -6.992 1 98.19 99 MET B C 1
ATOM 2536 O O . MET B 1 99 ? 0.496 -6.633 -6.879 1 98.19 99 MET B O 1
ATOM 2540 N N . GLN B 1 100 ? -1.733 -7.043 -6.621 1 98.5 100 GLN B N 1
ATOM 2541 C CA . GLN B 1 100 ? -2.037 -5.707 -6.113 1 98.5 100 GLN B CA 1
ATOM 2542 C C . GLN B 1 100 ? -1.204 -5.383 -4.879 1 98.5 100 GLN B C 1
ATOM 2544 O O . GLN B 1 100 ? -0.604 -4.312 -4.789 1 98.5 100 GLN B O 1
ATOM 2549 N N . ALA B 1 101 ? -1.153 -6.336 -3.973 1 98.69 101 ALA B N 1
ATOM 2550 C CA . ALA B 1 101 ? -0.427 -6.133 -2.721 1 98.69 101 ALA B CA 1
ATOM 2551 C C . ALA B 1 101 ? 1.059 -5.902 -2.98 1 98.69 101 ALA B C 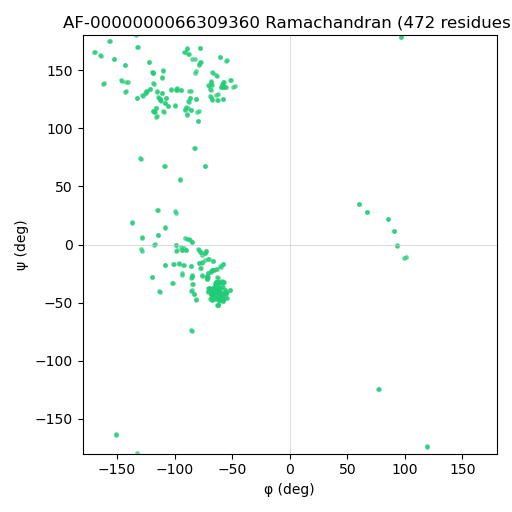1
ATOM 2553 O O . ALA B 1 101 ? 1.675 -5.027 -2.363 1 98.69 101 ALA B O 1
ATOM 2554 N N . SER B 1 102 ? 1.634 -6.73 -3.861 1 98.56 102 SER B N 1
ATOM 2555 C CA . SER B 1 102 ? 3.061 -6.617 -4.148 1 98.56 102 SER B CA 1
ATOM 2556 C C . SER B 1 102 ? 3.393 -5.266 -4.773 1 98.56 102 SER B C 1
ATOM 2558 O O . SER B 1 102 ? 4.387 -4.637 -4.41 1 98.56 102 SER B O 1
ATOM 2560 N N . ILE B 1 103 ? 2.572 -4.801 -5.711 1 98.69 103 ILE B N 1
ATOM 2561 C CA . ILE B 1 103 ? 2.814 -3.551 -6.418 1 98.69 103 ILE B CA 1
ATOM 2562 C C . ILE B 1 103 ? 2.715 -2.377 -5.445 1 98.69 103 ILE B C 1
ATOM 2564 O O . ILE B 1 103 ? 3.584 -1.503 -5.426 1 98.69 103 ILE B O 1
ATOM 2568 N N . LEU B 1 104 ? 1.677 -2.355 -4.641 1 98.5 104 LEU B N 1
ATOM 2569 C CA . LEU B 1 104 ? 1.494 -1.276 -3.676 1 98.5 104 LEU B CA 1
ATOM 2570 C C . LEU B 1 104 ? 2.643 -1.243 -2.674 1 98.5 104 LEU B C 1
ATOM 2572 O O . LEU B 1 104 ? 3.107 -0.167 -2.291 1 98.5 104 LEU B O 1
ATOM 2576 N N . THR B 1 105 ? 3.084 -2.414 -2.266 1 98.62 105 THR B N 1
ATOM 2577 C CA . THR B 1 105 ? 4.238 -2.502 -1.374 1 98.62 105 THR B CA 1
ATOM 2578 C C . THR B 1 105 ? 5.496 -1.983 -2.066 1 98.62 105 THR B C 1
ATOM 2580 O O . THR B 1 105 ? 6.25 -1.202 -1.485 1 98.62 105 THR B O 1
ATOM 2583 N N . ALA B 1 106 ? 5.691 -2.373 -3.295 1 98.62 106 ALA B N 1
ATOM 2584 C CA . ALA B 1 106 ? 6.887 -2.012 -4.051 1 98.62 106 ALA B CA 1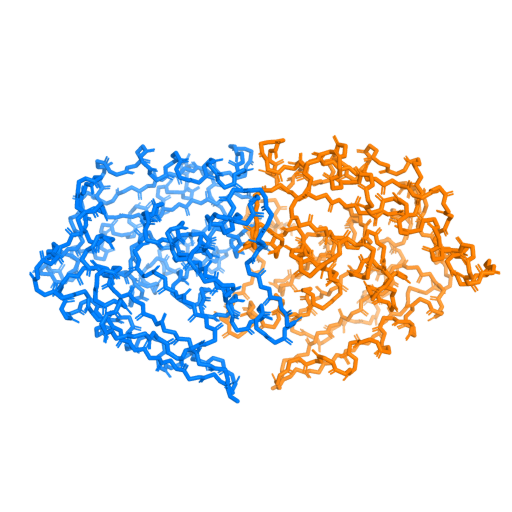
ATOM 2585 C C . ALA B 1 106 ? 6.996 -0.497 -4.211 1 98.62 106 ALA B C 1
ATOM 2587 O O . ALA B 1 106 ? 8.094 0.062 -4.133 1 98.62 106 ALA B O 1
ATOM 2588 N N . LEU B 1 107 ? 5.859 0.167 -4.379 1 97.75 107 LEU B N 1
ATOM 2589 C CA . LEU B 1 107 ? 5.824 1.609 -4.594 1 97.75 107 LEU B CA 1
ATOM 2590 C C . LEU B 1 107 ? 6.289 2.357 -3.35 1 97.75 107 LEU B C 1
ATOM 2592 O O . LEU B 1 107 ? 6.609 3.545 -3.416 1 97.75 107 LEU B O 1
ATOM 2596 N N . SER B 1 108 ? 6.367 1.702 -2.26 1 97.69 108 SER B N 1
ATOM 2597 C CA . SER B 1 108 ? 6.797 2.326 -1.013 1 97.69 108 SER B CA 1
ATOM 2598 C C . SER B 1 108 ? 8.312 2.221 -0.835 1 97.69 108 SER B C 1
ATOM 2600 O O . SER B 1 108 ? 8.867 2.777 0.112 1 97.69 108 SER B O 1
ATOM 2602 N N . LEU B 1 109 ? 9.008 1.519 -1.733 1 98.12 109 LEU B N 1
ATOM 2603 C CA . LEU B 1 109 ? 10.398 1.161 -1.463 1 98.12 109 LEU B CA 1
ATOM 2604 C C . LEU B 1 109 ? 11.328 1.754 -2.516 1 98.12 109 LEU B C 1
ATOM 2606 O O . LEU B 1 109 ? 12.516 1.961 -2.256 1 98.12 109 LEU B O 1
ATOM 2610 N N . GLY B 1 110 ? 10.859 1.96 -3.666 1 96.56 110 GLY B N 1
ATOM 2611 C CA . GLY B 1 110 ? 11.633 2.477 -4.781 1 96.56 110 GLY B CA 1
ATOM 2612 C C . GLY B 1 110 ? 10.805 3.262 -5.777 1 96.56 110 GLY B C 1
ATOM 2613 O O . GLY B 1 110 ? 9.727 3.762 -5.438 1 96.56 110 GLY B O 1
ATOM 2614 N N . ARG B 1 111 ? 11.328 3.475 -6.949 1 95 111 ARG B N 1
ATOM 2615 C CA . ARG B 1 111 ? 10.656 4.316 -7.93 1 95 111 ARG B CA 1
ATOM 2616 C C . ARG B 1 111 ? 10.18 3.496 -9.125 1 95 111 ARG B C 1
ATOM 2618 O O . ARG B 1 111 ? 9.047 3.668 -9.594 1 95 111 ARG B O 1
ATOM 2625 N N . LYS B 1 112 ? 10.961 2.576 -9.586 1 97.69 112 LYS B N 1
ATOM 2626 C CA . LYS B 1 112 ? 10.648 1.795 -10.781 1 97.69 112 LYS B CA 1
ATOM 2627 C C . LYS B 1 112 ? 10.453 0.322 -10.438 1 97.69 112 LYS B C 1
ATOM 2629 O O . LYS B 1 112 ? 11.422 -0.429 -10.32 1 97.69 112 LYS B O 1
ATOM 2634 N N . VAL B 1 113 ? 9.266 -0.127 -10.539 1 98.44 113 VAL B N 1
ATOM 2635 C CA . VAL B 1 113 ? 8.898 -1.482 -10.141 1 98.44 113 VAL B CA 1
ATOM 2636 C C . VAL B 1 113 ? 8.836 -2.385 -11.367 1 98.44 113 VAL B C 1
ATOM 2638 O O . VAL B 1 113 ? 8.289 -1.998 -12.406 1 98.44 113 VAL B O 1
ATOM 2641 N N . SER B 1 114 ? 9.414 -3.535 -11.312 1 98.69 114 SER B N 1
ATOM 2642 C CA . SER B 1 114 ? 9.25 -4.574 -12.328 1 98.69 114 SER B CA 1
ATOM 2643 C C . SER B 1 114 ? 8.711 -5.863 -11.711 1 98.69 114 SER B C 1
ATOM 2645 O O . SER B 1 114 ? 8.844 -6.082 -10.508 1 98.69 114 SER B O 1
ATOM 2647 N N . VAL B 1 115 ? 8.117 -6.633 -12.516 1 98.5 115 VAL B N 1
ATOM 2648 C CA . VAL B 1 115 ? 7.641 -7.961 -12.141 1 98.5 115 VAL B CA 1
ATOM 2649 C C . VAL B 1 115 ? 8.445 -9.023 -12.883 1 98.5 115 VAL B C 1
ATOM 2651 O O . VAL B 1 115 ? 8.617 -8.945 -14.102 1 98.5 115 VAL B O 1
ATOM 2654 N N . VAL B 1 116 ? 9.016 -9.922 -12.148 1 97.94 116 VAL B N 1
ATOM 2655 C CA . VAL B 1 116 ? 9.633 -11.102 -12.742 1 97.94 116 VAL B CA 1
ATOM 2656 C C . VAL B 1 116 ? 8.68 -12.289 -12.633 1 97.94 116 VAL B C 1
ATOM 2658 O O . VAL B 1 116 ? 8.312 -12.703 -11.531 1 97.94 116 VAL B O 1
ATOM 2661 N N . THR B 1 117 ? 8.336 -12.797 -13.75 1 95.25 117 THR B N 1
ATOM 2662 C CA . THR B 1 117 ? 7.273 -13.789 -13.734 1 95.25 117 THR B CA 1
ATOM 2663 C C . THR B 1 117 ? 7.648 -15 -14.586 1 95.25 117 THR B C 1
ATOM 2665 O O . THR B 1 117 ? 8.789 -15.109 -15.047 1 95.25 117 THR B O 1
ATOM 2668 N N . THR B 1 118 ? 6.73 -16 -14.648 1 90.31 118 THR B N 1
ATOM 2669 C CA . THR B 1 118 ? 6.957 -17.266 -15.344 1 90.31 118 THR B CA 1
ATOM 2670 C C . THR B 1 118 ? 6.621 -17.125 -16.828 1 90.31 118 THR B C 1
ATOM 2672 O O . THR B 1 118 ? 7.508 -16.891 -17.656 1 90.31 118 THR B O 1
ATOM 2675 N N . THR B 1 119 ? 5.348 -17.078 -17.219 1 87.06 119 THR B N 1
ATOM 2676 C CA . THR B 1 119 ? 4.875 -17.234 -18.594 1 87.06 119 THR B CA 1
ATOM 2677 C C . THR B 1 119 ? 4.906 -15.898 -19.328 1 87.06 119 THR B C 1
ATOM 2679 O O . THR B 1 119 ? 4.348 -14.906 -18.859 1 87.06 119 THR B O 1
ATOM 2682 N N . LYS B 1 120 ? 5.477 -15.922 -20.547 1 87.88 120 LYS B N 1
ATOM 2683 C CA . LYS B 1 120 ? 5.602 -14.711 -21.359 1 87.88 120 LYS B CA 1
ATOM 2684 C C . LYS B 1 120 ? 4.242 -14.258 -21.875 1 87.88 120 LYS B C 1
ATOM 2686 O O . LYS B 1 120 ? 3.971 -13.055 -21.953 1 87.88 120 LYS B O 1
ATOM 2691 N N . ARG B 1 121 ? 3.463 -15.156 -22.203 1 86.12 121 ARG B N 1
ATOM 2692 C CA . ARG B 1 121 ? 2.176 -14.852 -22.812 1 86.12 121 ARG B CA 1
ATOM 2693 C C . ARG B 1 121 ? 1.333 -13.961 -21.906 1 86.12 121 ARG B C 1
ATOM 2695 O O . ARG B 1 121 ? 0.433 -13.266 -22.375 1 86.12 121 ARG B O 1
ATOM 2702 N N . TYR B 1 122 ? 1.687 -13.859 -20.578 1 87.44 122 TYR B N 1
ATOM 2703 C CA . TYR B 1 122 ? 0.863 -13.156 -19.609 1 87.44 122 TYR B CA 1
ATOM 2704 C C . TYR B 1 122 ? 1.317 -11.703 -19.453 1 87.44 122 TYR B C 1
ATOM 2706 O O . TYR B 1 122 ? 0.664 -10.914 -18.766 1 87.44 122 TYR B O 1
ATOM 2714 N N . GLU B 1 123 ? 2.361 -11.328 -20.078 1 93.38 123 GLU B N 1
ATOM 2715 C CA . GLU B 1 123 ? 2.953 -10.008 -19.859 1 93.38 123 GLU B CA 1
ATOM 2716 C C . GLU B 1 123 ? 1.954 -8.898 -20.172 1 93.38 123 GLU B C 1
ATOM 2718 O O . GLU B 1 123 ? 1.768 -7.988 -19.359 1 93.38 123 GLU B O 1
ATOM 2723 N N . PRO B 1 124 ? 1.229 -9.016 -21.344 1 93.81 124 PRO B N 1
ATOM 2724 C CA . PRO B 1 124 ? 0.291 -7.922 -21.609 1 93.81 124 PRO B CA 1
ATOM 2725 C C . PRO B 1 124 ? -0.849 -7.852 -20.594 1 93.81 124 PRO B C 1
ATOM 2727 O O . PRO B 1 124 ? -1.272 -6.758 -20.219 1 93.81 124 PRO B O 1
ATOM 2730 N N . LEU B 1 125 ? -1.307 -8.969 -20.172 1 93.19 125 LEU B N 1
ATOM 2731 C CA . LEU B 1 125 ? -2.408 -9.008 -19.219 1 93.19 125 LEU B CA 1
ATOM 2732 C C . LEU B 1 125 ? -1.977 -8.453 -17.859 1 93.19 125 LEU B C 1
ATOM 2734 O O . LEU B 1 125 ? -2.738 -7.738 -17.203 1 93.19 125 LEU B O 1
ATOM 2738 N N . LEU B 1 126 ? -0.781 -8.812 -17.453 1 95.94 126 LEU B N 1
ATOM 2739 C CA . LEU B 1 126 ? -0.254 -8.281 -16.203 1 95.94 126 LEU B CA 1
ATOM 2740 C C . LEU B 1 126 ? -0.086 -6.766 -16.297 1 95.94 126 LEU B C 1
ATOM 2742 O O . LEU B 1 126 ? -0.432 -6.043 -15.352 1 95.94 126 LEU B O 1
ATOM 2746 N N . THR B 1 127 ? 0.405 -6.297 -17.422 1 97.44 127 THR B N 1
ATOM 2747 C CA . THR B 1 127 ? 0.569 -4.863 -17.641 1 97.44 127 THR B CA 1
ATOM 2748 C C . THR B 1 127 ? -0.775 -4.148 -17.562 1 97.44 127 THR B C 1
ATOM 2750 O O . THR B 1 127 ? -0.903 -3.137 -16.859 1 97.44 127 THR B O 1
ATOM 2753 N N . ASP B 1 128 ? -1.757 -4.715 -18.234 1 96.5 128 ASP B N 1
ATOM 2754 C CA . ASP B 1 128 ? -3.094 -4.133 -18.188 1 96.5 128 ASP B CA 1
ATOM 2755 C C . ASP B 1 128 ? -3.633 -4.086 -16.766 1 96.5 128 ASP B C 1
ATOM 2757 O O . ASP B 1 128 ? -4.242 -3.096 -16.359 1 96.5 128 ASP B O 1
ATOM 2761 N N . GLY B 1 129 ? -3.43 -5.145 -16.031 1 96.81 129 GLY B N 1
ATOM 2762 C CA . GLY B 1 129 ? -3.881 -5.203 -14.641 1 96.81 129 GLY B CA 1
ATOM 2763 C C . GLY B 1 129 ? -3.236 -4.148 -13.758 1 96.81 129 GLY B C 1
ATOM 2764 O O . GLY B 1 129 ? -3.912 -3.521 -12.945 1 96.81 129 GLY B O 1
ATOM 2765 N N . ILE B 1 130 ? -1.959 -3.947 -13.914 1 98.12 130 ILE B N 1
ATOM 2766 C CA . ILE B 1 130 ? -1.224 -2.975 -13.117 1 98.12 130 ILE B CA 1
ATOM 2767 C C . ILE B 1 130 ? -1.655 -1.561 -13.5 1 98.12 130 ILE B C 1
ATOM 2769 O O . ILE B 1 130 ? -1.844 -0.707 -12.633 1 98.12 130 ILE B O 1
ATOM 2773 N N . HIS B 1 131 ? -1.898 -1.323 -14.789 1 98 131 HIS B N 1
ATOM 2774 C CA . HIS B 1 131 ? -2.424 -0.036 -15.227 1 98 131 HIS B CA 1
ATOM 2775 C C . HIS B 1 131 ? -3.818 0.212 -14.664 1 98 131 HIS B C 1
ATOM 2777 O O . HIS B 1 131 ? -4.164 1.345 -14.32 1 98 131 HIS B O 1
ATOM 2783 N N . ALA B 1 132 ? -4.578 -0.824 -14.555 1 96.81 132 ALA B N 1
ATOM 2784 C CA . ALA B 1 132 ? -5.941 -0.708 -14.031 1 96.81 132 ALA B CA 1
ATOM 2785 C C . ALA B 1 132 ? -5.934 -0.322 -12.555 1 96.81 132 ALA B C 1
ATOM 2787 O O . ALA B 1 132 ? -6.914 0.222 -12.047 1 96.81 132 ALA B O 1
ATOM 2788 N N . MET B 1 133 ? -4.848 -0.587 -11.883 1 97.5 133 MET B N 1
ATOM 2789 C CA . MET B 1 133 ? -4.676 -0.153 -10.5 1 97.5 133 MET B CA 1
ATOM 2790 C C . MET B 1 133 ? -4.414 1.348 -10.43 1 97.5 133 MET B C 1
ATOM 2792 O O . MET B 1 133 ? -4.348 1.92 -9.344 1 97.5 133 MET B O 1
ATOM 2796 N N . GLY B 1 134 ? -4.234 1.961 -11.602 1 98 134 GLY B N 1
ATOM 2797 C CA . GLY B 1 134 ? -3.928 3.381 -11.656 1 98 134 GLY B CA 1
ATOM 2798 C C . GLY B 1 134 ? -2.439 3.67 -11.641 1 98 134 GLY B C 1
ATOM 2799 O O . GLY B 1 134 ? -2.023 4.812 -11.43 1 98 134 GLY B O 1
ATOM 2800 N N . ILE B 1 135 ? -1.608 2.666 -11.82 1 98.5 135 ILE B N 1
ATOM 2801 C CA . ILE B 1 135 ? -0.159 2.82 -11.766 1 98.5 135 ILE B CA 1
ATOM 2802 C C . ILE B 1 135 ? 0.369 3.18 -13.156 1 98.5 135 ILE B C 1
ATOM 2804 O O . ILE B 1 135 ? 0.153 2.441 -14.117 1 98.5 135 ILE B O 1
ATOM 2808 N N . SER B 1 136 ? 1.046 4.262 -13.266 1 98.06 136 SER B N 1
ATOM 2809 C CA . SER B 1 136 ? 1.515 4.75 -14.562 1 98.06 136 SER B CA 1
ATOM 2810 C C . SER B 1 136 ? 2.885 4.18 -14.906 1 98.06 136 SER B C 1
ATOM 2812 O O . SER B 1 136 ? 3.568 3.629 -14.039 1 98.06 136 SER B O 1
ATOM 2814 N N . ASP B 1 137 ? 3.266 4.379 -16.156 1 97.44 137 ASP B N 1
ATOM 2815 C CA . ASP B 1 137 ? 4.555 3.902 -16.641 1 97.44 137 ASP B CA 1
ATOM 2816 C C . ASP B 1 137 ? 5.703 4.703 -16.031 1 97.44 137 ASP B C 1
ATOM 2818 O O . ASP B 1 137 ? 6.867 4.309 -16.141 1 97.44 137 ASP B O 1
ATOM 2822 N N . SER B 1 138 ? 5.363 5.781 -15.414 1 97.06 138 SER B N 1
ATOM 2823 C CA . SER B 1 138 ? 6.414 6.57 -14.781 1 97.06 138 SER B CA 1
ATOM 2824 C C . SER B 1 138 ? 7.051 5.812 -13.617 1 97.06 138 SER B C 1
ATOM 2826 O O . SER B 1 138 ? 8.195 6.086 -13.242 1 97.06 138 SER B O 1
ATOM 2828 N N . VAL B 1 139 ? 6.277 4.824 -13.102 1 98.12 139 VAL B N 1
ATOM 2829 C CA . VAL B 1 139 ? 6.82 4.105 -11.953 1 98.12 139 VAL B CA 1
ATOM 2830 C C . VAL B 1 139 ? 6.754 2.6 -12.211 1 98.12 139 VAL B C 1
ATOM 2832 O O . VAL B 1 139 ? 6.961 1.799 -11.297 1 98.12 139 VAL B O 1
ATOM 2835 N N . PHE B 1 140 ? 6.379 2.201 -13.32 1 98.56 140 PHE B N 1
ATOM 2836 C CA . PHE B 1 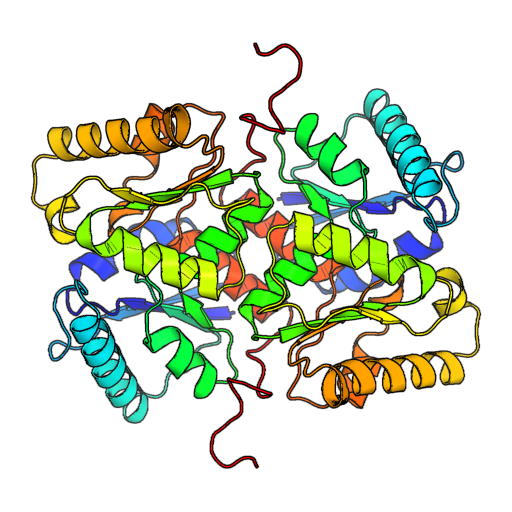140 ? 6.297 0.798 -13.711 1 98.56 140 PHE B CA 1
ATOM 2837 C C . PHE B 1 140 ? 7.254 0.5 -14.859 1 98.56 140 PHE B C 1
ATOM 2839 O O . PHE B 1 140 ? 7.062 0.987 -15.977 1 98.56 140 PHE B O 1
ATOM 2846 N N . ALA B 1 141 ? 8.234 -0.306 -14.555 1 97.88 141 ALA B N 1
ATOM 2847 C CA . ALA B 1 141 ? 9.297 -0.569 -15.516 1 97.88 141 ALA B CA 1
ATOM 2848 C C . ALA B 1 141 ? 8.906 -1.695 -16.469 1 97.88 141 ALA B C 1
ATOM 2850 O O . ALA B 1 141 ? 9.531 -1.874 -17.516 1 97.88 141 ALA B O 1
ATOM 2851 N N . GLY B 1 142 ? 7.895 -2.506 -16.062 1 97.56 142 GLY B N 1
ATOM 2852 C CA . GLY B 1 142 ? 7.418 -3.547 -16.953 1 97.56 142 GLY B CA 1
ATOM 2853 C C . GLY B 1 142 ? 7.566 -4.945 -16.391 1 97.56 142 GLY B C 1
ATOM 2854 O O . GLY B 1 142 ? 7.844 -5.105 -15.195 1 97.56 142 GLY B O 1
ATOM 2855 N N . ILE B 1 143 ? 7.254 -5.93 -17.219 1 97.94 143 ILE B N 1
ATOM 2856 C CA . ILE B 1 143 ? 7.25 -7.34 -16.844 1 97.94 143 ILE B CA 1
ATOM 2857 C C . ILE B 1 143 ? 8.391 -8.062 -17.547 1 97.94 143 ILE B C 1
ATOM 2859 O O . ILE B 1 143 ? 8.602 -7.879 -18.75 1 97.94 143 ILE B O 1
ATOM 2863 N N . ALA B 1 144 ? 9.148 -8.797 -16.781 1 97.44 144 ALA B N 1
ATOM 2864 C CA . ALA B 1 144 ? 10.156 -9.695 -17.328 1 97.44 144 ALA B CA 1
ATOM 2865 C C . ALA B 1 144 ? 9.773 -11.156 -17.078 1 97.44 144 ALA B C 1
ATOM 2867 O O . ALA B 1 144 ? 9.633 -11.586 -15.93 1 97.44 144 ALA B O 1
ATOM 2868 N N . SER B 1 145 ? 9.703 -11.938 -18.156 1 96 145 SER B N 1
ATOM 2869 C CA . SER B 1 145 ? 9.258 -13.328 -18.016 1 96 145 SER B CA 1
ATOM 2870 C C . SER B 1 145 ? 10.414 -14.297 -18.25 1 96 145 SER B C 1
ATOM 2872 O O . SER B 1 145 ? 11.305 -14.023 -19.047 1 96 145 SER B O 1
ATOM 2874 N N . THR B 1 146 ? 10.305 -15.414 -17.594 1 94.62 146 THR B N 1
ATOM 2875 C CA . THR B 1 146 ? 11.281 -16.484 -17.781 1 94.62 146 THR B CA 1
ATOM 2876 C C . THR B 1 146 ? 10.898 -17.359 -18.969 1 94.62 146 THR B C 1
ATOM 2878 O O . THR B 1 146 ? 11.742 -18.062 -19.516 1 94.62 146 THR B O 1
ATOM 2881 N N . GLY B 1 147 ? 9.656 -17.422 -19.219 1 91.62 147 GLY B N 1
ATOM 2882 C CA . GLY B 1 147 ? 9.133 -18.312 -20.234 1 91.62 147 GLY B CA 1
ATOM 2883 C C . GLY B 1 147 ? 8.711 -19.656 -19.688 1 91.62 147 GLY B C 1
ATOM 2884 O O . GLY B 1 147 ? 8.172 -20.5 -20.406 1 91.62 147 GLY B O 1
ATOM 2885 N N . LEU B 1 148 ? 8.852 -19.906 -18.438 1 90.75 148 LEU B N 1
ATOM 2886 C CA . LEU B 1 148 ? 8.398 -21.125 -17.781 1 90.75 148 LEU B CA 1
ATOM 2887 C C . LEU B 1 148 ? 6.914 -21.047 -17.469 1 90.75 148 LEU B C 1
ATOM 2889 O O . LEU B 1 148 ? 6.379 -19.969 -17.234 1 90.75 148 LEU B O 1
ATOM 2893 N N . ALA B 1 149 ? 6.27 -22.172 -17.484 1 87.81 149 ALA B N 1
ATOM 2894 C CA . ALA B 1 149 ? 4.941 -22.25 -16.891 1 87.81 149 ALA B CA 1
ATOM 2895 C C . ALA B 1 149 ? 5.023 -22.328 -15.375 1 87.81 149 ALA B C 1
ATOM 2897 O O . ALA B 1 149 ? 6.039 -22.75 -14.82 1 87.81 149 ALA B O 1
ATOM 2898 N N . PRO B 1 150 ? 3.92 -21.922 -14.75 1 87.94 150 PRO B N 1
ATOM 2899 C CA . PRO B 1 150 ? 3.932 -21.922 -13.281 1 87.94 150 PRO B CA 1
ATOM 2900 C C . PRO B 1 150 ? 4.305 -23.281 -12.695 1 87.94 150 PRO B C 1
ATOM 2902 O O . PRO B 1 150 ? 5.121 -23.359 -11.773 1 87.94 150 PRO B O 1
ATOM 2905 N N . LEU B 1 151 ? 3.842 -24.344 -13.203 1 87.5 151 LEU B N 1
ATOM 2906 C CA . LEU B 1 151 ? 4.059 -25.672 -12.656 1 87.5 151 LEU B CA 1
ATOM 2907 C C . LEU B 1 151 ? 5.465 -26.172 -12.977 1 87.5 151 LEU B C 1
ATOM 2909 O O . LEU B 1 151 ? 5.945 -27.125 -12.352 1 87.5 151 LEU B O 1
ATOM 2913 N N . GLU B 1 152 ? 6.117 -25.516 -13.922 1 90.38 152 GLU B N 1
ATOM 2914 C CA . GLU B 1 152 ? 7.465 -25.922 -14.312 1 90.38 152 GLU B CA 1
ATOM 2915 C C . GLU B 1 152 ? 8.5 -25.422 -13.312 1 90.38 152 GLU B C 1
ATOM 2917 O O . GLU B 1 152 ? 9.641 -25.891 -13.305 1 90.38 152 GLU B O 1
ATOM 2922 N N . LEU B 1 153 ? 8.094 -24.469 -12.484 1 89 153 LEU B N 1
ATOM 2923 C CA . LEU B 1 153 ? 8.992 -23.953 -11.453 1 89 153 LEU B CA 1
ATOM 2924 C C . LEU B 1 153 ? 9.477 -25.078 -10.547 1 89 153 LEU B C 1
ATOM 2926 O O . LEU B 1 153 ? 10.609 -25.047 -10.062 1 89 153 LEU B O 1
ATOM 2930 N N . ASP B 1 154 ? 8.594 -26.078 -10.367 1 88.88 154 ASP B N 1
ATOM 2931 C CA . ASP B 1 154 ? 8.93 -27.141 -9.422 1 88.88 154 ASP B CA 1
ATOM 2932 C C . ASP B 1 154 ? 9.25 -28.453 -10.156 1 88.88 154 ASP B C 1
ATOM 2934 O O . ASP B 1 154 ? 9.852 -29.359 -9.578 1 88.88 154 ASP B O 1
ATOM 2938 N N . SER B 1 155 ? 8.812 -28.516 -11.445 1 90.81 155 SER B N 1
ATOM 2939 C CA . SER B 1 155 ? 8.977 -29.797 -12.141 1 90.81 155 SER B CA 1
ATOM 2940 C C . SER B 1 155 ? 10.289 -29.828 -12.922 1 90.81 155 SER B C 1
ATOM 2942 O O . SER B 1 155 ? 10.82 -30.906 -13.195 1 90.81 155 SER B O 1
ATOM 2944 N N . LYS B 1 156 ? 10.836 -28.688 -13.344 1 93.38 156 LYS B N 1
ATOM 2945 C CA . LYS B 1 156 ? 12.117 -28.609 -14.047 1 93.38 156 LYS B CA 1
ATOM 2946 C C . LYS B 1 156 ? 13.289 -28.641 -13.062 1 93.38 156 LYS B C 1
ATOM 2948 O O . LYS B 1 156 ? 13.117 -28.359 -11.875 1 93.38 156 LYS B O 1
ATOM 2953 N N . PRO B 1 157 ? 14.516 -29.016 -13.617 1 95.94 157 PRO B N 1
ATOM 2954 C CA . PRO B 1 157 ? 15.688 -29.031 -12.742 1 95.94 157 PRO B CA 1
ATOM 2955 C C . PRO B 1 157 ? 15.93 -27.688 -12.062 1 95.94 157 PRO B C 1
ATOM 2957 O O . PRO B 1 157 ? 15.883 -26.641 -12.727 1 95.94 157 PRO B O 1
ATOM 2960 N N . ARG B 1 158 ? 16.219 -27.75 -10.781 1 95.12 158 ARG B N 1
ATOM 2961 C CA . ARG B 1 158 ? 16.359 -26.547 -9.953 1 95.12 158 ARG B CA 1
ATOM 2962 C C . ARG B 1 158 ? 17.422 -25.609 -10.516 1 95.12 158 ARG B C 1
ATOM 2964 O O . ARG B 1 158 ? 17.203 -24.391 -10.586 1 95.12 158 ARG B O 1
ATOM 2971 N N . ALA B 1 159 ? 18.5 -26.141 -10.93 1 96.19 159 ALA B N 1
ATOM 2972 C CA . ALA B 1 159 ? 19.594 -25.328 -11.453 1 96.19 159 ALA B CA 1
ATOM 2973 C C . ALA B 1 159 ? 19.156 -24.547 -12.688 1 96.19 159 ALA B C 1
ATOM 2975 O O . ALA B 1 159 ? 19.547 -23.391 -12.867 1 96.19 159 ALA B O 1
ATOM 2976 N N . GLU B 1 160 ? 18.406 -25.156 -13.453 1 96.5 160 GLU B N 1
ATOM 2977 C CA . GLU B 1 160 ? 17.906 -24.516 -14.656 1 96.5 160 GLU B CA 1
ATOM 2978 C C . GLU B 1 160 ? 16.922 -23.406 -14.312 1 96.5 160 GLU B C 1
ATOM 2980 O O . GLU B 1 160 ? 17.031 -22.297 -14.859 1 96.5 160 GLU B O 1
ATOM 2985 N N . VAL B 1 161 ? 16.016 -23.656 -13.461 1 96.38 161 VAL B N 1
ATOM 2986 C CA . VAL B 1 161 ? 15.023 -22.688 -13.031 1 96.38 161 VAL B CA 1
ATOM 2987 C C . VAL B 1 161 ? 15.711 -21.5 -12.383 1 96.38 161 VAL B C 1
ATOM 2989 O O . VAL B 1 161 ? 15.43 -20.344 -12.719 1 96.38 161 VAL B O 1
ATOM 2992 N N . ASP B 1 162 ? 16.688 -21.766 -11.516 1 97.19 162 ASP B N 1
ATOM 2993 C CA . ASP B 1 162 ? 17.406 -20.703 -10.805 1 97.19 162 ASP B CA 1
ATOM 2994 C C . ASP B 1 162 ? 18.141 -19.797 -11.781 1 97.19 162 ASP B C 1
ATOM 2996 O O . ASP B 1 162 ? 18.141 -18.578 -11.633 1 97.19 162 ASP B O 1
ATOM 3000 N N . ALA B 1 163 ? 18.75 -20.406 -12.758 1 97.38 163 ALA B N 1
ATOM 3001 C CA . ALA B 1 163 ? 19.5 -19.641 -13.75 1 97.38 163 ALA B CA 1
ATOM 3002 C C . ALA B 1 163 ? 18.594 -18.734 -14.562 1 97.38 163 ALA B C 1
ATOM 3004 O O . ALA B 1 163 ? 18.922 -17.578 -14.836 1 97.38 163 ALA B O 1
ATOM 3005 N N . LEU B 1 164 ? 17.516 -19.266 -14.938 1 96.94 164 LEU B N 1
ATOM 3006 C CA . LEU B 1 164 ? 16.562 -18.484 -15.711 1 96.94 164 LEU B CA 1
ATOM 3007 C C . LEU B 1 164 ? 16.016 -17.328 -14.898 1 96.94 164 LEU B C 1
ATOM 3009 O O . LEU B 1 164 ? 15.898 -16.203 -15.406 1 96.94 164 LEU B O 1
ATOM 3013 N N . LEU B 1 165 ? 15.672 -17.594 -13.672 1 97.38 165 LEU B N 1
ATOM 3014 C CA . LEU B 1 165 ? 15.172 -16.547 -12.773 1 97.38 165 LEU B CA 1
ATOM 3015 C C . LEU B 1 165 ? 16.219 -15.461 -12.57 1 97.38 165 LEU B C 1
ATOM 3017 O O . LEU B 1 165 ? 15.898 -14.273 -12.648 1 97.38 165 LEU B O 1
ATOM 3021 N N . ALA B 1 166 ? 17.438 -15.891 -12.352 1 98.06 166 ALA B N 1
ATOM 3022 C CA . ALA B 1 166 ? 18.531 -14.938 -12.141 1 98.06 166 ALA B CA 1
ATOM 3023 C C . ALA B 1 166 ? 18.719 -14.047 -13.367 1 98.06 166 ALA B C 1
ATOM 3025 O O . ALA B 1 166 ? 18.812 -12.82 -13.242 1 98.06 166 ALA B O 1
ATOM 3026 N N . ARG B 1 167 ? 18.719 -14.648 -14.5 1 98.12 167 ARG B N 1
ATOM 3027 C CA . ARG B 1 167 ? 18.891 -13.906 -15.742 1 98.12 167 ARG B CA 1
ATOM 3028 C C . ARG B 1 167 ? 17.75 -12.922 -15.961 1 98.12 167 ARG B C 1
ATOM 3030 O O . ARG B 1 167 ? 17.969 -11.797 -16.406 1 98.12 167 ARG B O 1
ATOM 3037 N N . THR B 1 168 ? 16.594 -13.367 -15.703 1 98.19 168 THR B N 1
ATOM 3038 C CA . THR B 1 168 ? 15.406 -12.539 -15.891 1 98.19 168 THR B CA 1
ATOM 3039 C C . THR B 1 168 ? 15.414 -11.359 -14.93 1 98.19 168 THR B C 1
ATOM 3041 O O . THR B 1 168 ? 15.086 -10.234 -15.312 1 98.19 168 THR B O 1
ATOM 3044 N N . ALA B 1 169 ? 15.781 -11.594 -13.703 1 98.31 169 ALA B N 1
ATOM 3045 C CA . ALA B 1 169 ? 15.883 -10.523 -12.711 1 98.31 169 ALA B CA 1
ATOM 3046 C C . ALA B 1 169 ? 16.922 -9.484 -13.125 1 98.31 169 ALA B C 1
ATOM 3048 O O . ALA B 1 169 ? 16.688 -8.281 -13.008 1 98.31 169 ALA B O 1
ATOM 3049 N N . LEU B 1 170 ? 18.016 -9.953 -13.633 1 98.44 170 LEU B N 1
ATOM 3050 C CA . LEU B 1 170 ? 19.062 -9.047 -14.07 1 98.44 170 LEU B CA 1
ATOM 3051 C C . LEU B 1 170 ? 18.609 -8.219 -15.266 1 98.44 170 LEU B C 1
ATOM 3053 O O . LEU B 1 170 ? 18.969 -7.043 -15.383 1 98.44 170 LEU B O 1
ATOM 3057 N N . ARG B 1 171 ? 17.875 -8.828 -16.156 1 98.19 171 ARG B N 1
ATOM 3058 C CA . ARG B 1 171 ? 17.312 -8.078 -17.266 1 98.19 171 ARG B CA 1
ATOM 3059 C C . ARG B 1 171 ? 16.391 -6.969 -16.766 1 98.19 171 ARG B C 1
ATOM 3061 O O . ARG B 1 171 ? 16.438 -5.844 -17.266 1 98.19 171 ARG B O 1
ATOM 3068 N N . ALA B 1 172 ? 15.539 -7.27 -15.781 1 98.19 172 ALA B N 1
ATOM 3069 C CA . ALA B 1 172 ? 14.641 -6.273 -15.203 1 98.19 172 ALA B CA 1
ATOM 3070 C C . ALA B 1 172 ? 15.422 -5.074 -14.672 1 98.19 172 ALA B C 1
ATOM 3072 O O . ALA B 1 172 ? 15.008 -3.928 -14.852 1 98.19 172 ALA B O 1
ATOM 3073 N N . VAL B 1 173 ? 16.562 -5.344 -14.062 1 97.75 173 VAL B N 1
ATOM 3074 C CA . VAL B 1 173 ? 17.344 -4.297 -13.43 1 97.75 173 VAL B CA 1
ATOM 3075 C C . VAL B 1 173 ? 18.172 -3.559 -14.477 1 97.75 173 VAL B C 1
ATOM 3077 O O . VAL B 1 173 ? 18.094 -2.334 -14.594 1 97.75 173 VAL B O 1
ATOM 3080 N N . ASN B 1 174 ? 18.844 -4.277 -15.336 1 97.56 174 ASN B N 1
ATOM 3081 C CA . ASN B 1 174 ? 19.859 -3.701 -16.219 1 97.56 174 ASN B CA 1
ATOM 3082 C C . ASN B 1 174 ? 19.25 -3.113 -17.484 1 97.56 174 ASN B C 1
ATOM 3084 O O . ASN B 1 174 ? 19.734 -2.107 -18 1 97.56 174 ASN B O 1
ATOM 3088 N N . GLU B 1 175 ? 18.234 -3.723 -17.938 1 97.75 175 GLU B N 1
ATOM 3089 C CA . GLU B 1 175 ? 17.672 -3.303 -19.203 1 97.75 175 GLU B CA 1
ATOM 3090 C C . GLU B 1 175 ? 16.422 -2.455 -19 1 97.75 175 GLU B C 1
ATOM 3092 O O . GLU B 1 175 ? 16.172 -1.504 -19.75 1 97.75 175 GLU B O 1
ATOM 3097 N N . MET B 1 176 ? 15.68 -2.762 -17.969 1 97.25 176 MET B N 1
ATOM 3098 C CA . MET B 1 176 ? 14.398 -2.086 -17.781 1 97.25 176 MET B CA 1
ATOM 3099 C C . MET B 1 176 ? 14.516 -0.974 -16.75 1 97.25 176 MET B C 1
ATOM 3101 O O . MET B 1 176 ? 13.609 -0.149 -16.609 1 97.25 176 MET B O 1
ATOM 3105 N N . GLY B 1 177 ? 15.586 -0.975 -15.922 1 97.19 177 GLY B N 1
ATOM 3106 C CA . GLY B 1 177 ? 15.828 0.09 -14.961 1 97.19 177 GLY B CA 1
ATOM 3107 C C . GLY B 1 177 ? 15.094 -0.112 -13.648 1 97.19 177 GLY B C 1
ATOM 3108 O O . GLY B 1 177 ? 14.875 0.843 -12.906 1 97.19 177 GLY B O 1
ATOM 3109 N N . ALA B 1 178 ? 14.734 -1.331 -13.375 1 98.06 178 ALA B N 1
ATOM 3110 C CA . ALA B 1 178 ? 14 -1.615 -12.141 1 98.06 178 ALA B CA 1
ATOM 3111 C C . ALA B 1 178 ? 14.875 -1.4 -10.914 1 98.06 178 ALA B C 1
ATOM 3113 O O . ALA B 1 178 ? 16.047 -1.77 -10.906 1 98.06 178 ALA B O 1
ATOM 3114 N N . ASP B 1 179 ? 14.305 -0.772 -9.867 1 98.19 179 ASP B N 1
ATOM 3115 C CA . ASP B 1 179 ? 15 -0.663 -8.586 1 98.19 179 ASP B CA 1
ATOM 3116 C C . ASP B 1 179 ? 14.234 -1.39 -7.488 1 98.19 179 ASP B C 1
ATOM 3118 O O . ASP B 1 179 ? 14.648 -1.385 -6.328 1 98.19 179 ASP B O 1
ATOM 3122 N N . VAL B 1 180 ? 13.148 -1.99 -7.758 1 98.62 180 VAL B N 1
ATOM 3123 C CA . VAL B 1 180 ? 12.367 -2.916 -6.938 1 98.62 180 VAL B CA 1
ATOM 3124 C C . VAL B 1 180 ? 11.797 -4.027 -7.816 1 98.62 180 VAL B C 1
ATOM 3126 O O . VAL B 1 180 ? 11.336 -3.775 -8.93 1 98.62 180 VAL B O 1
ATOM 3129 N N . ILE B 1 181 ? 11.789 -5.266 -7.371 1 98.75 181 ILE B N 1
ATOM 3130 C CA . ILE B 1 181 ? 11.289 -6.383 -8.164 1 98.75 181 ILE B CA 1
ATOM 3131 C C . ILE B 1 181 ? 10.211 -7.133 -7.379 1 98.75 181 ILE B C 1
ATOM 3133 O O . ILE B 1 181 ? 10.398 -7.434 -6.199 1 98.75 181 ILE B O 1
ATOM 3137 N N . CYS B 1 182 ? 9.094 -7.379 -7.977 1 98.69 182 CYS B N 1
ATOM 3138 C CA . CYS B 1 182 ? 8.039 -8.234 -7.438 1 98.69 182 CYS B CA 1
ATOM 3139 C C . CYS B 1 182 ? 8.117 -9.633 -8.039 1 98.69 182 CYS B C 1
ATOM 3141 O O . CYS B 1 182 ? 8.305 -9.789 -9.242 1 98.69 182 CYS B O 1
ATOM 3143 N N . LEU B 1 183 ? 8.008 -10.641 -7.137 1 97.56 183 LEU B N 1
ATOM 3144 C CA . LEU B 1 183 ? 7.824 -11.992 -7.641 1 97.56 183 LEU B CA 1
ATOM 3145 C C . LEU B 1 183 ? 6.461 -12.141 -8.312 1 97.56 183 LEU B C 1
ATOM 3147 O O . LEU B 1 183 ? 5.426 -11.93 -7.676 1 97.56 183 LEU B O 1
ATOM 3151 N N . GLY B 1 184 ? 6.469 -12.578 -9.539 1 96 184 GLY B N 1
ATOM 3152 C CA . GLY B 1 184 ? 5.273 -12.531 -10.367 1 96 184 GLY B CA 1
ATOM 3153 C C . GLY B 1 184 ? 4.527 -13.852 -10.43 1 96 184 GLY B C 1
ATOM 3154 O O . GLY B 1 184 ? 3.938 -14.188 -11.453 1 96 184 GLY B O 1
ATOM 3155 N N . CYS B 1 185 ? 4.645 -14.57 -9.492 1 93.12 185 CYS B N 1
ATOM 3156 C CA . CYS B 1 185 ? 3.93 -15.836 -9.367 1 93.12 185 CYS B CA 1
ATOM 3157 C C . CYS B 1 185 ? 3.916 -16.312 -7.922 1 93.12 185 CYS B C 1
ATOM 3159 O O . CYS B 1 185 ? 4.918 -16.188 -7.211 1 93.12 185 CYS B O 1
ATOM 3161 N N . ALA B 1 186 ? 2.713 -16.844 -7.512 1 92.56 186 ALA B N 1
ATOM 3162 C CA . ALA B 1 186 ? 2.613 -17.375 -6.156 1 92.56 186 ALA B CA 1
ATOM 3163 C C . ALA B 1 186 ? 3.605 -18.5 -5.938 1 92.56 186 ALA B C 1
ATOM 3165 O O . ALA B 1 186 ? 4.121 -18.688 -4.832 1 92.56 186 ALA B O 1
ATOM 3166 N N . GLY B 1 187 ? 3.893 -19.234 -6.93 1 88.94 187 GLY B N 1
ATOM 3167 C CA . GLY B 1 187 ? 4.793 -20.375 -6.844 1 88.94 187 GLY B CA 1
ATOM 3168 C C . GLY B 1 187 ? 6.246 -19.984 -6.695 1 88.94 187 GLY B C 1
ATOM 3169 O O . GLY B 1 187 ? 7.105 -20.828 -6.445 1 88.94 187 GLY B O 1
ATOM 3170 N N . MET B 1 188 ? 6.547 -18.703 -6.77 1 91.31 188 MET B N 1
ATOM 3171 C CA . MET B 1 188 ? 7.926 -18.234 -6.715 1 91.31 188 MET B CA 1
ATOM 3172 C C . MET B 1 188 ? 8.273 -17.75 -5.309 1 91.31 188 MET B C 1
ATOM 3174 O O . MET B 1 188 ? 9.398 -17.312 -5.062 1 91.31 188 MET B O 1
ATOM 3178 N N . THR B 1 189 ? 7.301 -17.828 -4.422 1 91.06 189 THR B N 1
ATOM 3179 C CA . THR B 1 189 ? 7.48 -17.266 -3.088 1 91.06 189 THR B CA 1
ATOM 3180 C C . THR B 1 189 ? 8.688 -17.891 -2.395 1 91.06 189 THR B C 1
ATOM 3182 O O . THR B 1 189 ? 9.391 -17.234 -1.635 1 91.06 189 THR B O 1
ATOM 3185 N N . HIS B 1 190 ? 8.969 -19.141 -2.65 1 89.44 190 HIS B N 1
ATOM 3186 C CA . HIS B 1 190 ? 10.078 -19.828 -2.002 1 89.44 190 HIS B CA 1
ATOM 3187 C C . HIS B 1 190 ? 11.383 -19.609 -2.771 1 89.44 190 HIS B C 1
ATOM 3189 O O . HIS B 1 190 ? 12.422 -20.156 -2.4 1 89.44 190 HIS B O 1
ATOM 3195 N N . MET B 1 191 ? 11.336 -18.797 -3.812 1 92.5 191 MET B N 1
ATOM 3196 C CA . MET B 1 191 ? 12.5 -18.625 -4.676 1 92.5 191 MET B CA 1
ATOM 3197 C C . MET B 1 191 ? 13.047 -17.203 -4.586 1 92.5 191 MET B C 1
ATOM 3199 O O . MET B 1 191 ? 13.891 -16.812 -5.395 1 92.5 191 MET B O 1
ATOM 3203 N N . ALA B 1 192 ? 12.57 -16.406 -3.691 1 94.25 192 ALA B N 1
ATOM 3204 C CA . ALA B 1 192 ? 12.984 -15.016 -3.527 1 94.25 192 ALA B CA 1
ATOM 3205 C C . ALA B 1 192 ? 14.5 -14.906 -3.418 1 94.25 192 ALA B C 1
ATOM 3207 O O . ALA B 1 192 ? 15.102 -13.992 -3.982 1 94.25 192 ALA B O 1
ATOM 3208 N N . HIS B 1 193 ? 15.117 -15.844 -2.727 1 95.56 193 HIS B N 1
ATOM 3209 C CA . HIS B 1 193 ? 16.547 -15.812 -2.473 1 95.56 193 HIS B CA 1
ATOM 3210 C C . HIS B 1 193 ? 17.344 -15.875 -3.775 1 95.56 193 HIS B C 1
ATOM 3212 O O . HIS B 1 193 ? 18.438 -15.328 -3.865 1 95.56 193 HIS B O 1
ATOM 3218 N N . VAL B 1 194 ? 16.828 -16.562 -4.77 1 97.19 194 VAL B N 1
ATOM 3219 C CA . VAL B 1 194 ? 17.5 -16.672 -6.062 1 97.19 194 VAL B CA 1
ATOM 3220 C C . VAL B 1 194 ? 17.625 -15.297 -6.703 1 97.19 194 VAL B C 1
ATOM 3222 O O . VAL B 1 194 ? 18.703 -14.938 -7.207 1 97.19 194 VAL B O 1
ATOM 3225 N N . LEU B 1 195 ? 16.531 -14.523 -6.68 1 97.94 195 LEU B N 1
ATOM 3226 C CA . LEU B 1 195 ? 16.562 -13.18 -7.25 1 97.94 195 LEU B CA 1
ATOM 3227 C C . LEU B 1 195 ? 17.438 -12.25 -6.418 1 97.94 195 LEU B C 1
ATOM 3229 O O . LEU B 1 195 ? 18.219 -11.461 -6.969 1 97.94 195 LEU B O 1
ATOM 3233 N N . GLU B 1 196 ? 17.312 -12.352 -5.102 1 97.62 196 GLU B N 1
ATOM 3234 C CA . GLU B 1 196 ? 18.109 -11.531 -4.199 1 97.62 196 GLU B CA 1
ATOM 3235 C C . GLU B 1 196 ? 19.609 -11.703 -4.477 1 97.62 196 GLU B C 1
ATOM 3237 O O . GLU B 1 196 ? 20.344 -10.719 -4.535 1 97.62 196 GLU B O 1
ATOM 3242 N N . LYS B 1 197 ? 19.984 -12.922 -4.621 1 97.75 197 LYS B N 1
ATOM 3243 C CA . LYS B 1 197 ? 21.391 -13.219 -4.902 1 97.75 197 LYS B CA 1
ATOM 3244 C C . LYS B 1 197 ? 21.812 -12.648 -6.254 1 97.75 197 LYS B C 1
ATOM 3246 O O . LYS B 1 197 ? 22.922 -12.133 -6.398 1 97.75 197 LYS B O 1
ATOM 3251 N N . ALA B 1 198 ? 20.969 -12.75 -7.18 1 98 198 ALA B N 1
ATOM 3252 C CA . ALA B 1 198 ? 21.281 -12.344 -8.547 1 98 198 ALA B CA 1
ATOM 3253 C C . ALA B 1 198 ? 21.453 -10.828 -8.648 1 98 198 ALA B C 1
ATOM 3255 O O . ALA B 1 198 ? 22.406 -10.344 -9.258 1 98 198 ALA B O 1
ATOM 3256 N N . VAL B 1 199 ? 20.531 -10.078 -8.047 1 97.81 199 VAL B N 1
ATOM 3257 C CA . VAL B 1 199 ? 20.469 -8.641 -8.312 1 97.81 199 VAL B CA 1
ATOM 3258 C C . VAL B 1 199 ? 21.297 -7.895 -7.262 1 97.81 199 VAL B C 1
ATOM 3260 O O . VAL B 1 199 ? 21.609 -6.711 -7.43 1 97.81 199 VAL B O 1
ATOM 3263 N N . GLY B 1 200 ? 21.625 -8.523 -6.137 1 96.38 200 GLY B N 1
ATOM 3264 C CA . GLY B 1 200 ? 22.438 -7.895 -5.109 1 96.38 200 GLY B CA 1
ATOM 3265 C C . GLY B 1 200 ? 21.625 -7.277 -3.992 1 96.38 200 GLY B C 1
ATOM 3266 O O . GLY B 1 200 ? 20.391 -7.355 -4.004 1 96.38 200 GLY B O 1
ATOM 3267 N N . PRO B 1 201 ? 22.25 -6.734 -3.037 1 95.75 201 PRO B N 1
ATOM 3268 C CA . PRO B 1 201 ? 21.609 -6.336 -1.778 1 95.75 201 PRO B CA 1
ATOM 3269 C C . PRO B 1 201 ? 20.844 -5.016 -1.891 1 95.75 201 PRO B C 1
ATOM 3271 O O . PRO B 1 201 ? 20.141 -4.629 -0.961 1 95.75 201 PRO B O 1
ATOM 3274 N N . ASN B 1 202 ? 20.938 -4.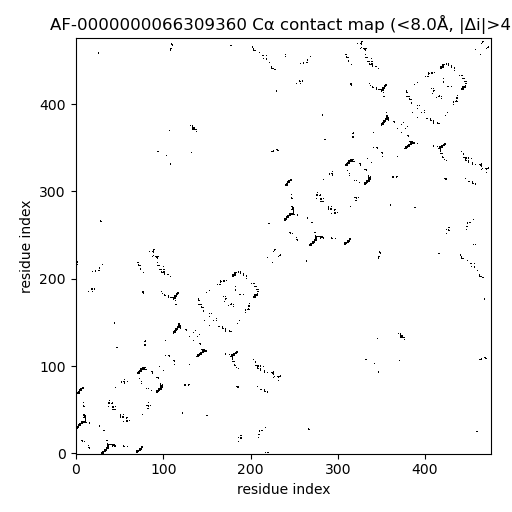391 -3.045 1 96.5 202 ASN B N 1
ATOM 3275 C CA . ASN B 1 202 ? 20.438 -3.023 -3.121 1 96.5 202 ASN B CA 1
ATOM 3276 C C . ASN B 1 202 ? 19.031 -2.971 -3.707 1 96.5 202 ASN B C 1
ATOM 3278 O O . ASN B 1 202 ? 18.422 -1.9 -3.789 1 96.5 202 ASN B O 1
ATOM 3282 N N . ILE B 1 203 ? 18.531 -4.086 -4.133 1 97.75 203 ILE B N 1
ATOM 3283 C CA . ILE B 1 203 ? 17.219 -4.141 -4.762 1 97.75 203 ILE B CA 1
ATOM 3284 C C . ILE B 1 203 ? 16.297 -5.031 -3.938 1 97.75 203 ILE B C 1
ATOM 3286 O O . ILE B 1 203 ? 16.531 -6.238 -3.816 1 97.75 203 ILE B O 1
ATOM 3290 N N . PRO B 1 204 ? 15.266 -4.434 -3.369 1 98.44 204 PRO B N 1
ATOM 3291 C CA . PRO B 1 204 ? 14.32 -5.277 -2.633 1 98.44 204 PRO B CA 1
ATOM 3292 C C . PRO B 1 204 ? 13.516 -6.199 -3.545 1 98.44 204 PRO B C 1
ATOM 3294 O O . PRO B 1 204 ? 13.148 -5.805 -4.652 1 98.44 204 PRO B O 1
ATOM 3297 N N . ILE B 1 205 ? 13.305 -7.422 -3.111 1 98.56 205 ILE B N 1
ATOM 3298 C CA . ILE B 1 205 ? 12.453 -8.406 -3.754 1 98.56 205 ILE B CA 1
ATOM 3299 C C . ILE B 1 205 ? 11.172 -8.594 -2.938 1 98.56 205 ILE B C 1
ATOM 3301 O O . ILE B 1 205 ? 11.227 -8.883 -1.742 1 98.56 205 ILE B O 1
ATOM 3305 N N . ILE B 1 206 ? 10.047 -8.445 -3.561 1 98.31 206 ILE B N 1
ATOM 3306 C CA . ILE B 1 206 ? 8.781 -8.461 -2.834 1 98.31 206 ILE B CA 1
ATOM 3307 C C . ILE B 1 206 ? 8.031 -9.758 -3.131 1 98.31 206 ILE B C 1
ATOM 3309 O O . ILE B 1 206 ? 7.758 -10.07 -4.293 1 98.31 206 ILE B O 1
ATOM 3313 N N . ASP B 1 207 ? 7.762 -10.461 -2.102 1 97.44 207 ASP B N 1
ATOM 3314 C CA . ASP B 1 207 ? 6.836 -11.586 -2.15 1 97.44 207 ASP B CA 1
ATOM 3315 C C . ASP B 1 207 ? 5.395 -11.125 -1.961 1 97.44 207 ASP B C 1
ATOM 3317 O O . ASP B 1 207 ? 5.02 -10.672 -0.877 1 97.44 207 ASP B O 1
ATOM 3321 N N . GLY B 1 208 ? 4.617 -11.32 -2.979 1 97.88 208 GLY B N 1
ATOM 3322 C CA . GLY B 1 208 ? 3.25 -10.828 -2.969 1 97.88 208 GLY B CA 1
ATOM 3323 C C . GLY B 1 208 ? 2.387 -11.484 -1.909 1 97.88 208 GLY B C 1
ATOM 3324 O O . GLY B 1 208 ? 1.439 -10.883 -1.406 1 97.88 208 GLY B O 1
ATOM 3325 N N . THR B 1 209 ? 2.621 -12.727 -1.575 1 97.88 209 THR B N 1
ATOM 3326 C CA . THR B 1 209 ? 1.84 -13.406 -0.55 1 97.88 209 THR B CA 1
ATOM 3327 C C . THR B 1 209 ? 2.107 -12.805 0.826 1 97.88 209 THR B C 1
ATOM 3329 O O . THR B 1 209 ? 1.172 -12.539 1.583 1 97.88 209 THR B O 1
ATOM 3332 N N . LYS B 1 210 ? 3.365 -12.516 1.141 1 97.88 210 LYS B N 1
ATOM 3333 C CA . LYS B 1 210 ? 3.721 -11.859 2.393 1 97.88 210 LYS B CA 1
ATOM 3334 C C . LYS B 1 210 ? 3.15 -10.445 2.451 1 97.88 210 LYS B C 1
ATOM 3336 O O . LYS B 1 210 ? 2.557 -10.047 3.457 1 97.88 210 LYS B O 1
ATOM 3341 N N . ALA B 1 211 ? 3.326 -9.766 1.345 1 98.44 211 ALA B N 1
ATOM 3342 C CA . ALA B 1 211 ? 2.824 -8.398 1.254 1 98.44 211 ALA B CA 1
ATOM 3343 C C . ALA B 1 211 ? 1.311 -8.359 1.445 1 98.44 211 ALA B C 1
ATOM 3345 O O . ALA B 1 211 ? 0.788 -7.465 2.115 1 98.44 211 ALA B O 1
ATOM 3346 N N . GLY B 1 212 ? 0.653 -9.32 0.822 1 98.62 212 GLY B N 1
ATOM 3347 C CA . GLY B 1 212 ? -0.795 -9.383 0.934 1 98.62 212 GLY B CA 1
ATOM 3348 C C . GLY B 1 212 ? -1.274 -9.609 2.355 1 98.62 212 GLY B C 1
ATOM 3349 O O . GLY B 1 212 ? -2.186 -8.922 2.824 1 98.62 212 GLY B O 1
ATOM 3350 N N . VAL B 1 213 ? -0.693 -10.539 3.035 1 98.56 213 VAL B N 1
ATOM 3351 C CA . VAL B 1 213 ? -1.069 -10.844 4.414 1 98.56 213 VAL B CA 1
ATOM 3352 C C . VAL B 1 213 ? -0.83 -9.617 5.293 1 98.56 213 VAL B C 1
ATOM 3354 O O . VAL B 1 213 ? -1.69 -9.242 6.094 1 98.56 213 VAL B O 1
ATOM 3357 N N . GLU B 1 214 ? 0.312 -8.984 5.125 1 98.56 214 GLU B N 1
ATOM 3358 C CA . GLU B 1 214 ? 0.641 -7.789 5.902 1 98.56 214 GLU B CA 1
ATOM 3359 C C . GLU B 1 214 ? -0.347 -6.66 5.625 1 98.56 214 GLU B C 1
ATOM 3361 O O . GLU B 1 214 ? -0.835 -6.012 6.555 1 98.56 214 GLU B O 1
ATOM 3366 N N . LEU B 1 215 ? -0.636 -6.438 4.355 1 98.62 215 LEU B N 1
ATOM 3367 C CA . LEU B 1 215 ? -1.564 -5.379 3.975 1 98.62 215 LEU B CA 1
ATOM 3368 C C . LEU B 1 215 ? -2.945 -5.629 4.57 1 98.62 215 LEU B C 1
ATOM 3370 O O . LEU B 1 215 ? -3.52 -4.742 5.207 1 98.62 215 LEU B O 1
ATOM 3374 N N . LEU B 1 216 ? -3.422 -6.82 4.418 1 98.81 216 LEU B N 1
ATOM 3375 C CA . LEU B 1 216 ? -4.762 -7.148 4.895 1 98.81 216 LEU B CA 1
ATOM 3376 C C . LEU B 1 216 ? -4.832 -7.066 6.418 1 98.81 216 LEU B C 1
ATOM 3378 O O . LEU B 1 216 ? -5.816 -6.566 6.969 1 98.81 216 LEU B O 1
ATOM 3382 N N . ALA B 1 217 ? -3.824 -7.562 7.094 1 98.56 217 ALA B N 1
ATOM 3383 C CA . ALA B 1 217 ? -3.777 -7.438 8.547 1 98.56 217 ALA B CA 1
ATOM 3384 C C . ALA B 1 217 ? -3.852 -5.977 8.977 1 98.56 217 ALA B C 1
ATOM 3386 O O . ALA B 1 217 ? -4.574 -5.633 9.914 1 98.56 217 ALA B O 1
ATOM 3387 N N . SER B 1 218 ? -3.146 -5.148 8.297 1 98.31 218 SER B N 1
ATOM 3388 C CA . SER B 1 218 ? -3.133 -3.717 8.586 1 98.31 218 SER B CA 1
ATOM 3389 C C . SER B 1 218 ? -4.516 -3.102 8.391 1 98.31 218 SER B C 1
ATOM 3391 O O . SER B 1 218 ? -4.98 -2.33 9.234 1 98.31 218 SER B O 1
ATOM 3393 N N . LEU B 1 219 ? -5.133 -3.441 7.254 1 98.69 219 LEU B N 1
ATOM 3394 C CA . LEU B 1 219 ? -6.445 -2.887 6.949 1 98.69 219 LEU B CA 1
ATOM 3395 C C . LEU B 1 219 ? -7.461 -3.271 8.023 1 98.69 219 LEU B C 1
ATOM 3397 O O . LEU B 1 219 ? -8.25 -2.436 8.461 1 98.69 219 LEU B O 1
ATOM 3401 N N . VAL B 1 220 ? -7.41 -4.516 8.453 1 98.5 220 VAL B N 1
ATOM 3402 C CA . VAL B 1 220 ? -8.336 -4.992 9.477 1 98.5 220 VAL B CA 1
ATOM 3403 C C . VAL B 1 220 ? -8.039 -4.297 10.805 1 98.5 220 VAL B C 1
ATOM 3405 O O . VAL B 1 220 ? -8.961 -3.861 11.5 1 98.5 220 VAL B O 1
ATOM 3408 N N . ARG B 1 221 ? -6.801 -4.125 11.195 1 97.38 221 ARG B N 1
ATOM 3409 C CA . ARG B 1 221 ? -6.438 -3.461 12.445 1 97.38 221 ARG B CA 1
ATOM 3410 C C . ARG B 1 221 ? -6.918 -2.014 12.453 1 97.38 221 ARG B C 1
ATOM 3412 O O . ARG B 1 221 ? -7.277 -1.481 13.508 1 97.38 221 ARG B O 1
ATOM 3419 N N . MET B 1 222 ? -6.93 -1.428 11.305 1 97.19 222 MET B N 1
ATOM 3420 C CA . MET B 1 222 ? -7.344 -0.032 11.188 1 97.19 222 MET B CA 1
ATOM 3421 C C . MET B 1 222 ? -8.859 0.079 11.062 1 97.19 222 MET B C 1
ATOM 3423 O O . MET B 1 222 ? -9.391 1.175 10.875 1 97.19 222 MET B O 1
ATOM 3427 N N . ASN B 1 223 ? -9.57 -1.057 11.117 1 96.94 223 ASN B N 1
ATOM 3428 C CA . ASN B 1 223 ? -11.023 -1.128 10.992 1 96.94 223 ASN B CA 1
ATOM 3429 C C . ASN B 1 223 ? -11.5 -0.584 9.648 1 96.94 223 ASN B C 1
ATOM 3431 O O . ASN B 1 223 ? -12.516 0.107 9.578 1 96.94 223 ASN B O 1
ATOM 3435 N N . LEU B 1 224 ? -10.672 -0.837 8.633 1 98.19 224 LEU B N 1
ATOM 3436 C CA . LEU B 1 224 ? -11.047 -0.44 7.273 1 98.19 224 LEU B CA 1
ATOM 3437 C C . LEU B 1 224 ? -11.773 -1.568 6.559 1 98.19 224 LEU B C 1
ATOM 3439 O O . LEU B 1 224 ? -11.789 -2.707 7.031 1 98.19 224 LEU B O 1
ATOM 3443 N N . PHE B 1 225 ? -12.414 -1.232 5.453 1 98.25 225 PHE B N 1
ATOM 3444 C CA . PHE B 1 225 ? -13.258 -2.168 4.727 1 98.25 225 PHE B CA 1
ATOM 3445 C C . PHE B 1 225 ? -13.32 -1.806 3.248 1 98.25 225 PHE B C 1
ATOM 3447 O O . PHE B 1 225 ? -12.93 -0.705 2.855 1 98.25 225 PHE B O 1
ATOM 3454 N N . THR B 1 226 ? -13.703 -2.805 2.439 1 98.06 226 THR B N 1
ATOM 3455 C CA . THR B 1 226 ? -13.953 -2.523 1.03 1 98.06 226 THR B CA 1
ATOM 3456 C C . THR B 1 226 ? -15.109 -1.542 0.873 1 98.06 226 THR B C 1
ATOM 3458 O O . THR B 1 226 ? -16.188 -1.759 1.418 1 98.06 226 THR B O 1
ATOM 3461 N N . SER B 1 227 ? -14.836 -0.448 0.175 1 98.06 227 SER B N 1
ATOM 3462 C CA . SER B 1 227 ? -15.883 0.535 -0.073 1 98.06 227 SER B CA 1
ATOM 3463 C C . SER B 1 227 ? -17.125 -0.123 -0.655 1 98.06 227 SER B C 1
ATOM 3465 O O . SER B 1 227 ? -17.031 -1.043 -1.47 1 98.06 227 SER B O 1
ATOM 3467 N N . LYS B 1 228 ? -18.25 0.33 -0.249 1 96.38 228 LYS B N 1
ATOM 3468 C CA . LYS B 1 228 ? -19.5 -0.141 -0.828 1 96.38 228 LYS B CA 1
ATOM 3469 C C . LYS B 1 228 ? -20.219 0.982 -1.567 1 96.38 228 LYS B C 1
ATOM 3471 O O . LYS B 1 228 ? -21.453 1.007 -1.622 1 96.38 228 LYS B O 1
ATOM 3476 N N . GLN B 1 229 ? -19.406 1.872 -2.076 1 92.75 229 GLN B N 1
ATOM 3477 C CA . GLN B 1 229 ? -19.812 2.922 -3.004 1 92.75 229 GLN B CA 1
ATOM 3478 C C . GLN B 1 229 ? -19.078 2.795 -4.336 1 92.75 229 GLN B C 1
ATOM 3480 O O . GLN B 1 229 ? -17.938 2.299 -4.379 1 92.75 229 GLN B O 1
ATOM 3485 N N . GLY B 1 230 ? -19.75 3.197 -5.395 1 91.25 230 GLY B N 1
ATOM 3486 C CA . GLY B 1 230 ? -19.109 3.111 -6.703 1 91.25 230 GLY B CA 1
ATOM 3487 C C . GLY B 1 230 ? -19.094 1.702 -7.266 1 91.25 230 GLY B C 1
ATOM 3488 O O . GLY B 1 230 ? -20.125 1.039 -7.328 1 91.25 230 GLY B O 1
ATOM 3489 N N . VAL B 1 231 ? -17.891 1.227 -7.598 1 87.88 231 VAL B N 1
ATOM 3490 C CA . VAL B 1 231 ? -17.75 0.001 -8.375 1 87.88 231 VAL B CA 1
ATOM 3491 C C . VAL B 1 231 ? -18.125 -1.204 -7.516 1 87.88 231 VAL B C 1
ATOM 3493 O O . VAL B 1 231 ? -18.547 -2.238 -8.039 1 87.88 231 VAL B O 1
ATOM 3496 N N . TYR B 1 232 ? -18 -1.036 -6.168 1 91.44 232 TYR B N 1
ATOM 3497 C CA . TYR B 1 232 ? -18.219 -2.193 -5.312 1 91.44 232 TYR B CA 1
ATOM 3498 C C . TYR B 1 232 ? -19.531 -2.057 -4.547 1 91.44 232 TYR B C 1
ATOM 3500 O O . TYR B 1 232 ? -19.734 -2.703 -3.516 1 91.44 232 TYR B O 1
ATOM 3508 N N . GLN B 1 233 ? -20.281 -1.178 -4.977 1 86.94 233 GLN B N 1
ATOM 3509 C CA . GLN B 1 233 ? -21.594 -1.033 -4.371 1 86.94 233 GLN B CA 1
ATOM 3510 C C . GLN B 1 233 ? -22.391 -2.33 -4.473 1 86.94 233 GLN B C 1
ATOM 3512 O O . GLN B 1 233 ? -22.359 -3.008 -5.5 1 86.94 233 GLN B O 1
ATOM 3517 N N . ALA B 1 234 ? -23.031 -2.693 -3.354 1 74.81 234 ALA B N 1
ATOM 3518 C CA . ALA B 1 234 ? -23.828 -3.914 -3.352 1 74.81 234 ALA B CA 1
ATOM 3519 C C . ALA B 1 234 ? -24.938 -3.848 -4.402 1 74.81 234 ALA B C 1
ATOM 3521 O O . ALA B 1 234 ? -25.516 -2.783 -4.637 1 74.81 234 ALA B O 1
ATOM 3522 N N . VAL B 1 235 ? -24.984 -4.98 -5.039 1 67.44 235 VAL B N 1
ATOM 3523 C CA . VAL B 1 235 ? -26.078 -5.059 -6.012 1 67.44 235 VAL B CA 1
ATOM 3524 C C . VAL B 1 235 ? -27.422 -4.949 -5.293 1 67.44 235 VAL B C 1
ATOM 3526 O O . VAL B 1 235 ? -27.625 -5.594 -4.262 1 67.44 235 VAL B O 1
ATOM 3529 N N . GLY B 1 236 ? -28.297 -4.141 -5.668 1 57.78 236 GLY B N 1
ATOM 3530 C CA . GLY B 1 236 ? -29.641 -3.949 -5.156 1 57.78 236 GLY B CA 1
ATOM 3531 C C . GLY B 1 236 ? -29.75 -2.777 -4.199 1 57.78 236 GLY B C 1
ATOM 3532 O O . GLY B 1 236 ? -30.812 -2.535 -3.627 1 57.78 236 GLY B O 1
ATOM 3533 N N . SER B 1 237 ? -28.625 -2.232 -3.766 1 50 237 SER B N 1
ATOM 3534 C CA . SER B 1 237 ? -28.688 -1.121 -2.822 1 50 237 SER B CA 1
ATOM 3535 C C . SER B 1 237 ? -29.078 0.176 -3.518 1 50 237 SER B C 1
ATOM 3537 O O . SER B 1 237 ? -29.281 1.2 -2.861 1 50 237 SER B O 1
ATOM 3539 N N . ASP B 1 238 ? -29.141 0.281 -4.734 1 44.38 238 ASP B N 1
ATOM 3540 C CA . ASP B 1 238 ? -29.766 1.493 -5.254 1 44.38 238 ASP B CA 1
ATOM 3541 C C . ASP B 1 238 ? -31.25 1.543 -4.898 1 44.38 238 ASP B C 1
ATOM 3543 O O . ASP B 1 238 ? -31.938 0.515 -4.902 1 44.38 238 ASP B O 1
#

pLDDT: mean 95.33, std 6.41, range [42.75, 98.88]

Foldseek 3Di:
DAEEEEEELAQAVVLQVLLCVLCVVQFDPPYHYHYYYQHPQAHNDDDDLVSLVSSLVSVVVVCVVVPDDGQEYEYAWLFPRVNQLVCLLVDFHYYDYLNVLQVVVQVVPDQEEEEEEAAPVCFVRSVVSCVVVVDDNRRYLGYFYLNHDLVCCPVPDVVVNLVSSLVSLVCCCPVSVHQEYEYRHSSCLVVQVSSCVNVDVRYYYTYSSSSRSVVSVVCVVVVHTRDCPDSSPHPPPD/DAEEEEEELAQAVVLQVLLCVLCVVQFDPPYHYHYYYQHPQAHNDDDDLVSLVSSLVSVVVVCVVVPDDGQEYEYAWLFPRVNQLVCLLVDFHYYDYLNVLQVVVQVVPDQEEEEEEAAPVCFVRSVVSCVVVVDDNRRYLGYFYLNHDLVCCPVPDVVVNLVSSLVRLVCCCPVSVHQEYEYRHSSCLVVQVSSCVNVDVRYYYTYSSSSRSVVSVVCVVVVHTRDCPDSSPHPPPD

Radius of gyration: 21.69 Å; Cα contacts (8 Å, |Δi|>4): 1077; chains: 2; bounding box: 59×58×44 Å

Sequence (476 aa):
MIRILVINPNSTVQMTESVKSVLDDCTPPNVQLEYLTCPPEGPKAIECVSDGVRSAAVLMKYFEDHPPQVDAFLVSCYSDHPLVTTLRETYRKPCTGIMQASILTALSLGRKVSVVTTTKRYEPLLTDGIHAMGISDSVFAGIASTGLAPLELDSKPRAEVDALLARTALRAVNEMGADVICLGCAGMTHMAHVLEKAVGPNIPIIDGTKAGVELLASLVRMNLFTSKQGVYQAVGSDMIRILVINPNSTVQMTESVKSVLDDCTPPNVQLEYLTCPPEGPKAIECVSDGVRSAAVLMKYFEDHPPQVDAFLVSCYSDHPLVTTLRETYRKPCTGIMQASILTALSLGRKVSVVTTTKRYEPLLTDGIHAMGISDSVFAGIASTGLAPLELDSKPRAEVDALLARTALRAVNEMGADVICLGCAGMTHMAHVLEKAVGPNIPIIDGTKAGVELLASLVRMNLFTSKQGVYQAVGSD

Organism: Schizosaccharomyces pombe (strain 972 / ATCC 24843) (NCBI:txid284812)

Nearest PDB structures (foldseek):
  3qvj-assembly1_A  TM=8.966E-01  e=1.229E-18  Klebsiella pneumoniae subsp. pneumoniae MGH 78578
  3qvk-assembly1_A  TM=9.007E-01  e=1.530E-17  Klebsiella pneumoniae subsp. pneumoniae MGH 78578
  5hj7-assembly1_A  TM=7.129E-01  e=2.309E-08  Mycobacterium tuberculosis H37Rv
  2ohg-assembly1_A-2  TM=7.177E-01  e=3.372E-06  Streptococcus pyogenes M1 GAS
  2ohv-assembly1_A-2  TM=7.199E-01  e=5.450E-06  Streptococcus pyogenes M1 GAS

Solvent-accessible surface area (backbone atoms only — not comparable to full-atom values): 23918 Å² total; per-residue (Å²): 120,48,34,34,38,39,30,25,55,25,31,39,59,66,57,43,52,54,43,47,66,55,42,72,80,63,59,58,85,66,52,44,81,42,80,43,57,26,55,79,90,20,36,64,58,72,83,49,70,68,33,33,52,47,17,32,53,48,47,54,54,49,34,73,78,50,67,80,90,58,53,28,41,36,37,50,43,54,40,74,47,56,44,42,59,51,45,30,36,74,36,55,42,35,42,43,25,17,38,58,28,20,52,56,53,41,62,60,29,38,62,22,35,23,33,42,29,32,47,52,87,46,43,66,57,45,51,52,36,47,41,70,71,14,45,35,70,85,26,40,44,46,71,30,47,58,60,38,52,72,71,43,67,76,70,44,61,63,69,58,49,48,50,42,47,24,53,29,44,40,43,35,37,75,73,46,58,25,15,22,37,27,49,37,34,54,80,42,60,86,45,52,64,48,40,38,65,56,64,34,94,40,37,41,73,36,44,13,66,60,37,27,53,43,50,50,52,38,39,50,75,68,72,47,40,22,11,42,36,76,94,23,32,49,86,79,71,117,119,47,34,35,38,39,29,24,55,24,30,38,60,66,56,43,52,55,45,45,66,56,43,71,79,63,58,58,85,67,52,43,80,42,80,43,56,27,55,78,90,20,36,63,58,73,83,48,71,69,34,32,52,47,18,31,53,49,47,54,54,49,34,72,79,49,66,80,91,58,54,28,41,35,37,51,43,53,42,74,47,55,45,42,60,52,46,29,36,73,35,54,42,37,43,43,24,17,38,60,27,21,52,54,53,42,62,58,29,38,62,23,35,22,33,41,31,32,47,52,88,45,43,66,57,45,50,51,36,45,42,72,71,16,45,34,72,86,28,39,43,46,69,30,48,56,59,38,50,74,71,42,66,76,70,44,61,63,70,58,49,48,49,41,47,24,52,30,43,40,43,33,35,74,73,46,58,25,16,22,38,27,51,37,34,55,80,43,60,86,45,51,66,50,40,39,65,55,64,35,94,38,37,39,73,36,46,13,66,61,38,29,54,42,49,50,52,39,39,50,75,68,71,47,39,24,12,42,35,76,93,22,31,48,87,78,70,118

GO terms:
  GO:0005634 nucleus (C, HDA)
  GO:0005829 cytosol (C, HDA)

Secondary structure (DSSP, 8-state):
-EEEEEEE-SS-HHHHHHHHHHHTTTPPTTEEEEEEEPPTTS-SS--SHHHHHHHHHHHHHHHHHS----SEEEE-SSS--HHHHHHHHH-SS-EEEHHHHHHHHHTTT-S-EEEEES-GGGHHHHHHHHHHTTB-TTSEEEEEE----TTHHHHS-HHHHHHHHHHHHHHHHHTT--SEEEEESGGGGGGHHHHHHHH-TTS-EE-HHHHHHHHHHHHHHTT-----SGGGPPTT--/-EEEEEEE-SS-HHHHHHHHHHHTTSPPTTEEEEEEEPPTTS-SS--SHHHHHHHHHHHHHHHHHS----SEEEE-SSS--HHHHHHHHH-SS-EEEHHHHHHHHHTTT-S-EEEEES-GGGHHHHHHHHHHTTB-TTSEEEEEE----TTHHHHS-HHHHHHHHHHHHHHHHHTT--SEEEEESGGGGGGHHHHHHHH-TTS-EE-HHHHHHHHHHHHHHTT-----SGGGPPTT--